Protein AF-A0A0M9EPE5-F1 (afdb_monomer)

Secondary structure (DSSP, 8-state):
-EEEEE--SHHHHHHHHHHHTGGGTSSSPPPEEEEE-SSSSSSTHHHHS--TT-B-SS-HHHHS-TTSPPPTTS-SS-BHHHHHHHHHHHHHHTT-GGGEESS--EEEEEE-TTSSEEEEEE-TTS-EEEEEESEEEE---SSSS------TTGGG-S----GGG---GGGS-TT-EEEEE--SHHHHHHHHHHHTTT-SEEEEE-SS------SEEPPP-S-GGGT----TT--PEEHHHHS--HHHHTSS-HHHHTSTHHHHHHHHHHHHHHHHHHS-SS-TT-SSSPPPGGG--TTGGGT---TT----S--S--S---HHHHHHHHHHHTT----HHHHHHHHHHHTTTSTTHHHHHHHHHHHS---GGGGGSSSTT--TTHHHHHHTHHHHHHHTS-HHHHHIIIIIHHHHHHHHHHHHHHHHHHHHHHHHHHHHHHTT-TTS--

Solvent-accessible surface area (backbone atoms only — not comparable to full-atom values): 26300 Å² total; per-residue (Å²): 99,33,36,38,31,37,23,41,17,72,67,20,49,52,51,51,50,52,48,67,47,37,56,83,54,40,102,57,78,73,46,53,57,43,34,33,17,55,47,88,60,68,34,43,53,60,67,72,43,48,38,75,88,38,57,48,82,56,35,48,81,75,66,38,54,62,92,54,74,74,64,87,86,52,60,61,48,38,38,40,69,56,46,44,48,52,53,48,52,51,35,59,74,71,61,45,60,90,36,50,40,52,37,16,37,73,78,49,76,43,75,41,93,91,58,44,31,40,38,30,29,30,40,74,87,68,47,80,46,76,47,78,24,63,44,76,48,86,28,68,74,80,84,76,74,84,88,78,80,90,56,92,70,54,88,78,48,94,79,84,79,59,71,60,74,46,46,55,76,82,75,60,55,78,62,33,75,46,75,36,87,40,69,50,73,68,36,48,52,53,48,53,52,44,64,77,39,68,43,69,45,70,45,82,41,59,93,64,46,48,89,73,78,69,62,47,43,78,73,81,60,70,61,50,90,78,69,50,68,75,63,91,82,63,68,59,46,45,41,93,68,57,78,56,58,56,51,62,54,65,71,45,58,65,86,53,60,81,38,70,60,50,56,52,52,50,52,52,50,52,29,49,50,25,28,75,75,60,75,31,59,81,36,92,74,63,84,74,52,59,58,52,77,94,65,74,52,98,75,51,68,72,72,66,88,59,86,86,72,72,78,85,73,97,68,94,71,73,61,87,70,56,68,58,51,48,53,47,51,53,24,52,79,54,57,11,66,64,51,75,66,51,38,36,54,50,14,45,63,44,27,78,82,39,86,60,27,38,58,47,35,44,47,44,66,75,60,35,54,86,46,73,30,60,39,17,70,32,44,60,67,47,42,84,65,24,57,54,45,51,55,42,68,53,41,47,68,56,65,57,36,65,57,78,58,42,38,37,55,66,36,48,49,52,44,48,62,42,37,52,51,36,50,52,53,48,52,54,46,54,50,50,50,50,52,51,50,52,51,34,54,75,65,69,56,68,85,77,75,131

InterPro domains:
  IPR000960 Flavin monooxygenase FMO [PIRSF000332] (2-388)
  IPR000960 Flavin monooxygenase FMO [PR00370] (1-17)
  IPR000960 Flavin monooxygenase FMO [PR00370] (51-69)
  IPR000960 Flavin monooxygenase FMO [PR00370] (75-90)
  IPR000960 Flavin monooxygenase FMO [PR00370] (100-112)
  IPR000960 Flavin monooxygenase FMO [PR00370] (133-149)
  IPR020946 Flavin monooxygenase-like [PF00743] (2-209)
  IPR036188 FAD/NAD(P)-binding domain superfamily [G3DSA:3.50.50.60] (1-240)
  IPR036188 FAD/NAD(P)-binding domain superfamily [SSF51905] (1-415)
  IPR050346 Flavin-containing monooxygenases-like [PTHR23023] (2-213)

Foldseek 3Di:
DEEEEEAQAPVSLVVLLCLQCVVVLDVDDRYNYAYEHQAQAHHACLVQQDAQAAKDLQFQLAPPDLPQGDDLPADRIHHSVVVSVSSVVSCVVSVSVVRYQHNKHFPDKDADPVAFIKTWIQHNVRDIDIDTGRYYHYPNDDPPDDDDDDDPPCVVPPDDDDSSPHYYLPVADAQAEEEQEDDDPSSVVVQVSNVPDNYNYYHYDDDFFDADDDQFDQQDFPPVVVVTDGDPPQDTAGPQWQQDQCLLAQPFDPVVNPDCPSVVVVLVVQLVVQCVVCVGSRHNPPPPGGGDPVPPCPKVLPDPPPVPPPPDDDDPDSTDDDPLNVLSVVLVVQVLDDDLVLQQVLQVVCCVVPPPSNPQSSVCVQFTHSRSLSSLSDGSNHDNCSSVCSNPSRSVSQPSQPDPVSNCVSGVVCCVVSVVVSVVSRVVVVVVVVVVVVVCVVVVNVPPDD

Structure (mmCIF, N/CA/C/O backbone):
data_AF-A0A0M9EPE5-F1
#
_entry.id   AF-A0A0M9EPE5-F1
#
loop_
_atom_site.group_PDB
_atom_site.id
_atom_site.type_symbol
_atom_site.label_atom_id
_atom_site.label_alt_id
_atom_site.label_comp_id
_atom_site.label_asym_id
_atom_site.label_entity_id
_atom_site.label_seq_id
_atom_site.pdbx_PDB_ins_code
_atom_site.Cartn_x
_atom_site.Cartn_y
_atom_site.Cartn_z
_atom_site.occupancy
_atom_site.B_iso_or_equiv
_atom_site.auth_seq_id
_atom_site.auth_comp_id
_atom_site.auth_asym_id
_atom_site.auth_atom_id
_atom_site.pdbx_PDB_model_num
ATOM 1 N N . MET A 1 1 ? 7.762 -9.820 -25.421 1.00 93.81 1 MET A N 1
ATOM 2 C CA . MET A 1 1 ? 7.535 -10.638 -24.205 1.00 93.81 1 MET A CA 1
ATOM 3 C C . MET A 1 1 ? 6.080 -10.502 -23.786 1.00 93.81 1 MET A C 1
ATOM 5 O O . MET A 1 1 ? 5.555 -9.398 -23.887 1.00 93.81 1 MET A O 1
ATOM 9 N N . ARG A 1 2 ? 5.442 -11.581 -23.324 1.00 97.38 2 ARG A N 1
ATOM 10 C CA . ARG A 1 2 ? 4.062 -11.606 -22.819 1.00 97.38 2 ARG A CA 1
ATOM 11 C C . ARG A 1 2 ? 4.032 -11.855 -21.314 1.00 97.38 2 ARG A C 1
ATOM 13 O O . ARG A 1 2 ? 4.690 -12.787 -20.846 1.00 97.38 2 ARG A O 1
ATOM 20 N N . VAL A 1 3 ? 3.260 -11.076 -20.557 1.00 98.44 3 VAL A N 1
ATOM 21 C CA . VAL A 1 3 ? 3.236 -11.166 -19.086 1.00 98.44 3 VAL A CA 1
ATOM 22 C C . VAL A 1 3 ? 1.817 -11.185 -18.527 1.00 98.44 3 VAL A C 1
ATOM 24 O O . VAL A 1 3 ? 1.023 -10.287 -18.795 1.00 98.44 3 VAL A O 1
ATOM 27 N N . ALA A 1 4 ? 1.513 -12.186 -17.695 1.00 98.56 4 ALA A N 1
ATOM 28 C CA . ALA A 1 4 ? 0.236 -12.263 -16.980 1.00 98.56 4 ALA A CA 1
ATOM 29 C C . ALA A 1 4 ? 0.357 -11.588 -15.624 1.00 98.56 4 ALA A C 1
ATOM 31 O O . ALA A 1 4 ? 1.232 -11.952 -14.843 1.00 98.56 4 ALA A O 1
ATOM 32 N N . VAL A 1 5 ? -0.552 -10.678 -15.298 1.00 98.69 5 VAL A N 1
ATOM 33 C CA . VAL A 1 5 ? -0.679 -10.112 -13.951 1.00 98.69 5 VAL A CA 1
ATOM 34 C C . VAL A 1 5 ? -1.948 -10.664 -13.309 1.00 98.69 5 VAL A C 1
ATOM 36 O O . VAL A 1 5 ? -3.024 -10.596 -13.895 1.00 98.69 5 VAL A O 1
ATOM 39 N N . VAL A 1 6 ? -1.844 -11.241 -12.112 1.00 98.50 6 VAL A N 1
ATOM 40 C CA . VAL A 1 6 ? -2.986 -11.876 -11.430 1.00 98.50 6 VAL A CA 1
ATOM 41 C C . VAL A 1 6 ? -3.412 -11.046 -10.224 1.00 98.50 6 VAL A C 1
ATOM 43 O O . VAL A 1 6 ? -2.758 -11.102 -9.185 1.00 98.50 6 VAL A O 1
ATOM 46 N N . GLY A 1 7 ? -4.528 -10.327 -10.352 1.00 98.12 7 GLY A N 1
ATOM 47 C CA . GLY A 1 7 ? -5.120 -9.451 -9.335 1.00 98.12 7 GLY A CA 1
ATOM 48 C C . GLY A 1 7 ? -4.903 -7.960 -9.617 1.00 98.12 7 GLY A C 1
ATOM 49 O O . GLY A 1 7 ? -3.786 -7.533 -9.881 1.00 98.12 7 GLY A O 1
ATOM 50 N N . ALA A 1 8 ? -5.965 -7.162 -9.505 1.00 97.62 8 ALA A N 1
ATOM 51 C CA . ALA A 1 8 ? -6.021 -5.704 -9.665 1.00 97.62 8 ALA A CA 1
ATOM 52 C C . ALA A 1 8 ? -6.072 -4.958 -8.316 1.00 97.62 8 ALA A C 1
ATOM 54 O O . ALA A 1 8 ? -6.710 -3.910 -8.180 1.00 97.62 8 ALA A O 1
ATOM 55 N N . GLY A 1 9 ? -5.420 -5.500 -7.284 1.00 97.12 9 GLY A N 1
ATOM 56 C CA . GLY A 1 9 ? -5.093 -4.733 -6.078 1.00 97.12 9 GLY A CA 1
ATOM 57 C C . GLY A 1 9 ? -3.973 -3.710 -6.340 1.00 97.12 9 GLY A C 1
ATOM 58 O O . GLY A 1 9 ? -3.411 -3.694 -7.437 1.00 97.12 9 GLY A O 1
ATOM 59 N N . PRO A 1 10 ? -3.572 -2.906 -5.334 1.00 96.19 10 PRO A N 1
ATOM 60 C CA . PRO A 1 10 ? -2.524 -1.889 -5.488 1.00 96.19 10 PRO A CA 1
ATOM 61 C C . PRO A 1 10 ? -1.240 -2.414 -6.149 1.00 96.19 10 PRO A C 1
ATOM 63 O O . PRO A 1 10 ? -0.741 -1.810 -7.094 1.00 96.19 10 PRO A O 1
ATOM 66 N N . GLY A 1 11 ? -0.750 -3.581 -5.712 1.00 96.00 11 GLY A N 1
ATOM 67 C CA . GLY A 1 11 ? 0.446 -4.202 -6.288 1.00 96.00 11 GLY A CA 1
ATOM 68 C C . GLY A 1 11 ? 0.286 -4.571 -7.764 1.00 96.00 11 GLY A C 1
ATOM 69 O O . GLY A 1 11 ? 1.181 -4.304 -8.554 1.00 96.00 11 GLY A O 1
ATOM 70 N N . GLY A 1 12 ? -0.868 -5.117 -8.156 1.00 98.12 12 GLY A N 1
ATOM 71 C CA . GLY A 1 12 ? -1.126 -5.502 -9.545 1.00 98.12 12 GLY A CA 1
ATOM 72 C C . GLY A 1 12 ? -1.290 -4.313 -10.483 1.00 98.12 12 GLY A C 1
ATOM 73 O O . GLY A 1 12 ? -0.773 -4.350 -11.596 1.00 98.12 12 GLY A O 1
ATOM 74 N N . LEU A 1 13 ? -1.929 -3.233 -10.021 1.00 98.50 13 LEU A N 1
ATOM 75 C CA . LEU A 1 13 ? -2.049 -1.989 -10.790 1.00 98.50 13 LEU A CA 1
ATOM 76 C C . LEU A 1 13 ? -0.676 -1.360 -11.056 1.00 98.50 13 LEU A C 1
ATOM 78 O O . LEU A 1 13 ? -0.383 -0.984 -12.190 1.00 98.50 13 LEU A O 1
ATOM 82 N N . VAL A 1 14 ? 0.192 -1.309 -10.041 1.00 97.38 14 VAL A N 1
ATOM 83 C CA . VAL A 1 14 ? 1.571 -0.819 -10.193 1.00 97.38 14 VAL A CA 1
ATOM 84 C C . VAL A 1 14 ? 2.375 -1.728 -11.122 1.00 97.38 14 VAL A C 1
ATOM 86 O O . VAL A 1 14 ? 3.035 -1.234 -12.035 1.00 97.38 14 VAL A O 1
ATOM 89 N N . THR A 1 15 ? 2.299 -3.051 -10.949 1.00 98.25 15 THR A N 1
ATOM 90 C CA . THR A 1 15 ? 2.978 -4.005 -11.839 1.00 98.25 15 THR A CA 1
ATOM 91 C C . THR A 1 15 ? 2.531 -3.838 -13.289 1.00 98.25 15 THR A C 1
ATOM 93 O O . THR A 1 15 ? 3.379 -3.734 -14.173 1.00 98.25 15 THR A O 1
ATOM 96 N N . LEU A 1 16 ? 1.222 -3.756 -13.538 1.00 98.62 16 LEU A N 1
ATOM 97 C CA . LEU A 1 16 ? 0.674 -3.534 -14.873 1.00 98.62 16 LEU A CA 1
ATOM 98 C C . LEU A 1 16 ? 1.195 -2.229 -15.478 1.00 98.62 16 LEU A C 1
ATOM 100 O O . LEU A 1 16 ? 1.674 -2.230 -16.610 1.00 98.62 16 LEU A O 1
ATOM 104 N N . LYS A 1 17 ? 1.154 -1.132 -14.714 1.00 98.06 17 LYS A N 1
ATOM 105 C CA . LYS A 1 17 ? 1.644 0.175 -15.155 1.00 98.06 17 LYS A CA 1
ATOM 106 C C . LYS A 1 17 ? 3.107 0.113 -15.584 1.00 98.06 17 LYS A C 1
ATOM 108 O O . LYS A 1 17 ? 3.432 0.553 -16.682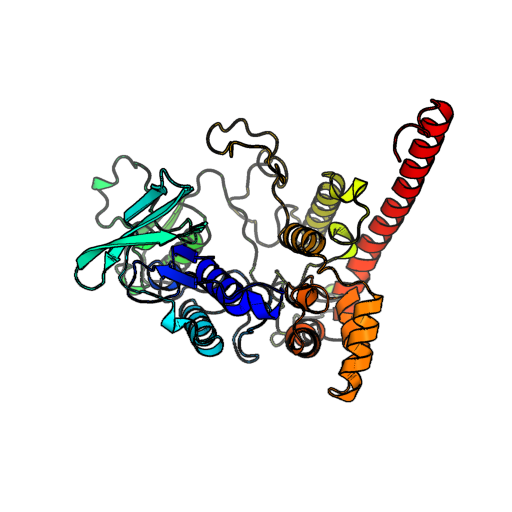 1.00 98.06 17 LYS A O 1
ATOM 113 N N . TYR A 1 18 ? 3.989 -0.442 -14.754 1.00 96.38 18 TYR A N 1
ATOM 114 C CA . TYR A 1 18 ? 5.419 -0.488 -15.074 1.00 96.38 18 TYR A CA 1
ATOM 115 C C . TYR A 1 18 ? 5.757 -1.450 -16.215 1.00 96.38 18 TYR A C 1
ATOM 117 O O . TYR A 1 18 ? 6.663 -1.150 -16.983 1.00 96.38 18 TYR A O 1
ATOM 125 N N . LEU A 1 19 ? 5.024 -2.557 -16.377 1.00 97.81 19 LEU A N 1
ATOM 126 C CA . LEU A 1 19 ? 5.182 -3.434 -17.543 1.00 97.81 19 LEU A CA 1
ATOM 127 C C . LEU A 1 19 ? 4.727 -2.738 -18.830 1.00 97.81 19 LEU A C 1
ATOM 129 O O . LEU A 1 19 ? 5.439 -2.769 -19.830 1.00 97.81 19 LEU A O 1
ATOM 133 N N . LYS A 1 20 ? 3.574 -2.061 -18.790 1.00 97.50 20 LYS A N 1
ATOM 134 C CA . LYS A 1 20 ? 3.023 -1.316 -19.927 1.00 97.50 20 LYS A CA 1
ATOM 135 C C . LYS A 1 20 ? 3.929 -0.158 -20.354 1.00 97.50 20 LYS A C 1
ATOM 137 O O . LYS A 1 20 ? 4.076 0.118 -21.539 1.00 97.50 20 LYS A O 1
ATOM 142 N N . GLU A 1 21 ? 4.532 0.531 -19.392 1.00 95.81 21 GLU A N 1
ATOM 143 C CA . GLU A 1 21 ? 5.413 1.675 -19.634 1.00 95.81 21 GLU A CA 1
ATOM 144 C C . GLU A 1 21 ? 6.900 1.308 -19.714 1.00 95.81 21 GLU A C 1
ATOM 146 O O . GLU A 1 21 ? 7.735 2.209 -19.745 1.00 95.81 21 GLU A O 1
ATOM 151 N N . ALA A 1 22 ? 7.259 0.022 -19.745 1.00 95.50 22 ALA A N 1
ATOM 152 C CA . ALA A 1 22 ? 8.654 -0.408 -19.639 1.00 95.50 22 ALA A CA 1
ATOM 153 C C . ALA A 1 22 ? 9.563 0.217 -20.714 1.00 95.50 22 ALA A C 1
ATOM 155 O O . ALA A 1 22 ? 10.697 0.585 -20.416 1.00 95.50 22 ALA A O 1
ATOM 156 N N . THR A 1 23 ? 9.042 0.438 -21.924 1.00 95.56 23 THR A N 1
ATOM 157 C CA . THR A 1 23 ? 9.771 1.075 -23.037 1.00 95.56 23 THR A CA 1
ATOM 158 C C . THR A 1 23 ? 10.101 2.553 -22.803 1.00 95.56 23 THR A C 1
ATOM 160 O O . THR A 1 23 ? 10.931 3.118 -23.506 1.00 95.56 23 THR A O 1
ATOM 163 N N . LYS A 1 24 ? 9.471 3.208 -21.814 1.00 93.94 24 LYS A N 1
ATOM 164 C CA . LYS A 1 24 ? 9.842 4.570 -21.391 1.00 93.94 24 LYS A CA 1
ATOM 165 C C . LYS A 1 24 ? 11.151 4.591 -20.599 1.00 93.94 24 LYS A C 1
ATOM 167 O O . LYS A 1 24 ? 11.779 5.640 -20.510 1.00 93.94 24 LYS A O 1
ATOM 172 N N . PHE A 1 25 ? 11.518 3.463 -19.996 1.00 91.62 25 PHE A N 1
ATOM 173 C CA . PHE A 1 25 ? 12.646 3.344 -19.070 1.00 91.62 25 PHE A CA 1
ATOM 174 C C . PHE A 1 25 ? 13.778 2.478 -19.631 1.00 91.62 25 PHE A C 1
ATOM 176 O O . PHE A 1 25 ? 14.935 2.659 -19.262 1.00 91.62 25 PHE A O 1
ATOM 183 N N . PHE A 1 26 ? 13.456 1.549 -20.532 1.00 92.12 26 PHE A N 1
ATOM 184 C CA . PHE A 1 26 ? 14.401 0.596 -21.102 1.00 92.12 26 PHE A CA 1
ATOM 185 C C . PHE A 1 26 ? 14.274 0.530 -22.622 1.00 92.12 26 PHE A C 1
ATOM 187 O O . PHE A 1 26 ? 13.172 0.608 -23.163 1.00 92.12 26 PHE A O 1
ATOM 194 N N . ASP A 1 27 ? 15.404 0.321 -23.295 1.00 94.75 27 ASP A N 1
ATOM 195 C CA . ASP A 1 27 ? 15.471 0.080 -24.739 1.00 94.75 27 ASP A CA 1
ATOM 196 C C . ASP A 1 27 ? 15.089 -1.378 -25.048 1.00 94.75 27 ASP A C 1
ATOM 198 O O . ASP A 1 27 ? 15.940 -2.255 -25.202 1.00 94.75 27 ASP A O 1
ATOM 202 N N . ILE A 1 28 ? 13.784 -1.657 -25.007 1.00 95.75 28 ILE A N 1
ATOM 203 C CA . ILE A 1 28 ? 13.192 -2.980 -25.231 1.00 95.75 28 ILE A CA 1
ATOM 204 C C . ILE A 1 28 ? 11.934 -2.875 -26.096 1.00 95.75 28 ILE A C 1
ATOM 206 O O . ILE A 1 28 ? 11.292 -1.824 -26.163 1.00 95.75 28 ILE A O 1
ATOM 210 N N . ASP A 1 29 ? 11.527 -3.995 -26.691 1.00 96.50 29 ASP A N 1
ATOM 211 C CA . ASP A 1 29 ? 10.225 -4.097 -27.348 1.00 96.50 29 ASP A CA 1
ATOM 212 C C . ASP A 1 29 ? 9.066 -3.977 -26.336 1.00 96.50 29 ASP A C 1
ATOM 214 O O . ASP A 1 29 ? 9.198 -4.422 -25.186 1.00 96.50 29 ASP A O 1
ATOM 218 N N . PRO A 1 30 ? 7.897 -3.446 -26.751 1.00 97.12 30 PRO A N 1
ATOM 219 C CA . PRO A 1 30 ? 6.703 -3.407 -25.914 1.00 97.12 30 PRO A CA 1
ATOM 220 C C . PRO A 1 30 ? 6.336 -4.774 -25.323 1.00 97.12 30 PRO A C 1
ATOM 222 O O . PRO A 1 30 ? 6.390 -5.814 -25.989 1.00 97.12 30 PRO A O 1
ATOM 225 N N . ILE A 1 31 ? 5.929 -4.764 -24.054 1.00 97.94 31 ILE A N 1
ATOM 226 C CA . ILE A 1 31 ? 5.472 -5.959 -23.345 1.00 97.94 31 ILE A CA 1
ATOM 227 C C . ILE A 1 31 ? 3.963 -6.118 -23.570 1.00 97.94 31 ILE A C 1
ATOM 229 O O . ILE A 1 31 ? 3.192 -5.223 -23.231 1.00 97.94 31 ILE A O 1
ATOM 233 N N . ASP A 1 32 ? 3.544 -7.271 -24.097 1.00 97.88 32 ASP A N 1
ATOM 234 C CA . ASP A 1 32 ? 2.133 -7.683 -24.169 1.00 97.88 32 ASP A CA 1
ATOM 235 C C . ASP A 1 32 ? 1.691 -8.129 -22.769 1.00 97.88 32 ASP A C 1
ATOM 237 O O . ASP A 1 32 ? 1.950 -9.257 -22.337 1.00 97.88 32 ASP A O 1
ATOM 241 N N . VAL A 1 33 ? 1.120 -7.205 -22.002 1.00 98.38 33 VAL A N 1
ATOM 242 C CA . VAL A 1 33 ? 0.736 -7.435 -20.609 1.00 98.38 33 VAL A CA 1
ATOM 243 C C . VAL A 1 33 ? -0.774 -7.536 -20.489 1.00 98.38 33 VAL A C 1
ATOM 245 O O . VAL A 1 33 ? -1.496 -6.671 -20.962 1.00 98.38 33 VAL A O 1
ATOM 248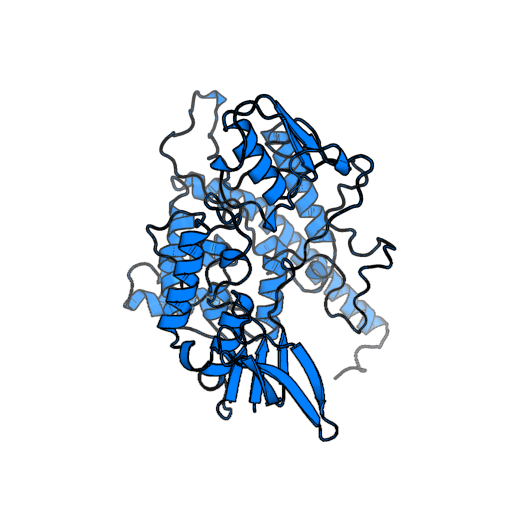 N N . ARG A 1 34 ? -1.256 -8.563 -19.785 1.00 98.44 34 ARG A N 1
ATOM 249 C CA . ARG A 1 34 ? -2.678 -8.712 -19.472 1.00 98.44 34 ARG A CA 1
ATOM 250 C C . ARG A 1 34 ? -2.881 -8.961 -17.991 1.00 98.44 34 ARG A C 1
ATOM 252 O O . ARG A 1 34 ? -2.263 -9.856 -17.412 1.00 98.44 34 ARG A O 1
ATOM 259 N N . LEU A 1 35 ? -3.777 -8.191 -17.389 1.00 98.81 35 LEU A N 1
ATOM 260 C CA . LEU A 1 35 ? -4.173 -8.340 -16.000 1.00 98.81 35 LEU A CA 1
ATOM 261 C C . LEU A 1 35 ? -5.513 -9.072 -15.898 1.00 98.81 35 LEU A C 1
ATOM 263 O O . LEU A 1 35 ? -6.487 -8.723 -16.563 1.00 98.81 35 LEU A O 1
ATOM 267 N N . PHE A 1 36 ? -5.573 -10.064 -15.015 1.00 98.62 36 PHE A N 1
ATOM 268 C CA . PHE A 1 36 ? -6.771 -10.838 -14.709 1.00 98.62 36 PHE A CA 1
ATOM 269 C C . PHE A 1 36 ? -7.217 -10.559 -13.271 1.00 98.62 36 PHE A C 1
ATOM 271 O O . PHE A 1 36 ? -6.477 -10.841 -12.326 1.00 98.62 36 PHE A O 1
ATOM 278 N N . GLU A 1 37 ? -8.422 -10.022 -13.094 1.00 97.94 37 GLU A N 1
ATOM 279 C CA . GLU A 1 37 ? -9.031 -9.758 -11.789 1.00 97.94 37 GLU A CA 1
ATOM 280 C C . GLU A 1 37 ? -10.303 -10.586 -11.633 1.00 97.94 37 GLU A C 1
ATOM 282 O O . GLU A 1 37 ? -11.156 -10.610 -12.514 1.00 97.94 37 GLU A O 1
ATOM 287 N N . ARG A 1 38 ? -10.433 -11.272 -10.495 1.00 96.38 38 ARG A N 1
ATOM 288 C CA . ARG A 1 38 ? -11.593 -12.112 -10.182 1.00 96.38 38 ARG A CA 1
ATOM 289 C C . ARG A 1 38 ? -12.849 -11.282 -9.946 1.00 96.38 38 ARG A C 1
ATOM 291 O O . ARG A 1 38 ? -13.935 -11.727 -10.302 1.00 96.38 38 ARG A O 1
ATOM 298 N N . GLU A 1 39 ? -12.714 -10.158 -9.262 1.00 95.44 39 GLU A N 1
ATOM 299 C CA . GLU A 1 39 ? -13.824 -9.294 -8.888 1.00 95.44 39 GLU A CA 1
ATOM 300 C C . GLU A 1 39 ? -14.256 -8.405 -10.073 1.00 95.44 39 GLU A C 1
ATOM 302 O O . GLU A 1 39 ? -13.572 -8.285 -11.087 1.00 95.44 39 GLU A O 1
ATOM 307 N N . ASP A 1 40 ? -15.420 -7.780 -9.958 1.00 95.44 40 ASP A N 1
ATOM 308 C CA . ASP A 1 40 ? -16.005 -6.848 -10.936 1.00 95.44 40 ASP A CA 1
ATOM 309 C C . ASP A 1 40 ? -15.422 -5.423 -10.867 1.00 95.44 40 ASP A C 1
ATOM 311 O O . ASP A 1 40 ? -15.902 -4.522 -11.550 1.00 95.44 40 ASP A O 1
ATOM 315 N N . GLU A 1 41 ? -14.398 -5.200 -10.041 1.00 95.56 41 GLU A N 1
ATOM 316 C CA . GLU A 1 41 ? -13.796 -3.891 -9.804 1.00 95.56 41 GLU A CA 1
ATOM 317 C C . GLU A 1 41 ? -12.342 -4.031 -9.325 1.00 95.56 41 GLU A C 1
ATOM 319 O O . GLU A 1 41 ? -11.969 -5.018 -8.685 1.00 95.56 41 GLU A O 1
ATOM 324 N N . VAL A 1 42 ? -11.522 -3.012 -9.593 1.00 96.81 42 VAL A N 1
ATOM 325 C CA . VAL A 1 42 ? -10.161 -2.887 -9.048 1.00 96.81 42 VAL A CA 1
ATOM 326 C C . VAL A 1 42 ? -10.170 -2.568 -7.543 1.00 96.81 42 VAL A C 1
ATOM 328 O O . VAL A 1 42 ? -11.189 -2.194 -6.961 1.00 96.81 42 VAL A O 1
ATOM 331 N N . GLY A 1 43 ? -9.012 -2.704 -6.891 1.00 93.44 43 GLY A N 1
ATOM 332 C CA . GLY A 1 43 ? -8.805 -2.351 -5.477 1.00 93.44 43 GLY A CA 1
ATOM 333 C C . GLY A 1 43 ? -8.729 -3.546 -4.522 1.00 93.44 43 GLY A C 1
ATOM 334 O O . GLY A 1 43 ? -8.210 -3.422 -3.411 1.00 93.44 43 GLY A O 1
ATOM 335 N N . GLY A 1 44 ? -9.150 -4.736 -4.960 1.00 92.06 44 GLY A N 1
ATOM 336 C CA . GLY A 1 44 ? -8.936 -5.995 -4.243 1.00 92.06 44 GLY A CA 1
ATOM 337 C C . GLY A 1 44 ? -9.579 -6.028 -2.849 1.00 92.06 44 GLY A C 1
ATOM 338 O O . GLY A 1 44 ? -10.791 -5.862 -2.695 1.00 92.06 44 GLY A O 1
ATOM 339 N N . THR A 1 45 ? -8.775 -6.287 -1.809 1.00 90.25 45 THR A N 1
ATOM 340 C CA . THR A 1 45 ? -9.247 -6.374 -0.412 1.00 90.25 45 THR A CA 1
ATOM 341 C C . THR A 1 45 ? -9.962 -5.101 0.035 1.00 90.25 45 THR A C 1
ATOM 343 O O . THR A 1 45 ? -10.997 -5.219 0.686 1.00 90.25 45 THR A O 1
ATOM 346 N N . PHE A 1 46 ? -9.482 -3.923 -0.374 1.00 91.56 46 PHE A N 1
ATOM 347 C CA . PHE A 1 46 ? -10.072 -2.640 0.018 1.00 91.56 46 PHE A CA 1
ATOM 348 C C . PHE A 1 46 ? -11.516 -2.489 -0.474 1.00 91.56 46 PHE A C 1
ATOM 350 O O . PHE A 1 46 ? -12.355 -1.952 0.240 1.00 91.56 46 PHE A O 1
ATOM 357 N N . THR A 1 47 ? -11.832 -3.036 -1.649 1.00 89.56 47 THR A N 1
ATOM 358 C CA . THR A 1 47 ? -13.180 -2.989 -2.232 1.00 89.56 47 THR A CA 1
ATOM 359 C C . THR A 1 47 ? -14.113 -4.037 -1.619 1.00 89.56 47 THR A C 1
ATOM 361 O O . THR A 1 47 ? -15.268 -3.750 -1.315 1.00 89.56 47 THR A O 1
ATOM 364 N N . LYS A 1 48 ? -13.642 -5.279 -1.428 1.00 87.62 48 LYS A N 1
ATOM 365 C CA . LYS A 1 48 ? -14.528 -6.413 -1.084 1.00 87.62 48 LYS A CA 1
ATOM 366 C C . LYS A 1 48 ? -14.517 -6.833 0.384 1.00 87.62 48 LYS A C 1
ATOM 368 O O . LYS A 1 48 ? -15.458 -7.483 0.840 1.00 87.62 48 LYS A O 1
ATOM 373 N N . ARG A 1 49 ? -13.467 -6.528 1.146 1.00 88.94 49 ARG A N 1
ATOM 374 C CA . ARG A 1 49 ? -13.191 -7.131 2.472 1.00 88.94 49 ARG A CA 1
ATOM 375 C C . ARG A 1 49 ? -13.030 -6.091 3.583 1.00 88.94 49 ARG A C 1
ATOM 377 O O . ARG A 1 49 ? -12.565 -6.427 4.664 1.00 88.94 49 ARG A O 1
ATOM 384 N N . THR A 1 50 ? -13.494 -4.877 3.322 1.00 90.31 50 THR A N 1
ATOM 385 C CA . THR A 1 50 ? -13.424 -3.732 4.230 1.00 90.31 50 THR A CA 1
ATOM 386 C C . THR A 1 50 ? -14.826 -3.320 4.708 1.00 90.31 50 THR A C 1
ATOM 388 O O . THR A 1 50 ? -15.824 -3.734 4.104 1.00 90.31 50 THR A O 1
ATOM 391 N N . TYR A 1 51 ? -14.892 -2.575 5.816 1.00 93.25 51 TYR A N 1
ATOM 392 C CA . TYR A 1 51 ? -16.097 -1.977 6.410 1.00 93.25 51 TYR A CA 1
ATOM 393 C C . TYR A 1 51 ? -16.160 -0.471 6.128 1.00 93.25 51 TYR A C 1
ATOM 395 O O . TYR A 1 51 ? -15.154 0.141 5.781 1.00 93.25 51 TYR A O 1
ATOM 403 N N . GLU A 1 52 ? -17.347 0.120 6.244 1.00 92.25 52 GLU A N 1
ATOM 404 C CA . GLU A 1 52 ? -17.630 1.501 5.826 1.00 92.25 52 GLU A CA 1
ATOM 405 C C . GLU A 1 52 ? -16.737 2.552 6.501 1.00 92.25 52 GLU A C 1
ATOM 407 O O . GLU A 1 52 ? -16.233 3.448 5.826 1.00 92.25 52 GLU A O 1
ATOM 412 N N . ASP A 1 53 ? -16.492 2.384 7.803 1.00 90.88 53 ASP A N 1
ATOM 413 C CA . ASP A 1 53 ? -15.718 3.302 8.643 1.00 90.88 53 ASP A CA 1
ATOM 414 C C . ASP A 1 53 ? -14.206 3.061 8.551 1.00 90.88 53 ASP A C 1
ATOM 416 O O . ASP A 1 53 ? -13.426 3.691 9.264 1.00 90.88 53 ASP A O 1
ATOM 420 N N . ALA A 1 54 ? -13.766 2.114 7.719 1.00 92.75 54 ALA A N 1
ATOM 421 C CA . ALA A 1 54 ? -12.359 1.777 7.640 1.00 92.75 54 ALA A CA 1
ATOM 422 C C . ALA A 1 54 ? -11.543 2.929 7.050 1.00 92.75 54 ALA A C 1
ATOM 424 O O . ALA A 1 54 ? -11.866 3.509 6.006 1.00 92.75 54 ALA A O 1
ATOM 425 N N . GLU A 1 55 ? -10.409 3.172 7.684 1.00 94.31 55 GLU A N 1
ATOM 426 C CA . GLU A 1 55 ? -9.421 4.159 7.292 1.00 94.31 55 GLU A CA 1
ATOM 427 C C . GLU A 1 55 ? -8.058 3.477 7.206 1.00 94.31 55 GLU A C 1
ATOM 429 O O . GLU A 1 55 ? -7.762 2.554 7.967 1.00 94.31 55 GLU A O 1
ATOM 434 N N . LEU A 1 56 ? -7.213 3.920 6.280 1.00 93.94 56 LEU A N 1
ATOM 435 C CA . LEU A 1 56 ? -5.845 3.431 6.203 1.00 93.94 56 LEU A CA 1
ATOM 436 C C . LEU A 1 56 ? -5.074 3.753 7.492 1.00 93.94 56 LEU A C 1
ATOM 438 O O . LEU A 1 56 ? -5.288 4.781 8.139 1.00 93.94 56 LEU A O 1
ATOM 442 N N . VAL A 1 57 ? -4.180 2.846 7.882 1.00 90.25 57 VAL A N 1
ATOM 443 C CA . VAL A 1 57 ? -3.319 3.020 9.063 1.00 90.25 57 VAL A CA 1
ATOM 444 C C . VAL A 1 57 ? -2.069 3.827 8.720 1.00 90.25 57 VAL A C 1
ATOM 446 O O . VAL A 1 57 ? -1.592 4.591 9.550 1.00 90.25 57 VAL A O 1
ATOM 449 N N . SER A 1 58 ? -1.576 3.704 7.488 1.00 90.12 58 SER A N 1
ATOM 450 C CA . SER A 1 58 ? -0.513 4.537 6.929 1.00 90.12 58 SER A CA 1
ATOM 451 C C . SER A 1 58 ? -1.077 5.814 6.310 1.00 90.12 58 SER A C 1
ATOM 453 O O . SER A 1 58 ? -2.168 5.821 5.731 1.00 90.12 58 SER A O 1
ATOM 455 N N . SER A 1 59 ? -0.317 6.899 6.402 1.00 91.25 59 SER A N 1
ATOM 456 C CA . SER A 1 59 ? -0.695 8.186 5.835 1.00 91.25 59 SER A CA 1
ATOM 457 C C . SER A 1 59 ? -0.618 8.185 4.306 1.00 91.25 59 SER A C 1
ATOM 459 O O . SER A 1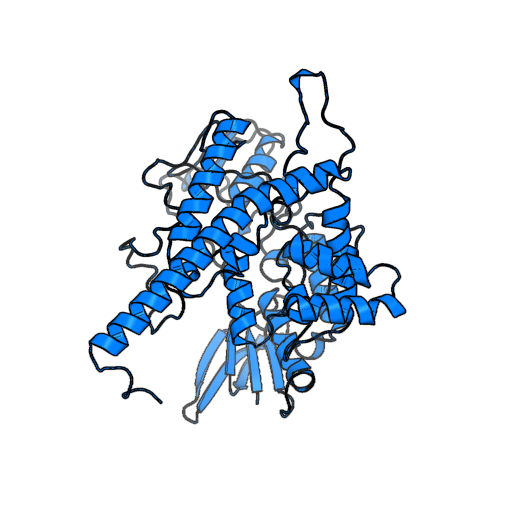 59 ? -0.010 7.305 3.682 1.00 91.25 59 SER A O 1
ATOM 461 N N . LYS A 1 60 ? -1.211 9.200 3.669 1.00 91.19 60 LYS A N 1
ATOM 462 C CA . LYS A 1 60 ? -1.147 9.425 2.221 1.00 91.19 60 LYS A CA 1
ATOM 463 C C . LYS A 1 60 ? 0.293 9.590 1.736 1.00 91.19 60 LYS A C 1
ATOM 465 O O . LYS A 1 60 ? 0.607 9.151 0.631 1.00 91.19 60 LYS A O 1
ATOM 470 N N . TYR A 1 61 ? 1.174 10.114 2.588 1.00 86.75 61 TYR A N 1
ATOM 471 C CA . TYR A 1 61 ? 2.583 10.311 2.274 1.00 86.75 61 TYR A CA 1
ATOM 472 C C . TYR A 1 61 ? 3.310 8.982 2.019 1.00 86.75 61 TYR A C 1
ATOM 474 O O . TYR A 1 61 ? 4.092 8.894 1.071 1.00 86.75 61 TYR A O 1
ATOM 482 N N . LEU A 1 62 ? 2.996 7.947 2.809 1.00 85.88 62 LEU A N 1
ATOM 483 C CA . LEU A 1 62 ? 3.553 6.599 2.670 1.00 85.88 62 LEU A CA 1
ATOM 484 C C . LEU A 1 62 ? 2.767 5.724 1.677 1.00 85.88 62 LEU A C 1
ATOM 486 O O . LEU A 1 62 ? 3.363 4.953 0.929 1.00 85.88 62 LEU A O 1
ATOM 490 N N . THR A 1 63 ? 1.437 5.836 1.667 1.00 90.19 63 THR A N 1
ATOM 491 C CA . THR A 1 63 ? 0.551 4.915 0.930 1.00 90.19 63 THR A CA 1
ATOM 492 C C . THR A 1 63 ? 0.457 5.237 -0.561 1.00 90.19 63 THR A C 1
ATOM 494 O O . THR A 1 63 ? 0.348 4.325 -1.382 1.00 90.19 63 THR A O 1
ATOM 497 N N . CYS A 1 64 ? 0.464 6.520 -0.939 1.00 93.38 64 CYS A N 1
ATOM 498 C CA . CYS A 1 64 ? 0.306 6.891 -2.343 1.00 93.38 64 CYS A CA 1
ATOM 499 C C . CYS A 1 64 ? 1.524 6.457 -3.166 1.00 93.38 64 CYS A C 1
ATOM 501 O O . CYS A 1 64 ? 2.668 6.498 -2.703 1.00 93.38 64 CYS A O 1
ATOM 503 N N . PHE A 1 65 ? 1.281 6.086 -4.420 1.00 94.38 65 PHE A N 1
ATOM 504 C CA . PHE A 1 65 ? 2.324 5.753 -5.378 1.00 94.38 65 PHE A CA 1
ATOM 505 C C . PHE A 1 65 ? 3.239 6.950 -5.651 1.00 94.38 65 PHE A C 1
ATOM 507 O O . PHE A 1 65 ? 2.886 8.113 -5.445 1.00 94.38 65 PHE A O 1
ATOM 514 N N . SER A 1 66 ? 4.470 6.661 -6.062 1.00 91.62 66 SER A N 1
ATOM 515 C CA . SER A 1 66 ? 5.521 7.675 -6.163 1.00 91.62 66 SER A CA 1
ATOM 516 C C . SER A 1 66 ? 5.265 8.708 -7.262 1.00 91.62 66 SER A C 1
ATOM 518 O O . SER A 1 66 ? 5.710 9.844 -7.117 1.00 91.62 66 SER A O 1
ATOM 520 N N . ASP A 1 67 ? 4.546 8.321 -8.320 1.00 92.69 67 ASP A N 1
ATOM 521 C CA . ASP A 1 67 ? 4.236 9.123 -9.509 1.00 92.69 67 ASP A CA 1
ATOM 522 C C . ASP A 1 67 ? 2.749 9.474 -9.675 1.00 92.69 67 ASP A C 1
ATOM 524 O O . ASP A 1 67 ? 2.340 9.981 -10.716 1.00 92.69 67 ASP A O 1
ATOM 528 N N . TRP A 1 68 ? 1.946 9.242 -8.635 1.00 94.44 68 TRP A N 1
ATOM 529 C CA . TRP A 1 68 ? 0.554 9.680 -8.564 1.00 94.44 68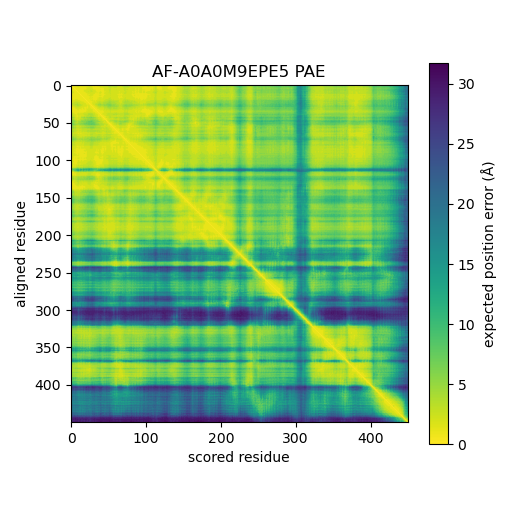 TRP A CA 1
ATOM 530 C C . TRP A 1 68 ? 0.163 9.885 -7.106 1.00 94.44 68 TRP A C 1
ATOM 532 O O . TRP A 1 68 ? 0.102 8.929 -6.333 1.00 94.44 68 TRP A O 1
ATOM 542 N N . ARG A 1 69 ? -0.054 11.133 -6.700 1.00 93.12 69 ARG A N 1
ATOM 543 C CA . ARG A 1 69 ? -0.295 11.501 -5.298 1.00 93.12 69 ARG A CA 1
ATOM 544 C C . ARG A 1 69 ? -1.783 11.735 -5.050 1.00 93.12 69 ARG A C 1
ATOM 546 O O . ARG A 1 69 ? -2.526 11.989 -5.992 1.00 93.12 69 ARG A O 1
ATOM 553 N N . ALA A 1 70 ? -2.212 11.594 -3.799 1.00 92.31 70 ALA A N 1
ATOM 554 C CA . ALA A 1 70 ? -3.538 12.047 -3.380 1.00 92.31 70 ALA A CA 1
ATOM 555 C C . ALA A 1 70 ? -3.595 13.582 -3.357 1.00 92.31 70 ALA A C 1
ATOM 557 O O . ALA A 1 70 ? -2.553 14.244 -3.378 1.00 92.31 70 ALA A O 1
ATOM 558 N N . ASP A 1 71 ? -4.802 14.138 -3.280 1.00 90.06 71 ASP A N 1
ATOM 559 C CA . ASP A 1 71 ? -4.982 15.588 -3.270 1.00 90.06 71 ASP A CA 1
ATOM 560 C C . ASP A 1 71 ? -4.393 16.188 -1.981 1.00 90.06 71 ASP A C 1
ATOM 562 O O . ASP A 1 71 ? -4.326 15.537 -0.926 1.00 90.06 71 ASP A O 1
ATOM 566 N N . LEU A 1 72 ? -3.947 17.445 -2.031 1.00 84.94 72 LEU A N 1
ATOM 567 C CA . LEU A 1 72 ? -3.383 18.104 -0.847 1.00 84.94 72 LEU A CA 1
ATOM 568 C C . LEU A 1 72 ? -4.448 18.274 0.244 1.00 84.94 72 LEU A C 1
ATOM 570 O O . LEU A 1 72 ? -4.146 18.113 1.424 1.00 84.94 72 LEU A O 1
ATOM 574 N N . GLU A 1 73 ? -5.698 18.482 -0.161 1.00 88.12 73 GLU A N 1
ATOM 575 C CA . GLU A 1 73 ? -6.872 18.641 0.695 1.00 88.12 73 GLU A CA 1
ATOM 576 C C . GLU A 1 73 ? -7.382 17.317 1.283 1.00 88.12 73 GLU A C 1
ATOM 578 O O . GLU A 1 73 ? -8.171 17.336 2.231 1.00 88.12 73 GLU A O 1
ATOM 583 N N . ASP A 1 74 ? -6.951 16.166 0.748 1.00 92.00 74 ASP A N 1
ATOM 584 C CA . ASP A 1 74 ? -7.291 14.872 1.338 1.00 92.00 74 ASP A CA 1
ATOM 585 C C . ASP A 1 74 ? -6.719 14.767 2.767 1.00 92.00 74 ASP A C 1
ATOM 587 O O . ASP A 1 74 ? -5.607 15.246 3.029 1.00 92.00 74 ASP A O 1
ATOM 591 N N . PRO A 1 75 ? -7.428 14.097 3.696 1.00 91.81 75 PRO A N 1
ATOM 592 C CA . PRO A 1 75 ? -6.918 13.873 5.043 1.00 91.81 75 PRO A CA 1
ATOM 593 C C . PRO A 1 75 ? -5.613 13.069 5.019 1.00 91.81 75 PRO A C 1
ATOM 595 O O . PRO A 1 75 ? -5.363 12.286 4.102 1.00 91.81 75 PRO A O 1
ATOM 598 N N . ASP A 1 76 ? -4.804 13.215 6.073 1.00 91.31 76 ASP A N 1
ATOM 599 C CA . ASP A 1 76 ? -3.555 12.456 6.226 1.00 91.31 76 ASP A CA 1
ATOM 600 C C . ASP A 1 76 ? -3.772 10.949 6.065 1.00 91.31 76 ASP A C 1
ATOM 602 O O . ASP A 1 76 ? -2.943 10.281 5.461 1.00 91.31 76 ASP A O 1
ATOM 606 N N . PHE A 1 77 ? -4.882 10.421 6.582 1.00 94.12 77 PHE A N 1
ATOM 607 C CA . PHE A 1 77 ? -5.259 9.016 6.486 1.00 94.12 77 PHE A CA 1
ATOM 608 C C . PHE A 1 77 ? -6.511 8.909 5.626 1.00 94.12 77 PHE A C 1
ATOM 610 O O . PHE A 1 77 ? -7.550 9.491 5.932 1.00 94.12 77 PHE A O 1
ATOM 617 N N . LEU A 1 78 ? -6.404 8.199 4.507 1.00 95.69 78 LEU A N 1
ATOM 618 C CA . LEU A 1 78 ? -7.517 8.083 3.574 1.00 95.69 78 LEU A CA 1
ATOM 619 C C . LEU A 1 78 ? -8.535 7.079 4.112 1.00 95.69 78 LEU A C 1
ATOM 621 O O . LEU A 1 78 ? -8.172 5.984 4.545 1.00 95.69 78 LEU A O 1
ATOM 625 N N . SER A 1 79 ? -9.824 7.399 3.996 1.00 96.00 79 SER A N 1
ATOM 626 C CA . SER A 1 79 ? -10.860 6.372 4.122 1.00 96.00 79 SER A CA 1
ATOM 627 C C . SER A 1 79 ? -10.668 5.302 3.044 1.00 96.00 79 SER A C 1
ATOM 629 O O . SER A 1 79 ? -10.186 5.590 1.942 1.00 96.00 79 SER A O 1
ATOM 631 N N . ALA A 1 80 ? -11.111 4.074 3.312 1.00 94.19 80 ALA A N 1
ATOM 632 C CA . ALA A 1 80 ? -11.067 2.999 2.324 1.00 94.19 80 ALA A CA 1
ATOM 633 C C . ALA A 1 80 ? -11.773 3.404 1.018 1.00 94.19 80 ALA A C 1
ATOM 635 O O . ALA A 1 80 ? -11.255 3.174 -0.073 1.00 94.19 80 ALA A O 1
ATOM 636 N N . LYS A 1 81 ? -12.908 4.110 1.122 1.00 94.69 81 LYS A N 1
ATOM 637 C CA . LYS A 1 81 ? -13.648 4.642 -0.029 1.00 94.69 81 LYS A CA 1
ATOM 638 C C . LYS A 1 81 ? -12.819 5.632 -0.854 1.00 94.69 81 LYS A C 1
ATOM 640 O O . LYS A 1 81 ? -12.815 5.541 -2.083 1.00 94.69 81 LYS A O 1
ATOM 645 N N . ARG A 1 82 ? -12.115 6.569 -0.206 1.00 96.56 82 ARG A N 1
ATOM 646 C CA . ARG A 1 82 ? -11.236 7.524 -0.904 1.00 96.56 82 ARG A CA 1
ATOM 647 C C . ARG A 1 82 ? -10.057 6.814 -1.561 1.00 96.56 82 ARG A C 1
ATOM 649 O O . ARG A 1 82 ? -9.722 7.146 -2.696 1.00 96.56 82 ARG A O 1
ATOM 656 N N . PHE A 1 83 ? -9.472 5.826 -0.886 1.00 96.88 83 PHE A N 1
ATOM 657 C CA . PHE A 1 83 ? -8.357 5.057 -1.428 1.00 96.88 83 PHE A CA 1
ATOM 658 C C . PHE A 1 83 ? -8.758 4.227 -2.656 1.00 96.88 83 PHE A C 1
ATOM 660 O O . PHE A 1 83 ? -8.047 4.234 -3.655 1.00 96.88 83 PHE A O 1
ATOM 667 N N . ILE A 1 84 ? -9.934 3.591 -2.652 1.00 95.88 84 ILE A N 1
ATOM 668 C CA . ILE A 1 84 ? -10.466 2.907 -3.846 1.00 95.88 84 ILE A CA 1
ATOM 669 C C . ILE A 1 84 ? -10.630 3.898 -5.004 1.00 95.88 84 ILE A C 1
ATOM 671 O O . ILE A 1 84 ? -10.250 3.594 -6.134 1.00 95.88 84 ILE A O 1
ATOM 675 N N . ARG A 1 85 ? -11.153 5.103 -4.729 1.00 96.88 85 ARG A N 1
ATOM 676 C CA . ARG A 1 85 ? -11.260 6.161 -5.744 1.00 96.88 85 ARG A CA 1
ATOM 677 C C . ARG A 1 85 ? -9.885 6.552 -6.293 1.00 96.88 85 ARG A C 1
ATOM 679 O O . ARG A 1 85 ? -9.733 6.615 -7.504 1.00 96.88 85 ARG A O 1
ATOM 686 N N . TYR A 1 86 ? -8.890 6.710 -5.423 1.00 97.88 86 TYR A N 1
ATOM 687 C CA . TYR A 1 86 ? -7.503 6.980 -5.810 1.00 97.88 86 TYR A CA 1
ATOM 688 C C . TYR A 1 86 ? -6.931 5.894 -6.741 1.00 97.88 86 TYR A C 1
ATOM 690 O O . TYR A 1 86 ? -6.295 6.213 -7.743 1.00 97.88 86 TYR A O 1
ATOM 698 N N . LEU A 1 87 ? -7.205 4.610 -6.477 1.00 98.06 87 LEU A N 1
ATOM 699 C CA . LEU A 1 87 ? -6.763 3.513 -7.349 1.00 98.06 87 LEU A CA 1
ATOM 700 C C . LEU A 1 87 ? -7.452 3.537 -8.722 1.00 98.06 87 LEU A C 1
ATOM 702 O O . LEU A 1 87 ? -6.819 3.213 -9.727 1.00 98.06 87 LEU A O 1
ATOM 706 N N . LYS A 1 88 ? -8.727 3.937 -8.790 1.00 98.00 88 LYS A N 1
ATOM 707 C CA . LYS A 1 88 ? -9.423 4.145 -10.071 1.00 98.00 88 LYS A CA 1
ATOM 708 C C . LYS A 1 88 ? -8.839 5.321 -10.839 1.00 98.00 88 LYS A C 1
ATOM 710 O O . LYS A 1 88 ? -8.485 5.144 -11.995 1.00 98.00 88 LYS A O 1
ATOM 715 N N . GLU A 1 89 ? -8.643 6.456 -10.169 1.00 98.12 89 GLU A N 1
ATOM 716 C CA . GLU A 1 89 ? -8.001 7.649 -10.735 1.00 98.12 89 GLU A CA 1
ATOM 717 C C . GLU A 1 89 ? -6.604 7.315 -11.288 1.00 98.12 89 GLU A C 1
ATOM 719 O O . GLU A 1 89 ? -6.269 7.727 -12.393 1.00 98.12 89 GLU A O 1
ATOM 724 N N . TYR A 1 90 ? -5.817 6.494 -10.581 1.00 98.31 90 TYR A N 1
ATOM 725 C CA . TYR A 1 90 ? -4.534 5.974 -11.073 1.00 98.31 90 TYR A CA 1
ATOM 726 C C . TYR A 1 90 ? -4.695 5.126 -12.343 1.00 98.31 90 TYR A C 1
ATOM 728 O O . TYR A 1 90 ? -3.952 5.280 -13.313 1.00 98.31 90 TYR A O 1
ATOM 736 N N . THR A 1 91 ? -5.682 4.228 -12.343 1.00 98.38 91 THR A N 1
ATOM 737 C CA . THR A 1 91 ? -5.982 3.337 -13.472 1.00 98.38 91 THR A CA 1
ATOM 738 C C . THR A 1 91 ? -6.411 4.137 -14.707 1.00 98.38 91 THR A C 1
ATOM 740 O O . THR A 1 91 ? -5.958 3.836 -15.812 1.00 98.38 91 THR A O 1
ATOM 743 N N . ASP A 1 92 ? -7.211 5.189 -14.515 1.00 98.31 92 ASP A N 1
ATOM 744 C CA . ASP A 1 92 ? -7.615 6.142 -15.552 1.00 98.31 92 ASP A CA 1
ATOM 745 C C . ASP A 1 92 ? -6.414 6.946 -16.069 1.00 98.31 92 ASP A C 1
ATOM 747 O O . ASP A 1 92 ? -6.168 6.985 -17.275 1.00 98.31 92 ASP A O 1
ATOM 751 N N . HIS A 1 93 ? -5.629 7.540 -15.162 1.00 97.88 93 HIS A N 1
ATOM 752 C CA . HIS A 1 93 ? -4.507 8.418 -15.496 1.00 97.88 93 HIS A CA 1
ATOM 753 C C . HIS A 1 93 ? -3.461 7.727 -16.381 1.00 97.88 93 HIS A C 1
ATOM 755 O O . HIS A 1 93 ? -3.019 8.291 -17.382 1.00 97.88 93 HIS A O 1
ATOM 761 N N . PHE A 1 94 ? -3.101 6.481 -16.058 1.00 97.69 94 PHE A N 1
ATOM 762 C CA . PHE A 1 94 ? -2.143 5.689 -16.842 1.00 97.69 94 PHE A CA 1
ATOM 763 C C . PHE A 1 94 ? -2.807 4.838 -17.946 1.00 97.69 94 PHE A C 1
ATOM 765 O O . PHE A 1 94 ? -2.141 4.040 -18.622 1.00 97.69 94 PHE A O 1
ATOM 772 N N . ASN A 1 95 ? -4.116 5.021 -18.167 1.00 98.12 95 ASN A N 1
ATOM 773 C CA . ASN A 1 95 ? -4.924 4.317 -19.163 1.00 98.12 95 ASN A CA 1
ATOM 774 C C . ASN A 1 95 ? -4.770 2.785 -19.073 1.00 98.12 95 ASN A C 1
ATOM 776 O O . ASN A 1 95 ? -4.472 2.117 -20.061 1.00 98.12 95 ASN A O 1
ATOM 780 N N . LEU A 1 96 ? -4.860 2.211 -17.875 1.00 98.62 96 LEU A N 1
ATOM 781 C CA . LEU A 1 96 ? -4.578 0.788 -17.642 1.00 98.62 96 LEU A CA 1
ATOM 782 C C . LEU A 1 96 ? -5.760 -0.129 -17.987 1.00 98.62 96 LEU A C 1
ATOM 784 O O . LEU A 1 96 ? -5.553 -1.314 -18.228 1.00 98.62 96 LEU A O 1
ATOM 788 N N . TRP A 1 97 ? -6.981 0.409 -18.048 1.00 98.38 97 TRP A N 1
ATOM 789 C CA . TRP A 1 97 ? -8.209 -0.352 -18.307 1.00 98.38 97 TRP A CA 1
ATOM 790 C C . TRP A 1 97 ? -8.183 -1.291 -19.518 1.00 98.38 97 TRP A C 1
ATOM 792 O O . TRP A 1 97 ? -8.702 -2.396 -19.371 1.00 98.38 97 TRP A O 1
ATOM 802 N N . PRO A 1 98 ? -7.587 -0.933 -20.675 1.00 98.06 98 PRO A N 1
ATOM 803 C CA . PRO A 1 98 ? -7.543 -1.827 -21.833 1.00 98.06 98 PRO A CA 1
ATOM 804 C C . PRO A 1 98 ? -6.882 -3.182 -21.546 1.00 98.06 98 PRO A C 1
ATOM 806 O O . PRO A 1 98 ? -7.263 -4.182 -22.147 1.00 98.06 98 PRO A O 1
ATOM 809 N N . GLU A 1 99 ? -5.951 -3.226 -20.591 1.00 98.38 99 GLU A N 1
ATOM 810 C CA . GLU A 1 99 ? -5.211 -4.440 -20.239 1.00 98.38 99 GLU A CA 1
ATOM 811 C C . GLU A 1 99 ? -5.845 -5.218 -19.075 1.00 98.38 99 GLU A C 1
ATOM 813 O O . GLU A 1 99 ? -5.366 -6.292 -18.707 1.00 98.38 99 GLU A O 1
ATOM 818 N N . ILE A 1 100 ? -6.917 -4.695 -18.468 1.00 98.56 100 ILE A N 1
ATOM 819 C CA . ILE A 1 100 ? -7.562 -5.277 -17.286 1.00 98.56 100 ILE A CA 1
ATOM 820 C C . ILE A 1 100 ? -8.810 -6.058 -17.702 1.00 98.56 100 ILE A C 1
ATOM 822 O O . ILE A 1 100 ? -9.805 -5.506 -18.161 1.00 98.56 100 ILE A O 1
ATOM 826 N N . SER A 1 101 ? -8.790 -7.367 -17.463 1.00 98.00 101 SER A N 1
ATOM 827 C CA . SER A 1 101 ? -9.964 -8.237 -17.547 1.00 98.00 101 SER A CA 1
ATOM 828 C C . SER A 1 101 ? -10.568 -8.431 -16.151 1.00 98.00 101 SER A C 1
ATOM 830 O O . SER A 1 101 ? -10.056 -9.223 -15.359 1.00 98.00 101 SER A O 1
ATOM 832 N N . LEU A 1 102 ? -11.648 -7.704 -15.851 1.00 98.00 102 LEU A N 1
ATOM 833 C CA . LEU A 1 102 ? -12.453 -7.872 -14.628 1.00 98.00 102 LEU A CA 1
ATOM 834 C C . LEU A 1 102 ? -13.336 -9.124 -14.712 1.00 98.00 102 LEU A C 1
ATOM 836 O O . LEU A 1 102 ? -13.532 -9.672 -15.796 1.00 98.00 102 LEU A O 1
ATOM 840 N N . SER A 1 103 ? -13.875 -9.584 -13.581 1.00 97.44 103 SER A N 1
ATOM 841 C CA . SER A 1 103 ? -14.727 -10.785 -13.486 1.00 97.44 103 SER A CA 1
ATOM 842 C C . SER A 1 103 ? -14.116 -12.022 -14.158 1.00 97.44 103 SER A C 1
ATOM 844 O O . SER A 1 103 ? -14.818 -12.867 -14.710 1.00 97.44 103 SER A O 1
ATOM 846 N N . THR A 1 104 ? -12.788 -12.106 -14.132 1.00 98.31 104 THR A N 1
ATOM 847 C CA . THR A 1 104 ? -11.982 -13.071 -14.869 1.00 98.31 104 THR A CA 1
ATOM 848 C C . THR A 1 104 ? -11.050 -13.824 -13.911 1.00 98.31 104 THR A C 1
ATOM 850 O O . THR A 1 104 ? -9.845 -13.559 -13.864 1.00 98.31 104 THR A O 1
ATOM 853 N N . PRO A 1 105 ? -11.572 -14.748 -13.079 1.00 97.69 105 PRO A N 1
ATOM 854 C CA . PRO A 1 105 ? -10.742 -15.480 -12.133 1.00 97.69 105 PRO A CA 1
ATOM 855 C C . PRO A 1 105 ? -9.755 -16.404 -12.849 1.00 97.69 105 PRO A C 1
ATOM 857 O O . PRO A 1 105 ? -10.147 -17.259 -13.645 1.00 97.69 105 PRO A O 1
ATOM 860 N N . VAL A 1 106 ? -8.479 -16.290 -12.483 1.00 98.31 106 VAL A N 1
ATOM 861 C CA . VAL A 1 106 ? -7.453 -17.290 -12.803 1.00 98.31 106 VAL A CA 1
ATOM 862 C C . VAL A 1 106 ? -7.668 -18.512 -11.911 1.00 98.31 106 VAL A C 1
ATOM 864 O O . VAL A 1 106 ? -7.692 -18.399 -10.686 1.00 98.31 106 VAL A O 1
ATOM 867 N N . THR A 1 107 ? -7.837 -19.683 -12.522 1.00 97.44 107 THR A N 1
ATOM 868 C CA . THR A 1 107 ? -8.147 -20.944 -11.830 1.00 97.44 107 THR A CA 1
ATOM 869 C C . THR A 1 107 ? -6.919 -21.826 -11.653 1.00 97.44 107 THR A C 1
ATOM 871 O O . THR A 1 107 ? -6.810 -22.535 -10.654 1.00 97.44 107 THR A O 1
ATOM 874 N N . SER A 1 108 ? -5.975 -21.788 -12.597 1.00 97.69 108 SER A N 1
ATOM 875 C CA . SER A 1 108 ? -4.686 -22.465 -12.461 1.00 97.69 108 SER A CA 1
ATOM 876 C C . SER A 1 108 ? -3.630 -21.867 -13.384 1.00 97.69 108 SER A C 1
ATOM 878 O O . SER A 1 108 ? -3.945 -21.298 -14.426 1.00 97.69 108 SER A O 1
ATOM 880 N N . ILE A 1 109 ? -2.365 -22.021 -13.003 1.00 97.88 109 ILE A N 1
ATOM 881 C CA . ILE A 1 109 ? -1.210 -21.667 -13.827 1.00 97.88 109 ILE A CA 1
ATOM 882 C C . ILE A 1 109 ? -0.318 -22.895 -13.896 1.00 97.88 109 ILE A C 1
ATOM 884 O O . ILE A 1 109 ? -0.030 -23.516 -12.869 1.00 97.88 109 ILE A O 1
ATOM 888 N N . ARG A 1 110 ? 0.117 -23.254 -15.100 1.00 96.44 110 ARG A N 1
ATOM 889 C CA . ARG A 1 110 ? 1.017 -24.388 -15.332 1.00 96.44 110 ARG A CA 1
ATOM 890 C C . ARG A 1 110 ? 2.211 -23.926 -16.151 1.00 96.44 110 ARG A C 1
ATOM 892 O O . ARG A 1 110 ? 2.098 -22.982 -16.925 1.00 96.44 110 ARG A O 1
ATOM 899 N N . ARG A 1 111 ? 3.365 -24.563 -15.961 1.00 94.62 111 ARG A N 1
ATOM 900 C CA . ARG A 1 111 ? 4.482 -24.404 -16.900 1.00 94.62 111 ARG A CA 1
ATOM 901 C C . ARG A 1 111 ? 4.143 -25.152 -18.178 1.00 94.62 111 ARG A C 1
ATOM 903 O O . ARG A 1 111 ? 3.635 -26.271 -18.092 1.00 94.62 111 ARG A O 1
ATOM 910 N N . ASP A 1 112 ? 4.427 -24.538 -19.315 1.00 90.62 112 ASP A N 1
ATOM 911 C CA . ASP A 1 112 ? 4.331 -25.236 -20.590 1.00 90.62 112 ASP A CA 1
ATOM 912 C C . ASP A 1 112 ? 5.576 -26.105 -20.831 1.00 90.62 112 ASP A C 1
ATOM 914 O O . ASP A 1 112 ? 6.662 -25.822 -20.315 1.00 90.62 112 ASP A O 1
ATOM 918 N N . GLN A 1 113 ? 5.417 -27.180 -21.604 1.00 83.19 113 GLN A N 1
ATOM 919 C CA . GLN A 1 113 ? 6.503 -28.097 -21.951 1.00 83.19 113 GLN A CA 1
ATOM 920 C C . GLN A 1 113 ? 7.553 -27.438 -22.856 1.00 83.19 113 GLN A C 1
ATOM 922 O O . GLN A 1 113 ? 8.724 -27.805 -22.776 1.00 83.19 113 GLN A O 1
ATOM 927 N N . ALA A 1 114 ? 7.160 -26.456 -23.675 1.00 81.12 114 ALA A N 1
ATOM 928 C CA . ALA A 1 114 ? 8.063 -25.715 -24.556 1.00 81.12 114 ALA A CA 1
ATOM 929 C C . ALA A 1 114 ? 8.763 -24.521 -23.869 1.00 81.12 114 ALA A C 1
ATOM 931 O O . ALA A 1 114 ? 9.626 -23.886 -24.474 1.00 81.12 114 ALA A O 1
ATOM 932 N N . GLY A 1 115 ? 8.436 -24.236 -22.602 1.00 86.44 115 GLY A N 1
ATOM 933 C CA . GLY A 1 115 ? 8.885 -23.048 -21.868 1.00 86.44 115 GLY A CA 1
ATOM 934 C C . GLY A 1 115 ? 7.757 -22.032 -21.654 1.00 86.44 115 GLY A C 1
ATOM 935 O O . GLY A 1 115 ? 6.730 -22.079 -22.314 1.00 86.44 115 GLY A O 1
ATOM 936 N N . GLY A 1 116 ? 7.914 -21.122 -20.690 1.00 94.00 116 GLY A N 1
ATOM 937 C CA . GLY A 1 116 ? 6.852 -20.179 -20.317 1.00 94.00 116 GLY A CA 1
ATOM 938 C C . GLY A 1 116 ? 5.724 -20.812 -19.488 1.00 94.00 116 GLY A C 1
ATOM 939 O O . GLY A 1 116 ? 5.932 -21.770 -18.729 1.00 94.00 116 GLY A O 1
ATOM 940 N N . HIS A 1 117 ? 4.530 -20.224 -19.581 1.00 97.44 117 HIS A N 1
ATOM 941 C CA . HIS A 1 117 ? 3.387 -20.505 -18.716 1.00 97.44 117 HIS A CA 1
ATOM 942 C C . HIS A 1 117 ? 2.054 -20.504 -19.473 1.00 97.44 117 HIS A C 1
ATOM 944 O O . HIS A 1 117 ? 1.827 -19.683 -20.356 1.00 97.44 117 HIS A O 1
ATOM 950 N N . ILE A 1 118 ? 1.137 -21.372 -19.043 1.00 97.88 118 ILE A N 1
ATOM 951 C CA . ILE A 1 118 ? -0.264 -21.401 -19.474 1.00 97.88 118 ILE A CA 1
ATOM 952 C C . ILE A 1 118 ? -1.131 -20.963 -18.296 1.00 97.88 118 ILE A C 1
ATOM 954 O O . ILE A 1 118 ? -1.174 -21.628 -17.254 1.00 97.88 118 ILE A O 1
ATOM 958 N N . VAL A 1 119 ? -1.831 -19.845 -18.466 1.00 98.19 119 VAL A N 1
ATOM 959 C CA . VAL A 1 119 ? -2.796 -19.303 -17.506 1.00 98.19 119 VAL A CA 1
ATOM 960 C C . VAL A 1 119 ? -4.189 -19.781 -17.888 1.00 98.19 119 VAL A C 1
ATOM 962 O O . VAL A 1 119 ? -4.704 -19.417 -18.942 1.00 98.19 119 VAL A O 1
ATOM 965 N N . HIS A 1 120 ? -4.816 -20.577 -17.027 1.00 98.31 120 HIS A N 1
ATOM 966 C CA . HIS A 1 120 ? -6.221 -20.952 -17.148 1.00 98.31 120 HIS A CA 1
ATOM 967 C C . HIS A 1 120 ? -7.077 -19.956 -16.373 1.00 98.31 120 HIS A C 1
ATOM 969 O O . HIS A 1 120 ? -6.842 -19.717 -15.185 1.00 98.31 120 HIS A O 1
ATOM 975 N N . TYR A 1 121 ? -8.087 -19.401 -17.027 1.00 98.38 121 TYR A N 1
ATOM 976 C CA . TYR A 1 121 ? -8.999 -18.440 -16.424 1.00 98.38 121 TYR A CA 1
ATOM 977 C C . TYR A 1 121 ? -10.418 -18.651 -16.935 1.00 98.38 121 TYR A C 1
ATOM 979 O O . TYR A 1 121 ? -10.626 -19.199 -18.015 1.00 98.38 121 TYR A O 1
ATOM 987 N N . ARG A 1 122 ? -11.402 -18.196 -16.167 1.00 98.12 122 ARG A N 1
ATOM 988 C CA . ARG A 1 122 ? -12.797 -18.154 -16.610 1.00 98.12 122 ARG A CA 1
ATOM 989 C C . ARG A 1 122 ? -13.117 -16.752 -17.090 1.00 98.12 122 ARG A C 1
ATOM 991 O O . ARG A 1 122 ? -12.903 -15.814 -16.335 1.00 98.12 122 ARG A O 1
ATOM 998 N N . GLY A 1 123 ? -13.574 -16.599 -18.328 1.00 94.75 123 GLY A N 1
ATOM 999 C CA . GLY A 1 123 ? -13.978 -15.298 -18.857 1.00 94.75 123 GLY A CA 1
ATOM 1000 C C . GLY A 1 123 ? -15.245 -14.756 -18.180 1.00 94.75 123 GLY A C 1
ATOM 1001 O O . GLY A 1 123 ? -15.963 -15.518 -17.526 1.00 94.75 123 GLY A O 1
ATOM 1002 N N . PRO A 1 124 ? -15.575 -13.466 -18.382 1.00 92.31 124 PRO A N 1
ATOM 1003 C CA . PRO A 1 124 ? -16.830 -12.881 -17.892 1.00 92.31 124 PRO A CA 1
ATOM 1004 C C . PRO A 1 124 ? -18.083 -13.562 -18.467 1.00 92.31 124 PRO A C 1
ATOM 1006 O O . PRO A 1 124 ? -19.154 -13.515 -17.872 1.00 92.31 124 PRO A O 1
ATOM 1009 N N . ASP A 1 125 ? -17.936 -14.224 -19.617 1.00 94.19 125 ASP A N 1
ATOM 1010 C CA . ASP A 1 125 ? -18.932 -15.082 -20.268 1.00 94.19 125 ASP A CA 1
ATOM 1011 C C . ASP A 1 125 ? -19.114 -16.449 -19.578 1.00 94.19 125 ASP A C 1
ATOM 1013 O O . ASP A 1 125 ? -19.949 -17.248 -19.994 1.00 94.19 125 ASP A O 1
ATOM 1017 N N . GLY A 1 126 ? -18.334 -16.741 -18.533 1.00 93.94 126 GLY A N 1
ATOM 1018 C CA . GLY A 1 126 ? -18.335 -18.020 -17.828 1.00 93.94 126 GLY A CA 1
ATOM 1019 C C . GLY A 1 126 ? -17.559 -19.128 -18.544 1.00 93.94 126 GLY A C 1
ATOM 1020 O O . GLY A 1 126 ? -17.519 -20.250 -18.039 1.00 93.94 126 GLY A O 1
ATOM 1021 N N . ILE A 1 127 ? -16.927 -18.835 -19.685 1.00 96.50 127 ILE A N 1
ATOM 1022 C CA . ILE A 1 127 ? -16.213 -19.822 -20.499 1.00 96.50 127 ILE A CA 1
ATOM 1023 C C . ILE A 1 127 ? -14.767 -19.938 -20.016 1.00 96.50 127 ILE A C 1
ATOM 1025 O O . ILE A 1 127 ? -14.059 -18.937 -19.885 1.00 96.50 127 ILE A O 1
ATOM 1029 N N . ASP A 1 128 ? -14.312 -21.168 -19.783 1.00 97.62 128 ASP A N 1
ATOM 1030 C CA . ASP A 1 128 ? -12.918 -21.440 -19.440 1.00 97.62 128 ASP A CA 1
ATOM 1031 C C . ASP A 1 128 ? -12.021 -21.244 -20.674 1.00 97.62 128 ASP A C 1
ATOM 1033 O O . ASP A 1 128 ? -12.266 -21.794 -21.749 1.00 97.62 128 ASP A O 1
ATOM 1037 N N . LYS A 1 129 ? -10.982 -20.424 -20.517 1.00 97.75 129 LYS A N 1
ATOM 1038 C CA . LYS A 1 129 ? -10.035 -20.023 -21.560 1.00 97.75 129 LYS A CA 1
ATOM 1039 C C . LYS A 1 129 ? -8.605 -20.179 -21.056 1.00 97.75 129 LYS A C 1
ATOM 1041 O O . LYS A 1 129 ? -8.345 -20.276 -19.853 1.00 97.75 129 LYS A O 1
ATOM 1046 N N . THR A 1 130 ? -7.669 -20.190 -21.994 1.00 97.06 130 THR A N 1
ATOM 1047 C CA . THR A 1 130 ? -6.234 -20.209 -21.714 1.00 97.06 130 THR A CA 1
ATOM 1048 C C . THR A 1 130 ? -5.550 -18.982 -22.294 1.00 97.06 130 THR A C 1
ATOM 1050 O O . THR A 1 130 ? -6.038 -18.351 -23.236 1.00 97.06 130 THR A O 1
ATOM 1053 N N . TRP A 1 131 ? -4.423 -18.612 -21.696 1.00 97.19 131 TRP A N 1
ATOM 1054 C CA . TRP A 1 131 ? -3.525 -17.597 -22.222 1.00 97.19 131 TRP A CA 1
ATOM 1055 C C . TRP A 1 131 ? -2.080 -18.016 -21.974 1.00 97.19 131 TRP A C 1
ATOM 1057 O O . TRP A 1 131 ? -1.703 -18.314 -20.842 1.00 97.19 131 TRP A O 1
ATOM 1067 N N . GLU A 1 132 ? -1.298 -18.079 -23.044 1.00 97.38 132 GLU A N 1
ATOM 1068 C CA . GLU A 1 132 ? 0.118 -18.441 -23.004 1.00 97.38 132 GLU A CA 1
ATOM 1069 C C . GLU A 1 132 ? 0.974 -17.191 -22.822 1.00 97.38 132 GLU A C 1
ATOM 1071 O O . GLU A 1 132 ? 0.798 -16.203 -23.542 1.00 97.38 132 GLU A O 1
ATOM 1076 N N . CYS A 1 133 ? 1.907 -17.228 -21.878 1.00 97.38 133 CYS A N 1
ATOM 1077 C CA . CYS A 1 133 ? 2.775 -16.100 -21.571 1.00 97.38 133 CYS A CA 1
ATOM 1078 C C . CYS A 1 133 ? 4.180 -16.537 -21.153 1.00 97.38 133 CYS A C 1
ATOM 1080 O O . CYS A 1 133 ? 4.380 -17.632 -20.627 1.00 97.38 133 CYS A O 1
ATOM 1082 N N . ASP A 1 134 ? 5.149 -15.640 -21.318 1.00 97.31 134 ASP A N 1
ATOM 1083 C CA . ASP A 1 134 ? 6.549 -15.895 -20.968 1.00 97.31 134 ASP A CA 1
ATOM 1084 C C . ASP A 1 134 ? 6.773 -15.816 -19.452 1.00 97.31 134 ASP A C 1
ATOM 1086 O O . ASP A 1 134 ? 7.582 -16.558 -18.894 1.00 97.31 134 ASP A O 1
ATOM 1090 N N . ALA A 1 135 ? 6.034 -14.934 -18.770 1.00 96.88 135 ALA A N 1
ATOM 1091 C CA . ALA A 1 135 ? 6.155 -14.699 -17.334 1.00 96.88 135 ALA A CA 1
ATOM 1092 C C . ALA A 1 135 ? 4.801 -14.422 -16.665 1.00 96.88 135 ALA A C 1
ATOM 1094 O O . ALA A 1 135 ? 3.836 -13.996 -17.302 1.00 96.88 135 ALA A O 1
ATOM 1095 N N . VAL A 1 136 ? 4.750 -14.631 -15.347 1.00 97.88 136 VAL A N 1
ATOM 1096 C CA . VAL A 1 136 ? 3.567 -14.369 -14.519 1.00 97.88 136 VAL A CA 1
ATOM 1097 C C . VAL A 1 136 ? 3.957 -13.568 -13.279 1.00 97.88 136 VAL A C 1
ATOM 1099 O O . VAL A 1 136 ? 4.849 -13.966 -12.532 1.00 97.88 136 VAL A O 1
ATOM 1102 N N . ALA A 1 137 ? 3.243 -12.475 -13.028 1.00 97.94 137 ALA A N 1
ATOM 1103 C CA . ALA A 1 137 ? 3.287 -11.704 -11.796 1.00 97.94 137 ALA A CA 1
ATOM 1104 C C . ALA A 1 137 ? 2.058 -12.025 -10.928 1.00 97.94 137 ALA A C 1
ATOM 1106 O O . ALA A 1 137 ? 0.913 -11.768 -11.308 1.00 97.94 137 ALA A O 1
ATOM 1107 N N . ILE A 1 138 ? 2.295 -12.602 -9.746 1.00 97.44 138 ILE A N 1
ATOM 1108 C CA . ILE A 1 138 ? 1.234 -12.953 -8.795 1.00 97.44 138 ILE A CA 1
ATOM 1109 C C . ILE A 1 138 ? 0.993 -11.781 -7.845 1.00 97.44 138 ILE A C 1
ATOM 1111 O O . ILE A 1 138 ? 1.813 -11.492 -6.976 1.00 97.44 138 ILE A O 1
ATOM 1115 N N . CYS A 1 139 ? -0.165 -11.141 -7.986 1.00 97.00 139 CYS A N 1
ATOM 1116 C CA . CYS A 1 139 ? -0.576 -9.959 -7.228 1.00 97.00 139 CYS A CA 1
ATOM 1117 C C . CYS A 1 139 ? -1.897 -10.199 -6.467 1.00 97.00 139 CYS A C 1
ATOM 1119 O O . CYS A 1 139 ? -2.648 -9.265 -6.190 1.00 97.00 139 CYS A O 1
ATOM 1121 N N . SER A 1 140 ? -2.185 -11.456 -6.104 1.00 93.31 140 SER A N 1
ATOM 1122 C CA . SER A 1 140 ? -3.462 -11.886 -5.509 1.00 93.31 140 SER A CA 1
ATOM 1123 C C . SER A 1 140 ? -3.676 -11.452 -4.051 1.00 93.31 140 SER A C 1
ATOM 1125 O O . SER A 1 140 ? -4.773 -11.614 -3.515 1.00 93.31 140 SER A O 1
ATOM 1127 N N . GLY A 1 141 ? -2.637 -10.923 -3.400 1.00 89.50 141 GLY A N 1
ATOM 1128 C CA . GLY A 1 141 ? -2.657 -10.527 -1.991 1.00 89.50 141 GLY A CA 1
ATOM 1129 C C . GLY A 1 141 ? -2.751 -11.706 -1.011 1.00 89.50 141 GLY A C 1
ATOM 1130 O O . GLY A 1 141 ? -2.887 -12.863 -1.403 1.00 89.50 141 GLY A O 1
ATOM 1131 N N . LEU A 1 142 ? -2.662 -11.395 0.287 1.00 87.19 142 LEU A N 1
ATOM 1132 C CA . LEU A 1 142 ? -2.664 -12.382 1.382 1.00 87.19 142 LEU A CA 1
ATOM 1133 C C . LEU A 1 142 ? -3.960 -12.369 2.212 1.00 87.19 142 LEU A C 1
ATOM 1135 O O . LEU A 1 142 ? -4.305 -13.358 2.849 1.00 87.19 142 LEU A O 1
ATOM 1139 N N . HIS A 1 143 ? -4.718 -11.272 2.181 1.00 87.12 143 HIS A N 1
ATOM 1140 C CA . HIS A 1 143 ? -5.882 -11.047 3.052 1.00 87.12 143 HIS A CA 1
ATOM 1141 C C . HIS A 1 143 ? -7.213 -11.472 2.412 1.00 87.12 143 HIS A C 1
ATOM 1143 O O . HIS A 1 143 ? -8.228 -10.791 2.550 1.00 87.12 143 HIS A O 1
ATOM 1149 N N . VAL A 1 144 ? -7.205 -12.579 1.664 1.00 86.81 144 VAL A N 1
ATOM 1150 C CA . VAL A 1 144 ? -8.384 -13.072 0.931 1.00 86.81 144 VAL A CA 1
ATOM 1151 C C . VAL A 1 144 ? -9.100 -14.183 1.689 1.00 86.81 144 VAL A C 1
ATOM 1153 O O . VAL A 1 144 ? -10.318 -14.104 1.861 1.00 86.81 144 VAL A O 1
ATOM 1156 N N . THR A 1 145 ? -8.357 -15.201 2.123 1.00 90.44 145 THR A N 1
ATOM 1157 C CA . THR A 1 145 ? -8.892 -16.390 2.796 1.00 90.44 145 THR A CA 1
ATOM 1158 C C . THR A 1 145 ? -8.909 -16.164 4.310 1.00 90.44 145 THR A C 1
ATOM 1160 O O . THR A 1 145 ? -7.846 -15.941 4.890 1.00 90.44 145 THR A O 1
ATOM 1163 N N . PRO A 1 146 ? -10.082 -16.208 4.969 1.00 91.88 146 PRO A N 1
ATOM 1164 C CA . PRO A 1 146 ? -10.183 -16.092 6.422 1.00 91.88 146 PRO A CA 1
ATOM 1165 C C . PRO A 1 146 ? -9.416 -17.193 7.161 1.00 91.88 146 PRO A C 1
ATOM 1167 O O . PRO A 1 146 ? -9.500 -18.360 6.784 1.00 91.88 146 PRO A O 1
ATOM 1170 N N . ASN A 1 147 ? -8.740 -16.833 8.254 1.00 91.44 147 ASN A N 1
ATOM 1171 C CA . ASN A 1 147 ? -8.201 -17.797 9.211 1.00 91.44 147 ASN A CA 1
ATOM 1172 C C . ASN A 1 147 ? -9.167 -17.900 10.397 1.00 91.44 147 ASN A C 1
ATOM 1174 O O . ASN A 1 147 ? -9.199 -17.014 11.251 1.00 91.44 147 ASN A O 1
ATOM 1178 N N . ILE A 1 148 ? -9.987 -18.949 10.413 1.00 92.00 148 ILE A N 1
ATOM 1179 C CA . ILE A 1 148 ? -11.032 -19.144 11.422 1.00 92.00 148 ILE A CA 1
ATOM 1180 C C . ILE A 1 148 ? -10.585 -20.270 12.363 1.00 92.00 148 ILE A C 1
ATOM 1182 O O . ILE A 1 148 ? -10.521 -21.418 11.923 1.00 92.00 148 ILE A O 1
ATOM 1186 N N . PRO A 1 149 ? -10.256 -19.972 13.634 1.00 90.38 149 PRO A N 1
ATOM 1187 C CA . PRO A 1 149 ? -9.908 -21.005 14.600 1.00 90.38 149 PRO A CA 1
ATOM 1188 C C . PRO A 1 149 ? -11.145 -21.807 15.017 1.00 90.38 149 PRO A C 1
ATOM 1190 O O . PRO A 1 149 ? -12.254 -21.271 15.061 1.00 90.38 149 PRO A O 1
ATOM 1193 N N . ASP A 1 150 ? -10.939 -23.069 15.391 1.00 91.88 150 ASP A N 1
ATOM 1194 C CA . ASP A 1 150 ? -11.965 -23.844 16.086 1.00 91.88 150 ASP A CA 1
ATOM 1195 C C . ASP A 1 150 ? -12.107 -23.339 17.529 1.00 91.88 150 ASP A C 1
ATOM 1197 O O . ASP A 1 150 ? -11.120 -23.199 18.258 1.00 91.88 150 ASP A O 1
ATOM 1201 N N . VAL A 1 151 ? -13.337 -23.018 17.928 1.00 92.25 151 VAL A N 1
ATOM 1202 C CA . VAL A 1 151 ? -13.655 -22.452 19.241 1.00 92.25 151 VAL A CA 1
ATOM 1203 C C . VAL A 1 151 ? -14.745 -23.315 19.881 1.00 92.25 151 VAL A C 1
ATOM 1205 O O . VAL A 1 151 ? -15.909 -23.231 19.482 1.00 92.25 151 VAL A O 1
ATOM 1208 N N . PRO A 1 152 ? -14.412 -24.132 20.896 1.00 94.19 152 PRO A N 1
ATOM 1209 C CA . PRO A 1 152 ? -15.394 -24.975 21.566 1.00 94.19 152 PRO A CA 1
ATOM 1210 C C . PRO A 1 152 ? -16.573 -24.167 22.126 1.00 94.19 152 PRO A C 1
ATOM 1212 O O . PRO A 1 152 ? -16.386 -23.212 22.882 1.00 94.19 152 PRO A O 1
ATOM 1215 N N . GLY A 1 153 ? -17.799 -24.565 21.777 1.00 93.94 153 GLY A N 1
ATOM 1216 C CA . GLY A 1 153 ? -19.026 -23.897 22.219 1.00 93.94 153 GLY A CA 1
ATOM 1217 C C . GLY A 1 153 ? -19.442 -22.680 21.386 1.00 93.94 153 GLY A C 1
ATOM 1218 O O . GLY A 1 153 ? -20.417 -22.020 21.752 1.00 93.94 153 GLY A O 1
ATOM 1219 N N . ILE A 1 154 ? -18.741 -22.370 20.286 1.00 93.69 154 ILE A N 1
ATOM 1220 C CA . ILE A 1 154 ? -19.098 -21.273 19.370 1.00 93.69 154 ILE A CA 1
ATOM 1221 C C . ILE A 1 154 ? -20.486 -21.469 18.737 1.00 93.69 154 ILE A C 1
ATOM 1223 O O . ILE A 1 154 ? -21.168 -20.494 18.440 1.00 93.69 154 ILE A O 1
ATOM 1227 N N . ASP A 1 155 ? -20.947 -22.716 18.616 1.00 93.31 155 ASP A N 1
ATOM 1228 C CA . ASP A 1 155 ? -22.284 -23.111 18.151 1.00 93.31 155 ASP A CA 1
ATOM 1229 C C . ASP A 1 155 ? -23.420 -22.549 19.023 1.00 93.31 155 ASP A C 1
ATOM 1231 O O . ASP A 1 155 ? -24.543 -22.363 18.555 1.00 93.31 155 ASP A O 1
ATOM 1235 N N . LYS A 1 156 ? -23.124 -22.215 20.284 1.00 94.50 156 LYS A N 1
ATOM 1236 C CA . LYS A 1 156 ? -24.075 -21.598 21.221 1.00 94.50 156 LYS A CA 1
ATOM 1237 C C . LYS A 1 156 ? -24.198 -20.085 21.022 1.00 94.50 156 LYS A C 1
ATOM 1239 O O . LYS A 1 156 ? -25.068 -19.452 21.626 1.00 94.50 156 LYS A O 1
ATOM 1244 N N . VAL A 1 157 ? -23.326 -19.483 20.211 1.00 93.94 157 VAL A N 1
ATOM 1245 C CA . VAL A 1 157 ? -23.318 -18.048 19.918 1.00 93.94 157 VAL A CA 1
ATOM 1246 C C . VAL A 1 157 ? -24.210 -17.777 18.710 1.00 93.94 157 VAL A C 1
ATOM 1248 O O . VAL A 1 157 ? -24.008 -18.314 17.628 1.00 93.94 157 VAL A O 1
ATOM 1251 N N . LYS A 1 158 ? -25.204 -16.897 18.881 1.00 92.25 158 LYS A N 1
ATOM 1252 C CA . LYS A 1 158 ? -26.225 -16.628 17.852 1.00 92.25 158 LYS A CA 1
ATOM 1253 C C . LYS A 1 158 ? -25.666 -16.050 16.550 1.00 92.25 158 LYS A C 1
ATOM 1255 O O . LYS A 1 158 ? -26.212 -16.316 15.486 1.00 92.25 158 LYS A O 1
ATOM 1260 N N . ILE A 1 159 ? -24.650 -15.194 16.643 1.00 94.69 159 ILE A N 1
ATOM 1261 C CA . ILE A 1 159 ? -24.052 -14.502 15.499 1.00 94.69 159 ILE A CA 1
ATOM 1262 C C . ILE A 1 159 ? -22.543 -14.657 15.607 1.00 94.69 159 ILE A C 1
ATOM 1264 O O . ILE A 1 159 ? -21.933 -14.167 16.554 1.00 94.69 159 ILE A O 1
ATOM 1268 N N . VAL A 1 160 ? -21.955 -15.321 14.618 1.00 95.00 160 VAL A N 1
ATOM 1269 C CA . VAL A 1 160 ? -20.513 -15.534 14.502 1.00 95.00 160 VAL A CA 1
ATOM 1270 C C . VAL A 1 160 ? -20.098 -15.042 13.125 1.00 95.00 160 VAL A C 1
ATOM 1272 O O . VAL A 1 160 ? -20.658 -15.474 12.119 1.00 95.00 160 VAL A O 1
ATOM 1275 N N . LYS A 1 161 ? -19.152 -14.104 13.080 1.00 94.44 161 LYS A N 1
ATOM 1276 C CA . LYS A 1 161 ? -18.641 -13.519 11.838 1.00 94.44 161 LYS A CA 1
ATOM 1277 C C . LYS A 1 161 ? -17.130 -13.399 11.910 1.00 94.44 161 LYS A C 1
ATOM 1279 O O . LYS A 1 161 ? -16.590 -12.957 12.922 1.00 94.44 161 LYS A O 1
ATOM 1284 N N . HIS A 1 162 ? -16.460 -13.745 10.818 1.00 95.06 162 HIS A N 1
ATOM 1285 C CA . HIS A 1 162 ? -15.080 -13.319 10.616 1.00 95.06 162 HIS A CA 1
ATOM 1286 C C . HIS A 1 162 ? -15.067 -11.834 10.216 1.00 95.06 162 HIS A C 1
ATOM 1288 O O . HIS A 1 162 ? -16.007 -11.355 9.580 1.00 95.06 162 HIS A O 1
ATOM 1294 N N . SER A 1 163 ? -13.999 -11.103 10.541 1.00 93.75 163 SER A N 1
ATOM 1295 C CA . SER A 1 163 ? -13.902 -9.659 10.274 1.00 93.75 163 SER A CA 1
ATOM 1296 C C . SER A 1 163 ? -14.128 -9.285 8.805 1.00 93.75 163 SER A C 1
ATOM 1298 O O . SER A 1 163 ? -14.758 -8.277 8.516 1.00 93.75 163 SER A O 1
ATOM 1300 N N . SER A 1 164 ? -13.711 -10.138 7.866 1.00 92.38 164 SER A N 1
ATOM 1301 C CA . SER A 1 164 ? -13.939 -9.943 6.422 1.00 92.38 164 SER A CA 1
ATOM 1302 C C . SER A 1 164 ? -15.419 -9.863 6.012 1.00 92.38 164 SER A C 1
ATOM 1304 O O . SER A 1 164 ? -15.730 -9.329 4.941 1.00 92.38 164 SER A O 1
ATOM 1306 N N . GLN A 1 165 ? -16.326 -10.398 6.838 1.00 93.75 165 GLN A N 1
ATOM 1307 C CA . GLN A 1 165 ? -17.774 -10.386 6.622 1.00 93.75 165 GLN A CA 1
ATOM 1308 C C . GLN A 1 165 ? -18.463 -9.174 7.262 1.00 93.75 165 GLN A C 1
ATOM 1310 O O . GLN A 1 165 ? -19.600 -8.889 6.901 1.00 93.75 165 GLN A O 1
ATOM 1315 N N . PHE A 1 166 ? -17.805 -8.483 8.195 1.00 94.50 166 PHE A N 1
ATOM 1316 C CA . PHE A 1 166 ? -18.332 -7.274 8.824 1.00 94.50 166 PHE A CA 1
ATOM 1317 C C . PHE A 1 166 ? -18.221 -6.095 7.854 1.00 94.50 166 PHE A C 1
ATOM 1319 O O . PHE A 1 166 ? -17.157 -5.880 7.267 1.00 94.50 166 PHE A O 1
ATOM 1326 N N . LYS A 1 167 ? -19.314 -5.353 7.653 1.00 94.19 167 LYS A N 1
ATOM 1327 C CA . LYS A 1 167 ? -19.386 -4.250 6.685 1.00 94.19 167 LYS A CA 1
ATOM 1328 C C . LYS A 1 167 ? -19.761 -2.918 7.297 1.00 94.19 167 LYS A C 1
ATOM 1330 O O . LYS A 1 167 ? -19.275 -1.906 6.803 1.00 94.19 167 LYS A O 1
ATOM 1335 N N . LYS A 1 168 ? -20.601 -2.904 8.325 1.00 94.62 168 LYS A N 1
ATOM 1336 C CA . LYS A 1 168 ? -21.138 -1.653 8.858 1.00 94.62 168 LYS A CA 1
ATOM 1337 C C . LYS A 1 168 ? -21.520 -1.734 10.320 1.00 94.62 168 LYS A C 1
ATOM 1339 O O . LYS A 1 168 ? -21.819 -2.814 10.842 1.00 94.62 168 LYS A O 1
ATOM 1344 N N . ARG A 1 169 ? -21.537 -0.577 10.974 1.00 93.81 169 ARG A N 1
ATOM 1345 C CA . ARG A 1 169 ? -21.781 -0.464 12.413 1.00 93.81 169 ARG A CA 1
ATOM 1346 C C . ARG A 1 169 ? -23.165 -0.981 12.818 1.00 93.81 169 ARG A C 1
ATOM 1348 O O . ARG A 1 169 ? -23.302 -1.588 13.880 1.00 93.81 169 ARG A O 1
ATOM 1355 N N . GLU A 1 170 ? -24.181 -0.827 11.971 1.00 93.81 170 GLU A N 1
ATOM 1356 C CA . GLU A 1 170 ? -25.559 -1.254 12.270 1.00 93.81 170 GLU A CA 1
ATOM 1357 C C . GLU A 1 170 ? -25.720 -2.776 12.371 1.00 93.81 170 GLU A C 1
ATOM 1359 O O . GLU A 1 170 ? -26.770 -3.265 12.786 1.00 93.81 170 GLU A O 1
ATOM 1364 N N . GLU A 1 171 ? -24.700 -3.555 12.001 1.00 94.38 171 GLU A N 1
ATOM 1365 C CA . GLU A 1 171 ? -24.714 -5.004 12.190 1.00 94.38 171 GLU A CA 1
ATOM 1366 C C . GLU A 1 171 ? -24.621 -5.422 13.663 1.00 94.38 171 GLU A C 1
ATOM 1368 O O . GLU A 1 171 ? -24.906 -6.584 13.966 1.00 94.38 171 GLU A O 1
ATOM 1373 N N . PHE A 1 172 ? -24.247 -4.515 14.575 1.00 95.38 172 PHE A N 1
ATOM 1374 C CA . PHE A 1 172 ? -24.292 -4.764 16.013 1.00 95.38 172 PHE A CA 1
ATOM 1375 C C . PHE A 1 172 ? -25.728 -4.641 16.539 1.00 95.38 172 PHE A C 1
ATOM 1377 O O . PHE A 1 172 ? -26.279 -3.538 16.567 1.00 95.38 172 PHE A O 1
ATOM 1384 N N . PRO A 1 173 ? -26.351 -5.730 17.033 1.00 94.56 173 PRO A N 1
ATOM 1385 C CA . PRO A 1 173 ? -27.691 -5.633 17.592 1.00 94.56 173 PRO A CA 1
ATOM 1386 C C . PRO A 1 173 ? -27.698 -4.749 18.843 1.00 94.56 173 PRO A C 1
ATOM 1388 O O . PRO A 1 173 ? -26.795 -4.834 19.684 1.00 94.56 173 PRO A O 1
ATOM 1391 N N . GLN A 1 174 ? -28.743 -3.942 19.007 1.00 95.50 174 GLN A N 1
ATOM 1392 C CA . GLN A 1 174 ? -28.911 -3.114 20.199 1.00 95.50 174 GLN A CA 1
ATOM 1393 C C . GLN A 1 174 ? -28.944 -3.979 21.470 1.00 95.50 174 GLN A C 1
ATOM 1395 O O . GLN A 1 174 ? -29.597 -5.021 21.526 1.00 95.50 174 GLN A O 1
ATOM 1400 N N . GLY A 1 175 ? -28.213 -3.552 22.500 1.00 95.69 175 GLY A N 1
ATOM 1401 C CA . GLY A 1 175 ? -28.081 -4.258 23.773 1.00 95.69 175 GLY A CA 1
ATOM 1402 C C . GLY A 1 175 ? -27.271 -5.558 23.701 1.00 95.69 175 GLY A C 1
ATOM 1403 O O . GLY A 1 175 ? -27.236 -6.298 24.687 1.00 95.69 175 GLY A O 1
ATOM 1404 N N . SER A 1 176 ? -26.619 -5.852 22.570 1.00 95.75 176 SER A N 1
ATOM 1405 C CA . SER A 1 176 ? -25.807 -7.062 22.409 1.00 95.75 176 SER A CA 1
ATOM 1406 C C . SER A 1 176 ? -24.559 -7.058 23.291 1.00 95.75 176 SER A C 1
ATOM 1408 O O . SER A 1 176 ? -24.057 -6.017 23.718 1.00 95.75 176 SER A O 1
ATOM 1410 N N . GLN A 1 177 ? -24.061 -8.257 23.581 1.00 96.81 177 GLN A N 1
ATOM 1411 C CA . GLN A 1 177 ? -22.739 -8.457 24.159 1.00 96.81 177 GLN A CA 1
ATOM 1412 C C . GLN A 1 177 ? -21.823 -8.953 23.047 1.00 96.81 177 GLN A C 1
ATOM 1414 O O . GLN A 1 177 ? -22.088 -9.998 22.454 1.00 96.81 177 GLN A O 1
ATOM 1419 N N . VAL A 1 178 ? -20.778 -8.189 22.752 1.00 97.25 178 VAL A N 1
ATOM 1420 C CA . VAL A 1 178 ? -19.862 -8.459 21.643 1.00 97.25 178 VAL A CA 1
ATOM 1421 C C . VAL A 1 178 ? -18.554 -8.998 22.201 1.00 97.25 178 VAL A C 1
ATOM 1423 O O . VAL A 1 178 ? -17.975 -8.419 23.119 1.00 97.25 178 VAL A O 1
ATOM 1426 N N . VAL A 1 179 ? -18.082 -10.107 21.638 1.00 96.31 179 VAL A N 1
ATOM 1427 C CA . VAL A 1 179 ? -16.752 -10.654 21.910 1.00 96.31 179 VAL A CA 1
ATOM 1428 C C . VAL A 1 179 ? -15.943 -10.562 20.625 1.00 96.31 179 VAL A C 1
ATOM 1430 O O . VAL A 1 179 ? -16.357 -11.096 19.599 1.00 96.31 179 VAL A O 1
ATOM 1433 N N . VAL A 1 180 ? -14.801 -9.882 20.680 1.00 96.19 180 VAL A N 1
ATOM 1434 C CA . VAL A 1 180 ? -13.868 -9.759 19.559 1.00 96.19 180 VAL A CA 1
ATOM 1435 C C . VAL A 1 180 ? -12.661 -10.644 19.836 1.00 96.19 180 VAL A C 1
ATOM 1437 O O . VAL A 1 180 ? -11.943 -10.441 20.815 1.00 96.19 180 VAL A O 1
ATOM 1440 N N . LEU A 1 181 ? -12.446 -11.643 18.982 1.00 94.50 181 LEU A N 1
ATOM 1441 C CA . LEU A 1 181 ? -11.317 -12.564 19.080 1.00 94.50 181 LEU A CA 1
ATOM 1442 C C . LEU A 1 181 ? -10.151 -12.050 18.227 1.00 94.50 181 LEU A C 1
ATOM 1444 O O . LEU A 1 181 ? -10.173 -12.177 17.006 1.00 94.50 181 LEU A O 1
ATOM 1448 N N . GLY A 1 182 ? -9.124 -11.506 18.880 1.00 91.12 182 GLY A N 1
ATOM 1449 C CA . GLY A 1 182 ? -7.909 -11.011 18.237 1.00 91.12 182 GLY A CA 1
ATOM 1450 C C . GLY A 1 182 ? -7.751 -9.494 18.322 1.00 91.12 182 GLY A C 1
ATOM 1451 O O . GLY A 1 182 ? -8.704 -8.732 18.198 1.00 91.12 182 GLY A O 1
ATOM 1452 N N . THR A 1 183 ? -6.503 -9.068 18.504 1.00 89.62 183 THR A N 1
ATOM 1453 C CA . THR A 1 183 ? -6.088 -7.670 18.699 1.00 89.62 183 THR A CA 1
ATOM 1454 C C . THR A 1 183 ? -5.177 -7.183 17.574 1.00 89.62 183 THR A C 1
ATOM 1456 O O . THR A 1 183 ? -4.224 -6.454 17.816 1.00 89.62 183 THR A O 1
ATOM 1459 N N . GLY A 1 184 ? -5.426 -7.635 16.342 1.00 88.31 184 GLY A N 1
ATOM 1460 C CA . GLY A 1 184 ? -4.880 -6.968 15.156 1.00 88.31 184 GLY A CA 1
ATOM 1461 C C . GLY A 1 184 ? -5.640 -5.671 14.872 1.00 88.31 184 GLY A C 1
ATOM 1462 O O . GLY A 1 184 ? -6.680 -5.429 15.484 1.00 88.31 184 GLY A O 1
ATOM 1463 N N . GLU A 1 185 ? -5.171 -4.884 13.906 1.00 89.31 185 GLU A N 1
ATOM 1464 C CA . GLU A 1 185 ? -5.751 -3.576 13.545 1.00 89.31 185 GLU A CA 1
ATOM 1465 C C . GLU A 1 185 ? -7.273 -3.654 13.344 1.00 89.31 185 GLU A C 1
ATOM 1467 O O . GLU A 1 185 ? -8.035 -2.983 14.032 1.00 89.31 185 GLU A O 1
ATOM 1472 N N . THR A 1 186 ? -7.743 -4.591 12.514 1.00 92.94 186 THR A N 1
ATOM 1473 C CA . THR A 1 186 ? -9.182 -4.802 12.287 1.00 92.94 186 THR A CA 1
ATOM 1474 C C . THR A 1 186 ? -9.949 -5.199 13.552 1.00 92.94 186 THR A C 1
ATOM 1476 O O . THR A 1 186 ? -11.103 -4.817 13.723 1.00 92.94 186 THR A O 1
ATOM 1479 N N . GLY A 1 187 ? -9.342 -5.992 14.440 1.00 94.00 187 GLY A N 1
ATOM 1480 C CA . GLY A 1 187 ? -9.975 -6.387 15.700 1.00 94.00 187 GLY A CA 1
ATOM 1481 C C . GLY A 1 187 ? -10.138 -5.197 16.645 1.00 94.00 187 GLY A C 1
ATOM 1482 O O . GLY A 1 187 ? -11.194 -5.042 17.258 1.00 94.00 187 GLY A O 1
ATOM 1483 N N . MET A 1 188 ? -9.126 -4.328 16.716 1.00 91.81 188 MET A N 1
ATOM 1484 C CA . MET A 1 188 ? -9.187 -3.093 17.499 1.00 91.81 188 MET A CA 1
ATOM 1485 C C . MET A 1 188 ? -10.252 -2.135 16.959 1.00 91.81 188 MET A C 1
ATOM 1487 O O . MET A 1 188 ? -11.075 -1.657 17.739 1.00 91.81 188 MET A O 1
ATOM 1491 N N . ASP A 1 189 ? -10.307 -1.935 15.641 1.00 93.94 189 ASP A N 1
ATOM 1492 C CA . ASP A 1 189 ? -11.322 -1.092 15.004 1.00 93.94 189 ASP A CA 1
ATOM 1493 C C . ASP A 1 189 ? -12.736 -1.624 15.257 1.00 93.94 189 ASP A C 1
ATOM 1495 O O . ASP A 1 189 ? -13.598 -0.892 15.734 1.00 93.94 189 ASP A O 1
ATOM 1499 N N . ILE A 1 190 ? -12.986 -2.918 15.028 1.00 96.00 190 ILE A N 1
ATOM 1500 C CA . ILE A 1 190 ? -14.304 -3.525 15.275 1.00 96.00 190 ILE A CA 1
ATOM 1501 C C . ILE A 1 190 ? -14.689 -3.425 16.758 1.00 96.00 190 ILE A C 1
ATOM 1503 O O . ILE A 1 190 ? -15.849 -3.149 17.068 1.00 96.00 190 ILE A O 1
ATOM 1507 N N . ALA A 1 191 ? -13.744 -3.610 17.685 1.00 95.06 191 ALA A N 1
ATOM 1508 C CA . ALA A 1 191 ? -14.000 -3.430 19.112 1.00 95.06 191 ALA A CA 1
ATOM 1509 C C . ALA A 1 191 ? -14.355 -1.973 19.450 1.00 95.06 191 ALA A C 1
ATOM 1511 O O . ALA A 1 191 ? -15.293 -1.736 20.217 1.00 95.06 191 ALA A O 1
ATOM 1512 N N . HIS A 1 192 ? -13.660 -1.008 18.842 1.00 94.25 192 HIS A N 1
ATOM 1513 C CA . HIS A 1 192 ? -13.969 0.413 18.968 1.00 94.25 192 HIS A CA 1
ATOM 1514 C C . HIS A 1 192 ? -15.362 0.743 18.407 1.00 94.25 192 HIS A C 1
ATOM 1516 O O . HIS A 1 192 ? -16.166 1.395 19.078 1.00 94.25 192 HIS A O 1
ATOM 1522 N N . LEU A 1 193 ? -15.699 0.243 17.215 1.00 96.19 193 LEU A N 1
ATOM 1523 C CA . LEU A 1 193 ? -17.025 0.412 16.619 1.00 96.19 193 LEU A CA 1
ATOM 1524 C C . LEU A 1 193 ? -18.116 -0.214 17.496 1.00 96.19 193 LEU A C 1
ATOM 1526 O O . LEU A 1 193 ? -19.168 0.392 17.680 1.00 96.19 193 LEU A O 1
ATOM 1530 N N . ALA A 1 194 ? -17.870 -1.388 18.081 1.00 96.75 194 ALA A N 1
ATOM 1531 C CA . ALA A 1 194 ? -18.823 -2.060 18.958 1.00 96.75 194 ALA A CA 1
ATOM 1532 C C . ALA A 1 194 ? -19.065 -1.287 20.265 1.00 96.75 194 ALA A C 1
ATOM 1534 O O . ALA A 1 194 ? -20.214 -1.158 20.692 1.00 96.75 194 ALA A O 1
ATOM 1535 N N . VAL A 1 195 ? -18.012 -0.765 20.909 1.00 96.19 195 VAL A N 1
ATOM 1536 C CA . VAL A 1 195 ? -18.135 -0.096 22.222 1.00 96.19 195 VAL A CA 1
ATOM 1537 C C . VAL A 1 195 ? -18.755 1.295 22.109 1.00 96.19 195 VAL A C 1
ATOM 1539 O O . VAL A 1 195 ? -19.392 1.768 23.043 1.00 96.19 195 VAL A O 1
ATOM 1542 N N . THR A 1 196 ? -18.603 1.931 20.948 1.00 95.94 196 THR A N 1
ATOM 1543 C CA . THR A 1 196 ? -19.244 3.212 20.615 1.00 95.94 196 THR A CA 1
ATOM 1544 C C . THR A 1 196 ? -20.631 3.043 19.984 1.00 95.94 196 THR A C 1
ATOM 1546 O O . THR A 1 196 ? -21.314 4.030 19.716 1.00 95.94 196 THR A O 1
ATOM 1549 N N . SER A 1 197 ? -21.075 1.800 19.776 1.00 96.25 197 SER A N 1
ATOM 1550 C CA . SER A 1 197 ? -22.438 1.461 19.357 1.00 96.25 197 SER A CA 1
ATOM 1551 C C . SER A 1 197 ? -23.350 1.204 20.565 1.00 96.25 197 SER A C 1
ATOM 1553 O O . SER A 1 197 ? -22.854 1.037 21.679 1.00 96.25 197 SER A O 1
ATOM 1555 N N . PRO A 1 198 ? -24.683 1.092 20.378 1.00 96.31 198 PRO A N 1
ATOM 1556 C CA . PRO A 1 198 ? -25.649 0.744 21.429 1.00 96.31 198 PRO A CA 1
ATOM 1557 C C . PRO A 1 198 ? -25.525 -0.693 21.984 1.00 96.31 198 PRO A C 1
ATOM 1559 O O . PRO A 1 198 ? -26.533 -1.381 22.155 1.00 96.31 198 PRO A O 1
ATOM 1562 N N . THR A 1 199 ? -24.314 -1.189 22.242 1.00 97.25 199 THR A N 1
ATOM 1563 C CA . THR A 1 199 ? -24.041 -2.512 22.818 1.00 97.25 199 THR A CA 1
ATOM 1564 C C . THR A 1 199 ? -24.031 -2.442 24.348 1.00 97.25 199 THR A C 1
ATOM 1566 O O . THR A 1 199 ? -23.815 -1.396 24.953 1.00 97.25 199 THR A O 1
ATOM 1569 N N . LYS A 1 200 ? -24.306 -3.568 25.013 1.00 97.44 200 LYS A N 1
ATOM 1570 C CA . LYS A 1 200 ? -24.309 -3.659 26.482 1.00 97.44 200 LYS A CA 1
ATOM 1571 C C . LYS A 1 200 ? -22.905 -3.864 27.049 1.00 97.44 200 LYS A C 1
ATOM 1573 O O . LYS A 1 200 ? -22.623 -3.443 28.168 1.00 97.44 200 LYS A O 1
ATOM 1578 N N . ARG A 1 201 ? -22.059 -4.607 26.332 1.00 97.12 201 ARG A N 1
ATOM 1579 C CA . ARG A 1 201 ? -20.696 -4.953 26.753 1.00 97.12 201 ARG A CA 1
ATOM 1580 C C . ARG A 1 201 ? -19.877 -5.374 25.543 1.00 97.12 201 ARG A C 1
ATOM 1582 O O . ARG A 1 201 ? -20.360 -6.160 24.732 1.00 97.12 201 ARG A O 1
ATOM 1589 N N . VAL A 1 202 ? -18.621 -4.946 25.508 1.00 97.19 202 VAL A N 1
ATOM 1590 C CA . VAL A 1 202 ? -17.619 -5.436 24.559 1.00 97.19 202 VAL A CA 1
ATOM 1591 C C . VAL A 1 202 ? -16.487 -6.101 25.332 1.00 97.19 202 VAL A C 1
ATOM 1593 O O . VAL A 1 202 ? -16.035 -5.582 26.352 1.00 97.19 202 VAL A O 1
ATOM 1596 N N . VAL A 1 203 ? -16.062 -7.275 24.877 1.00 95.75 203 VAL A N 1
ATOM 1597 C CA . VAL A 1 203 ? -14.904 -8.000 25.406 1.00 95.75 203 VAL A CA 1
ATOM 1598 C C . VAL A 1 203 ? -13.915 -8.195 24.268 1.00 95.75 203 VAL A C 1
ATOM 1600 O O . VAL A 1 203 ? -14.239 -8.839 23.273 1.00 95.75 203 VAL A O 1
ATOM 1603 N N . LEU A 1 204 ? -12.716 -7.642 24.420 1.00 93.19 204 LEU A N 1
ATOM 1604 C CA . LEU A 1 204 ? -11.614 -7.825 23.483 1.00 93.19 204 LEU A CA 1
ATOM 1605 C C . LEU A 1 204 ? -10.691 -8.925 24.011 1.00 93.19 204 LEU A C 1
ATOM 1607 O O . LEU A 1 204 ? -10.139 -8.810 25.104 1.00 93.19 204 LEU A O 1
ATOM 1611 N N . CYS A 1 205 ? -10.543 -10.001 23.247 1.00 91.88 205 CYS A N 1
ATOM 1612 C CA . CYS A 1 205 ? -9.718 -11.141 23.615 1.00 91.88 205 CYS A CA 1
ATOM 1613 C C . CYS A 1 205 ? -8.374 -11.077 22.889 1.00 91.88 205 CYS A C 1
ATOM 1615 O O . CYS A 1 205 ? -8.320 -11.027 21.660 1.00 91.88 205 CYS A O 1
ATOM 1617 N N . HIS A 1 206 ? -7.288 -11.172 23.649 1.00 88.19 206 HIS A N 1
ATOM 1618 C CA . HIS A 1 206 ? -5.938 -11.354 23.129 1.00 88.19 206 HIS A CA 1
ATOM 1619 C C . HIS A 1 206 ? -5.359 -12.671 23.637 1.00 88.19 206 HIS A C 1
ATOM 1621 O O . HIS A 1 206 ? -5.688 -13.125 24.731 1.00 88.19 206 HIS A O 1
ATOM 1627 N N . ARG A 1 207 ? -4.439 -13.267 22.874 1.00 83.69 207 ARG A N 1
ATOM 1628 C CA . ARG A 1 207 ? -3.692 -14.439 23.351 1.00 83.69 207 ARG A CA 1
ATOM 1629 C C . ARG A 1 207 ? -2.590 -14.036 24.326 1.00 83.69 207 ARG A C 1
ATOM 1631 O O . ARG A 1 207 ? -2.449 -14.659 25.366 1.00 83.69 207 ARG A O 1
ATOM 1638 N N . GLN A 1 208 ? -1.813 -13.011 23.978 1.00 74.00 208 GLN A N 1
ATOM 1639 C CA . GLN A 1 208 ? -0.505 -12.741 24.596 1.00 74.00 208 GLN A CA 1
ATOM 1640 C C . GLN A 1 208 ? -0.188 -11.223 24.661 1.00 74.00 208 GLN A C 1
ATOM 1642 O O . GLN A 1 208 ? 0.965 -10.808 24.547 1.00 74.00 208 GLN A O 1
ATOM 1647 N N . GLY A 1 209 ? -1.220 -10.380 24.756 1.00 76.19 209 GLY A N 1
ATOM 1648 C CA . GLY A 1 209 ? -1.089 -8.921 24.726 1.00 76.19 209 GLY A CA 1
ATOM 1649 C C . GLY A 1 209 ? -0.947 -8.333 23.317 1.00 76.19 209 GLY A C 1
ATOM 1650 O O . GLY A 1 209 ? -1.010 -9.054 22.317 1.00 76.19 209 GLY A O 1
ATOM 1651 N N . PHE A 1 210 ? -0.790 -7.013 23.243 1.00 76.69 210 PHE A N 1
ATOM 1652 C CA . PHE A 1 210 ? -0.656 -6.236 22.010 1.00 76.69 210 PHE A CA 1
ATOM 1653 C C . PHE A 1 210 ? 0.113 -4.931 22.252 1.00 76.69 210 PHE A C 1
ATOM 1655 O O . PHE A 1 210 ? 0.092 -4.386 23.353 1.00 76.69 210 PHE A O 1
ATOM 1662 N N . LEU A 1 211 ? 0.768 -4.415 21.208 1.00 72.00 211 LEU A N 1
ATOM 1663 C CA . LEU A 1 211 ? 1.292 -3.047 21.173 1.00 72.00 211 LEU A CA 1
ATOM 1664 C C . LEU A 1 211 ? 0.282 -2.152 20.455 1.00 72.00 211 LEU A C 1
ATOM 1666 O O . LEU A 1 211 ? -0.247 -2.538 19.415 1.00 72.00 211 LEU A O 1
ATOM 1670 N N . GLY A 1 212 ? 0.026 -0.975 21.016 1.00 72.00 212 GLY A N 1
ATOM 1671 C CA . GLY A 1 212 ? -0.716 0.095 20.358 1.00 72.00 212 GLY A CA 1
ATOM 1672 C C . GLY A 1 212 ? 0.234 1.238 20.029 1.00 72.00 212 GLY A C 1
ATOM 1673 O O . GLY A 1 212 ? 1.110 1.558 20.833 1.00 72.00 212 GLY A O 1
ATOM 1674 N N . ALA A 1 213 ? 0.065 1.838 18.855 1.00 73.81 213 ALA A N 1
ATOM 1675 C CA . ALA A 1 213 ? 0.751 3.061 18.471 1.00 73.81 213 ALA A CA 1
ATOM 1676 C C . ALA A 1 213 ? -0.281 4.049 17.916 1.00 73.81 213 ALA A C 1
ATOM 1678 O O . ALA A 1 213 ? -1.158 3.636 17.148 1.00 73.81 213 ALA A O 1
ATOM 1679 N N . PRO A 1 214 ? -0.206 5.337 18.282 1.00 77.00 214 PRO A N 1
ATOM 1680 C CA . PRO A 1 214 ? -1.096 6.332 17.716 1.00 77.00 214 PRO A CA 1
ATOM 1681 C C . PRO A 1 214 ? -0.735 6.576 16.247 1.00 77.00 214 PRO A C 1
ATOM 1683 O O . PRO A 1 214 ? 0.435 6.564 15.863 1.00 77.00 214 PRO A O 1
ATOM 1686 N N . LYS A 1 215 ? -1.746 6.851 15.415 1.00 83.12 215 LYS A N 1
ATOM 1687 C CA . LYS A 1 215 ? -1.532 7.228 14.007 1.00 83.12 215 LYS A CA 1
ATOM 1688 C C . LYS A 1 215 ? -0.764 8.548 13.875 1.00 83.12 215 LYS A C 1
ATOM 1690 O O . LYS A 1 215 ? -0.040 8.752 12.904 1.00 83.12 215 LYS A O 1
ATOM 1695 N N . LYS A 1 216 ? -0.921 9.452 14.844 1.00 82.62 216 LYS A N 1
ATOM 1696 C CA . LYS A 1 216 ? -0.295 10.777 14.865 1.00 82.62 216 LYS A CA 1
ATOM 1697 C C . LYS A 1 216 ? 0.537 10.961 16.124 1.00 82.62 216 LYS A C 1
ATOM 1699 O O . LYS A 1 216 ? 0.177 10.454 17.183 1.00 82.62 216 LYS A O 1
ATOM 1704 N N . ILE A 1 217 ? 1.643 11.689 16.005 1.00 72.38 217 ILE A N 1
ATOM 1705 C CA . ILE A 1 217 ? 2.436 12.091 17.165 1.00 72.38 217 ILE A CA 1
ATOM 1706 C C . ILE A 1 217 ? 1.791 13.337 17.781 1.00 72.38 217 ILE A C 1
ATOM 1708 O O . ILE A 1 217 ? 1.647 14.341 17.075 1.00 72.38 217 ILE A O 1
ATOM 1712 N N . PRO A 1 218 ? 1.453 13.309 19.083 1.00 69.38 218 PRO A N 1
ATOM 1713 C CA . PRO A 1 218 ? 0.996 14.496 19.788 1.00 69.38 218 PRO A CA 1
ATOM 1714 C C . PRO A 1 218 ? 2.044 15.605 19.709 1.00 69.38 218 PRO A C 1
ATOM 1716 O O . PRO A 1 218 ? 3.238 15.364 19.909 1.00 69.38 218 PRO A O 1
ATOM 1719 N N . ASN A 1 219 ? 1.609 16.835 19.445 1.00 68.88 219 ASN A N 1
ATOM 1720 C CA . ASN A 1 219 ? 2.536 17.960 19.364 1.00 68.88 219 ASN A CA 1
ATOM 1721 C C . ASN A 1 219 ? 3.258 18.163 20.711 1.00 68.88 219 ASN A C 1
ATOM 1723 O O . ASN A 1 219 ? 2.596 18.283 21.748 1.00 68.88 219 ASN A O 1
ATOM 1727 N N . PRO A 1 220 ? 4.605 18.215 20.728 1.00 62.06 220 PRO A N 1
ATOM 1728 C CA . PRO A 1 220 ? 5.345 18.356 21.972 1.00 62.06 220 PRO A CA 1
ATOM 1729 C C . PRO A 1 220 ? 5.061 19.720 22.611 1.00 62.06 220 PRO A C 1
ATOM 1731 O O . PRO A 1 220 ? 5.181 20.763 21.969 1.00 62.06 220 PRO A O 1
ATOM 1734 N N . ILE A 1 221 ? 4.725 19.721 23.902 1.00 64.19 221 ILE A N 1
ATOM 1735 C CA . ILE A 1 221 ? 4.577 20.953 24.684 1.00 64.19 221 ILE A CA 1
ATOM 1736 C C . ILE A 1 221 ? 5.953 21.330 25.225 1.00 64.19 221 ILE A C 1
ATOM 1738 O O . ILE A 1 221 ? 6.505 20.653 26.095 1.00 64.19 221 ILE A O 1
ATOM 1742 N N . LEU A 1 222 ? 6.514 22.425 24.720 1.00 59.31 222 LEU A N 1
ATOM 1743 C CA . LEU A 1 222 ? 7.797 22.924 25.199 1.00 59.31 222 LEU A CA 1
ATOM 1744 C C . LEU A 1 222 ? 7.646 23.502 26.611 1.00 59.31 222 LEU A C 1
ATOM 1746 O O . LEU A 1 222 ? 6.778 24.339 26.835 1.00 59.31 222 LEU A O 1
ATOM 1750 N N . PHE A 1 223 ? 8.506 23.101 27.549 1.00 63.19 223 PHE A N 1
ATOM 1751 C CA . PHE A 1 223 ? 8.512 23.585 28.939 1.00 63.19 223 PHE A CA 1
ATOM 1752 C C . PHE A 1 223 ? 7.111 23.663 29.588 1.00 63.19 223 PHE A C 1
ATOM 1754 O O . PHE A 1 223 ? 6.671 24.751 29.969 1.00 63.19 223 PHE A O 1
ATOM 1761 N N . PRO A 1 224 ? 6.410 22.528 29.781 1.00 61.59 224 PRO A N 1
ATOM 1762 C CA . PRO A 1 224 ? 5.073 22.514 30.391 1.00 61.59 224 PRO A CA 1
ATOM 1763 C C . PRO A 1 224 ? 5.048 23.168 31.782 1.00 61.59 224 PRO A C 1
ATOM 1765 O O . PRO A 1 224 ? 4.057 23.765 32.190 1.00 61.59 224 PRO A O 1
ATOM 1768 N N . ILE A 1 225 ? 6.184 23.109 32.485 1.00 68.31 225 ILE A N 1
ATOM 1769 C CA . ILE A 1 225 ? 6.417 23.696 33.813 1.00 68.31 225 ILE A CA 1
ATOM 1770 C C . ILE A 1 225 ? 6.265 25.230 33.802 1.00 68.31 225 ILE A C 1
ATOM 1772 O O . ILE A 1 225 ? 5.925 25.816 34.825 1.00 68.31 225 ILE A O 1
ATOM 1776 N N . LEU A 1 226 ? 6.453 25.888 32.651 1.00 73.19 226 LEU A N 1
ATOM 1777 C CA . LEU A 1 226 ? 6.236 27.331 32.481 1.00 73.19 226 LEU A CA 1
ATOM 1778 C C . LEU A 1 226 ? 4.766 27.694 32.194 1.00 73.19 226 LEU A C 1
ATOM 1780 O O . LEU A 1 226 ? 4.464 28.848 31.907 1.00 73.19 226 LEU A O 1
ATOM 1784 N N . GLY A 1 227 ? 3.843 26.728 32.260 1.00 71.31 227 GLY A N 1
ATOM 1785 C CA . GLY A 1 227 ? 2.418 26.944 32.000 1.00 71.31 227 GLY A CA 1
ATOM 1786 C C . GLY A 1 227 ? 2.032 26.904 30.519 1.00 71.31 227 GLY A C 1
ATOM 1787 O O . GLY A 1 227 ? 0.891 27.228 30.182 1.00 71.31 227 GLY A O 1
ATOM 1788 N N . ASN A 1 228 ? 2.950 26.490 29.639 1.00 70.75 228 ASN A N 1
ATOM 1789 C CA . ASN A 1 228 ? 2.662 26.281 28.223 1.00 70.75 228 ASN A CA 1
ATOM 1790 C C . ASN A 1 228 ? 1.619 25.169 28.052 1.00 70.75 228 ASN A C 1
ATOM 1792 O O . ASN A 1 228 ? 1.690 24.122 28.696 1.00 70.75 228 ASN A O 1
ATOM 1796 N N . LYS A 1 229 ? 0.640 25.409 27.179 1.00 69.88 229 LYS A N 1
ATOM 1797 C CA . LYS A 1 229 ? -0.471 24.492 26.899 1.00 69.88 229 LYS A CA 1
ATOM 1798 C C . LYS A 1 229 ? -0.385 23.983 25.460 1.00 69.88 229 LYS A C 1
ATOM 1800 O O . LYS A 1 229 ? 0.152 24.697 24.612 1.00 69.88 229 LYS A O 1
ATOM 1805 N N . PRO A 1 230 ? -0.916 22.783 25.172 1.00 67.62 230 PRO A N 1
ATOM 1806 C CA . PRO A 1 230 ? -0.992 22.305 23.800 1.00 67.62 230 PRO A CA 1
ATOM 1807 C C . PRO A 1 230 ? -1.875 23.248 22.979 1.00 67.62 230 PRO A C 1
ATOM 1809 O O . PRO A 1 230 ? -2.932 23.680 23.445 1.00 67.62 230 PRO A O 1
ATOM 1812 N N . ASN A 1 231 ? -1.427 23.584 21.769 1.00 70.25 231 ASN A N 1
ATOM 1813 C CA . ASN A 1 231 ? -2.225 24.351 20.822 1.00 70.25 231 ASN A CA 1
ATOM 1814 C C . ASN A 1 231 ? -3.323 23.428 20.258 1.00 70.25 231 ASN A C 1
ATOM 1816 O O . ASN A 1 231 ? -2.990 22.492 19.531 1.00 70.25 231 ASN A O 1
ATOM 1820 N N . PRO A 1 232 ? -4.615 23.666 20.557 1.00 67.38 232 PRO A N 1
ATOM 1821 C CA . PRO A 1 232 ? -5.700 22.800 20.092 1.00 67.38 232 PRO A CA 1
ATOM 1822 C C . PRO A 1 232 ? -5.890 22.840 18.569 1.00 67.38 232 PRO A C 1
ATOM 1824 O O . PRO A 1 232 ? -6.536 21.957 18.017 1.00 67.38 232 PRO A O 1
ATOM 1827 N N . ASN A 1 233 ? -5.330 23.850 17.894 1.00 68.31 233 ASN A N 1
ATOM 1828 C CA . ASN A 1 233 ? -5.394 24.006 16.443 1.00 68.31 233 ASN A CA 1
ATOM 1829 C C . ASN A 1 233 ? -4.127 23.508 15.731 1.00 68.31 233 ASN A C 1
ATOM 1831 O O . ASN A 1 233 ? -4.073 23.551 14.502 1.00 68.31 233 ASN A O 1
ATOM 1835 N N . ALA A 1 234 ? -3.098 23.073 16.468 1.00 68.31 234 ALA A N 1
ATOM 1836 C CA . ALA A 1 234 ? -1.878 22.577 15.850 1.00 68.31 234 ALA A CA 1
ATOM 1837 C C . ALA A 1 234 ? -2.153 21.226 15.185 1.00 68.31 234 ALA A C 1
ATOM 1839 O O . ALA A 1 234 ? -2.624 20.281 15.819 1.00 68.31 234 ALA A O 1
ATOM 1840 N N . GLN A 1 235 ? -1.839 21.128 13.896 1.00 70.88 235 GLN A N 1
ATOM 1841 C CA . GLN A 1 235 ? -1.991 19.880 13.163 1.00 70.88 235 GLN A CA 1
ATOM 1842 C C . GLN A 1 235 ? -0.906 18.896 13.590 1.00 70.88 235 GLN A C 1
ATOM 1844 O O . GLN A 1 235 ? 0.273 19.090 13.310 1.00 70.88 235 GLN A O 1
ATOM 1849 N N . GLU A 1 236 ? -1.309 17.819 14.253 1.00 77.69 236 GLU A N 1
ATOM 1850 C CA . GLU A 1 236 ? -0.418 16.703 14.562 1.00 77.69 236 GLU A CA 1
ATOM 1851 C C . GLU A 1 236 ? 0.084 16.038 13.278 1.00 77.69 236 GLU A C 1
ATOM 1853 O O . GLU A 1 236 ? -0.637 15.960 12.276 1.00 77.69 236 GLU A O 1
ATOM 1858 N N . LEU A 1 237 ? 1.322 15.549 13.311 1.00 77.62 237 LEU A N 1
ATOM 1859 C CA . LEU A 1 237 ? 1.933 14.862 12.180 1.00 77.62 237 LEU A CA 1
ATOM 1860 C C . LEU A 1 237 ? 1.685 13.355 12.245 1.00 77.62 237 LEU A C 1
ATOM 1862 O O . LEU A 1 237 ? 1.774 12.776 13.331 1.00 77.62 237 LEU A O 1
ATOM 1866 N N . PRO A 1 238 ? 1.462 12.696 11.096 1.00 83.81 238 PRO A N 1
ATOM 1867 C CA . PRO A 1 238 ? 1.474 11.243 11.030 1.00 83.81 238 PRO A CA 1
ATOM 1868 C C . PRO A 1 238 ? 2.774 10.650 11.586 1.00 83.81 238 PRO A C 1
ATOM 1870 O O . PRO A 1 238 ? 3.874 11.174 11.366 1.00 83.81 238 PRO A O 1
ATOM 1873 N N . ILE A 1 239 ? 2.657 9.551 12.332 1.00 78.56 239 ILE A N 1
ATOM 1874 C CA . ILE A 1 239 ? 3.809 8.889 12.959 1.00 78.56 239 ILE A CA 1
ATOM 1875 C C . ILE A 1 239 ? 4.811 8.381 11.916 1.00 78.56 239 ILE A C 1
ATOM 1877 O O . ILE A 1 239 ? 6.023 8.478 12.097 1.00 78.56 239 ILE A O 1
ATOM 1881 N N . ASP A 1 240 ? 4.293 7.944 10.772 1.00 77.75 240 ASP A N 1
ATOM 1882 C CA . ASP A 1 240 ? 5.069 7.404 9.664 1.00 77.75 240 ASP A CA 1
ATOM 1883 C C . ASP A 1 240 ? 5.883 8.453 8.893 1.00 77.75 240 ASP A C 1
ATOM 1885 O O . ASP A 1 240 ? 6.747 8.061 8.120 1.00 77.75 240 ASP A O 1
ATOM 1889 N N . VAL A 1 241 ? 5.690 9.760 9.125 1.00 74.38 241 VAL A N 1
ATOM 1890 C CA . VAL A 1 241 ? 6.517 10.843 8.538 1.00 74.38 241 VAL A CA 1
ATOM 1891 C C . VAL A 1 241 ? 7.269 11.686 9.571 1.00 74.38 241 VAL A C 1
ATOM 1893 O O . VAL A 1 241 ? 8.014 12.605 9.221 1.00 74.38 241 VAL A O 1
ATOM 1896 N N . SER A 1 242 ? 7.061 11.425 10.859 1.00 63.66 242 SER A N 1
ATOM 1897 C CA . SER A 1 242 ? 7.588 12.262 11.944 1.00 63.66 242 SER A CA 1
ATOM 1898 C C . SER A 1 242 ? 8.863 11.710 12.573 1.00 63.66 242 SER A C 1
ATOM 1900 O O . SER A 1 242 ? 9.696 12.503 13.012 1.00 63.66 242 SER A O 1
ATOM 1902 N N . TRP A 1 243 ? 9.063 10.391 12.561 1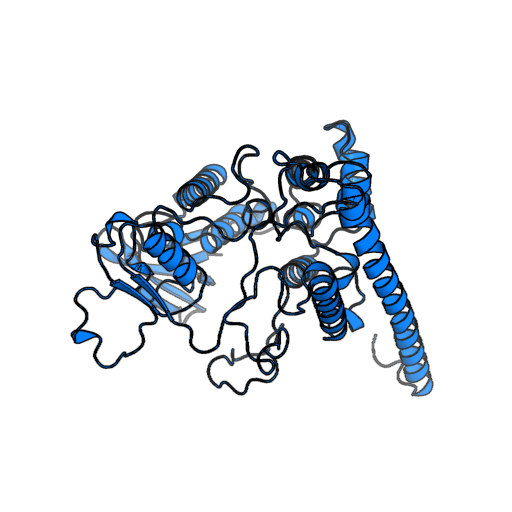.00 59.38 243 TRP A N 1
ATOM 1903 C CA . TRP A 1 243 ? 10.241 9.744 13.136 1.00 59.38 243 TRP A CA 1
ATOM 1904 C C . TRP A 1 243 ? 11.185 9.224 12.056 1.00 59.38 243 TRP A C 1
ATOM 1906 O O . TRP A 1 243 ? 11.153 8.041 11.743 1.00 59.38 243 TRP A O 1
ATOM 1916 N N . GLN A 1 244 ? 12.019 10.082 11.461 1.00 56.94 244 GLN A N 1
ATOM 1917 C CA . GLN A 1 244 ? 12.908 9.632 10.386 1.00 56.94 244 GLN A CA 1
ATOM 1918 C C . GLN A 1 244 ? 14.297 10.248 10.494 1.00 56.94 244 GLN A C 1
ATOM 1920 O O . GLN A 1 244 ? 14.476 11.465 10.448 1.00 56.94 244 GLN A O 1
ATOM 1925 N N . ALA A 1 245 ? 15.294 9.376 10.640 1.00 53.50 245 ALA A N 1
ATOM 1926 C CA . ALA A 1 245 ? 16.696 9.745 10.622 1.00 53.50 245 ALA A CA 1
ATOM 1927 C C . ALA A 1 245 ? 17.416 8.910 9.548 1.00 53.50 245 ALA A C 1
ATOM 1929 O O . ALA A 1 245 ? 18.028 7.890 9.866 1.00 53.50 245 ALA A O 1
ATOM 1930 N N . PRO A 1 246 ? 17.402 9.354 8.275 1.00 51.72 246 PRO A N 1
ATOM 1931 C CA . PRO A 1 246 ? 18.067 8.668 7.161 1.00 51.72 246 PRO A CA 1
ATOM 1932 C C . PRO A 1 246 ? 19.539 8.318 7.435 1.00 51.72 246 PRO A C 1
ATOM 1934 O O . PRO A 1 246 ? 20.088 7.357 6.889 1.00 51.72 246 PRO A O 1
ATOM 1937 N N . LEU A 1 247 ? 20.182 9.122 8.288 1.00 48.31 247 LEU A N 1
ATOM 1938 C CA . LEU A 1 247 ? 21.563 8.971 8.737 1.00 48.31 247 LEU A CA 1
ATOM 1939 C C . LEU A 1 247 ? 21.800 7.721 9.600 1.00 48.31 247 LEU A C 1
ATOM 1941 O O . LEU A 1 247 ? 22.947 7.295 9.708 1.00 48.31 247 LEU A O 1
ATOM 1945 N N . LEU A 1 248 ? 20.766 7.137 10.213 1.00 50.28 248 LEU A N 1
ATOM 1946 C CA . LEU A 1 248 ? 20.874 5.934 11.049 1.00 50.28 248 LEU A CA 1
ATOM 1947 C C . LEU A 1 248 ? 20.740 4.626 10.265 1.00 50.28 248 LEU A C 1
ATOM 1949 O O . LEU A 1 248 ? 21.238 3.614 10.742 1.00 50.28 248 LEU A O 1
ATOM 1953 N N . ASP A 1 249 ? 20.099 4.645 9.092 1.00 54.38 249 ASP A N 1
ATOM 1954 C CA . ASP A 1 249 ? 19.706 3.410 8.399 1.00 54.38 249 ASP A CA 1
ATOM 1955 C C . ASP A 1 249 ? 20.181 3.359 6.943 1.00 54.38 249 ASP A C 1
ATOM 1957 O O . ASP A 1 249 ? 20.851 2.412 6.525 1.00 54.38 249 ASP A O 1
ATOM 1961 N N . SER A 1 250 ? 19.889 4.397 6.157 1.00 59.75 250 SER A N 1
ATOM 1962 C CA . SER A 1 250 ? 20.126 4.392 4.707 1.00 59.75 250 SER A CA 1
ATOM 1963 C C . SER A 1 250 ? 21.562 4.764 4.336 1.00 59.75 250 SER A C 1
ATOM 1965 O O . SER A 1 250 ? 22.166 4.143 3.468 1.00 59.75 250 SER A O 1
ATOM 1967 N N . TYR A 1 251 ? 22.149 5.761 5.001 1.00 62.75 251 TYR A N 1
ATOM 1968 C CA . TYR A 1 251 ? 23.453 6.316 4.605 1.00 62.75 251 TYR A CA 1
ATOM 1969 C C . TYR A 1 251 ? 24.653 5.725 5.358 1.00 62.75 251 TYR A C 1
ATOM 1971 O O . TYR A 1 251 ? 25.779 6.201 5.205 1.00 62.75 251 TYR A O 1
ATOM 1979 N N . LEU A 1 252 ? 24.439 4.673 6.154 1.00 62.16 252 LEU A N 1
ATOM 1980 C CA . LEU A 1 252 ? 25.531 3.971 6.821 1.00 62.16 252 LEU A CA 1
ATOM 1981 C C . LEU A 1 252 ? 26.334 3.100 5.841 1.00 62.16 252 LEU A C 1
ATOM 1983 O O . LEU A 1 252 ? 25.760 2.540 4.899 1.00 62.16 252 LEU A O 1
ATOM 1987 N N . PRO A 1 253 ? 27.647 2.925 6.086 1.00 62.09 253 PRO A N 1
ATOM 1988 C CA . PRO A 1 253 ? 28.467 1.959 5.368 1.00 62.09 253 PRO A CA 1
ATOM 1989 C C . PRO A 1 253 ? 27.897 0.528 5.430 1.00 62.09 253 PRO A C 1
ATOM 1991 O O . PRO A 1 253 ? 27.364 0.140 6.476 1.00 62.09 253 PRO A O 1
ATOM 1994 N N . PRO A 1 254 ? 28.094 -0.299 4.381 1.00 60.44 254 PRO A N 1
ATOM 1995 C CA . PRO A 1 254 ? 27.530 -1.653 4.303 1.00 60.44 254 PRO A CA 1
ATOM 1996 C C . PRO A 1 254 ? 27.799 -2.531 5.537 1.00 60.44 254 PRO A C 1
ATOM 1998 O O . PRO A 1 254 ? 26.886 -3.138 6.084 1.00 60.44 254 PRO A O 1
ATOM 2001 N N . PHE A 1 255 ? 29.023 -2.507 6.080 1.00 60.75 255 PHE A N 1
ATOM 2002 C CA . PHE A 1 255 ? 29.402 -3.360 7.219 1.00 60.75 255 PHE A CA 1
ATOM 2003 C C . PHE A 1 255 ? 28.642 -3.059 8.533 1.00 60.75 255 PHE A C 1
ATOM 2005 O O . PHE A 1 255 ? 28.688 -3.882 9.452 1.00 60.75 255 PHE A O 1
ATOM 2012 N N . LEU A 1 256 ? 27.986 -1.893 8.650 1.00 58.09 256 LEU A N 1
ATOM 2013 C CA . LEU A 1 256 ? 27.099 -1.546 9.772 1.00 58.09 256 LEU A CA 1
ATOM 2014 C C . LEU A 1 256 ? 25.641 -1.830 9.476 1.00 58.09 256 LEU A C 1
ATOM 2016 O O . LEU A 1 256 ? 24.917 -2.231 10.384 1.00 58.09 256 LEU A O 1
ATOM 2020 N N . ARG A 1 257 ? 25.233 -1.610 8.225 1.00 58.28 257 ARG A N 1
ATOM 2021 C CA . ARG A 1 257 ? 23.867 -1.841 7.764 1.00 58.28 257 ARG A CA 1
ATOM 2022 C C . ARG A 1 257 ? 23.476 -3.313 7.891 1.00 58.28 257 ARG A C 1
ATOM 2024 O O . ARG A 1 257 ? 22.365 -3.613 8.312 1.00 58.28 257 ARG A O 1
ATOM 2031 N N . ASP A 1 258 ? 24.420 -4.213 7.631 1.00 55.69 258 ASP A N 1
ATOM 2032 C CA . ASP A 1 258 ? 24.197 -5.664 7.648 1.00 55.69 258 ASP A CA 1
ATOM 2033 C C . ASP A 1 258 ? 24.259 -6.274 9.066 1.00 55.69 258 ASP A C 1
ATOM 2035 O O . ASP A 1 258 ? 24.371 -7.489 9.235 1.00 55.69 258 ASP A O 1
ATOM 2039 N N . ARG A 1 259 ? 24.242 -5.449 10.124 1.00 60.09 259 ARG A N 1
ATOM 2040 C CA . ARG A 1 259 ? 24.333 -5.901 11.521 1.00 60.09 259 ARG A CA 1
ATOM 2041 C C . ARG A 1 259 ? 23.183 -5.350 12.355 1.00 60.09 259 ARG A C 1
ATOM 2043 O O . ARG A 1 259 ? 22.822 -4.187 12.251 1.00 60.09 259 ARG A O 1
ATOM 2050 N N . LEU A 1 260 ? 22.714 -6.140 13.325 1.00 59.75 260 LEU A N 1
ATOM 2051 C CA . LEU A 1 260 ? 21.681 -5.743 14.303 1.00 59.75 260 LEU A CA 1
ATOM 2052 C C . LEU A 1 260 ? 22.091 -4.593 15.247 1.00 59.75 260 LEU A C 1
ATOM 2054 O O . LEU A 1 260 ? 21.349 -4.246 16.163 1.00 59.75 260 LEU A O 1
ATOM 2058 N N . PHE A 1 261 ? 23.283 -4.025 15.086 1.00 62.72 261 PHE A N 1
ATOM 2059 C CA . PHE A 1 261 ? 23.776 -2.970 15.962 1.00 62.72 261 PHE A CA 1
ATOM 2060 C C . PHE A 1 261 ? 22.934 -1.692 15.857 1.00 62.72 261 PHE A C 1
ATOM 2062 O O . PHE A 1 261 ? 22.550 -1.139 16.885 1.00 62.72 261 PHE A O 1
ATOM 2069 N N . THR A 1 262 ? 22.617 -1.251 14.636 1.00 59.88 262 THR A N 1
ATOM 2070 C CA . THR A 1 262 ? 21.808 -0.046 14.377 1.00 59.88 262 THR A CA 1
ATOM 2071 C C . THR A 1 262 ? 20.422 -0.180 14.999 1.00 59.88 262 THR A C 1
ATOM 2073 O O . THR A 1 262 ? 19.989 0.692 15.749 1.00 59.88 262 THR A O 1
ATOM 2076 N N . TRP A 1 263 ? 19.804 -1.346 14.816 1.00 62.66 263 TRP A N 1
ATOM 2077 C CA . TRP A 1 263 ? 18.546 -1.730 15.448 1.00 62.66 263 TRP A CA 1
ATOM 2078 C C . TRP A 1 263 ? 18.590 -1.681 16.975 1.00 62.66 263 TRP A C 1
ATOM 2080 O O . TRP A 1 263 ? 17.710 -1.095 17.596 1.00 62.66 263 TRP A O 1
ATOM 2090 N N . ARG A 1 264 ? 19.619 -2.266 17.604 1.00 66.50 264 ARG A N 1
ATOM 2091 C CA . ARG A 1 264 ? 19.768 -2.236 19.071 1.00 66.50 264 ARG A CA 1
ATOM 2092 C C . ARG A 1 264 ? 19.938 -0.816 19.592 1.00 66.50 264 ARG A C 1
ATOM 2094 O O . ARG A 1 264 ? 19.378 -0.475 20.628 1.00 66.50 264 ARG A O 1
ATOM 2101 N N . PHE A 1 265 ? 20.704 0.005 18.882 1.00 68.50 265 PHE A N 1
ATOM 2102 C CA . PHE A 1 265 ? 20.877 1.405 19.235 1.00 68.50 265 PHE A CA 1
ATOM 2103 C C . PHE A 1 265 ? 19.545 2.166 19.162 1.00 68.50 265 PHE A C 1
ATOM 2105 O O . PHE A 1 265 ? 19.190 2.861 20.112 1.00 68.50 265 PHE A O 1
ATOM 2112 N N . GLN A 1 266 ? 18.774 1.999 18.085 1.00 65.75 266 GLN A N 1
ATOM 2113 C CA . GLN A 1 266 ? 17.450 2.614 17.948 1.00 65.75 266 GLN A CA 1
ATOM 2114 C C . GLN A 1 266 ? 16.468 2.147 19.026 1.00 65.75 266 GLN A C 1
ATOM 2116 O O . GLN A 1 266 ? 15.830 2.983 19.661 1.00 65.75 266 GLN A O 1
ATOM 2121 N N . ASP A 1 267 ? 16.388 0.839 19.281 1.00 69.38 267 ASP A N 1
ATOM 2122 C CA . ASP A 1 267 ? 15.510 0.254 20.301 1.00 69.38 267 ASP A CA 1
ATOM 2123 C C . ASP A 1 267 ? 15.786 0.842 21.695 1.00 69.38 267 ASP A C 1
ATOM 2125 O O . ASP A 1 267 ? 14.856 1.240 22.397 1.00 69.38 267 ASP A O 1
ATOM 2129 N N . ILE A 1 268 ? 17.063 0.989 22.069 1.00 72.81 268 ILE A N 1
ATOM 2130 C CA . ILE A 1 268 ? 17.462 1.630 23.332 1.00 72.81 268 ILE A CA 1
ATOM 2131 C C . ILE A 1 268 ? 17.003 3.091 23.376 1.00 72.81 268 ILE A C 1
ATOM 2133 O O . ILE A 1 268 ? 16.422 3.515 24.375 1.00 72.81 268 ILE A O 1
ATOM 2137 N N . ASN A 1 269 ? 17.245 3.861 22.311 1.00 68.62 269 ASN A N 1
ATOM 2138 C CA . ASN A 1 269 ? 16.876 5.277 22.269 1.00 68.62 269 ASN A CA 1
ATOM 2139 C C . ASN A 1 269 ? 15.356 5.475 22.337 1.00 68.62 269 ASN A C 1
ATOM 2141 O O . ASN A 1 269 ? 14.895 6.328 23.091 1.00 68.62 269 ASN A O 1
ATOM 2145 N N . ILE A 1 270 ? 14.576 4.668 21.611 1.00 70.25 270 ILE A N 1
ATOM 2146 C CA . ILE A 1 270 ? 13.107 4.723 21.625 1.00 70.25 270 ILE A CA 1
ATOM 2147 C C . ILE A 1 270 ? 12.571 4.365 23.013 1.00 70.25 270 ILE A C 1
ATOM 2149 O O . ILE A 1 270 ? 11.743 5.092 23.557 1.00 70.25 270 ILE A O 1
ATOM 2153 N N . LYS A 1 271 ? 13.066 3.284 23.628 1.00 70.62 271 LYS A N 1
ATOM 2154 C CA . LYS A 1 271 ? 12.650 2.882 24.981 1.00 70.62 271 LYS A CA 1
ATOM 2155 C C . LYS A 1 271 ? 12.991 3.941 26.021 1.00 70.62 271 LYS A C 1
ATOM 2157 O O . LYS A 1 271 ? 12.165 4.218 26.887 1.00 70.62 271 LYS A O 1
ATOM 2162 N N . LEU A 1 272 ? 14.178 4.544 25.931 1.00 70.38 272 LEU A N 1
ATOM 2163 C CA . LEU A 1 272 ? 14.590 5.624 26.823 1.00 70.38 272 LEU A CA 1
ATOM 2164 C C . LEU A 1 272 ? 13.714 6.867 26.634 1.00 70.38 272 LEU A C 1
ATOM 2166 O O . LEU A 1 272 ? 13.255 7.431 27.622 1.00 70.38 272 LEU A O 1
ATOM 2170 N N . ALA A 1 273 ? 13.447 7.266 25.389 1.00 66.88 273 ALA A N 1
ATOM 2171 C CA . ALA A 1 273 ? 12.564 8.387 25.082 1.00 66.88 273 ALA A CA 1
ATOM 2172 C C . ALA A 1 273 ? 11.144 8.142 25.616 1.00 66.88 273 ALA A C 1
ATOM 2174 O O . ALA A 1 273 ? 10.605 8.987 26.325 1.00 66.88 273 ALA A O 1
ATOM 2175 N N . ASN A 1 274 ? 10.576 6.958 25.372 1.00 67.25 274 ASN A N 1
ATOM 2176 C CA . ASN A 1 274 ? 9.272 6.575 25.912 1.00 67.25 274 ASN A CA 1
ATOM 2177 C C . ASN A 1 274 ? 9.265 6.614 27.441 1.00 67.25 274 ASN A C 1
ATOM 2179 O O . ASN A 1 274 ? 8.346 7.185 28.026 1.00 67.25 274 ASN A O 1
ATOM 2183 N N . TRP A 1 275 ? 10.299 6.083 28.097 1.00 70.56 275 TRP A N 1
ATOM 2184 C CA . TRP A 1 275 ? 10.397 6.112 29.554 1.00 70.56 275 TRP A CA 1
ATOM 2185 C C . TRP A 1 275 ? 10.479 7.542 30.098 1.00 70.56 275 TRP A C 1
ATOM 2187 O O . TRP A 1 275 ? 9.776 7.870 31.049 1.00 70.56 275 TRP A O 1
ATOM 2197 N N . LEU A 1 276 ? 11.264 8.413 29.459 1.00 61.59 276 LEU A N 1
ATOM 2198 C CA . LEU A 1 276 ? 11.370 9.824 29.837 1.00 61.59 276 LEU A CA 1
ATOM 2199 C C . LEU A 1 276 ? 10.049 10.583 29.645 1.00 61.59 276 LEU A C 1
ATOM 2201 O O . LEU A 1 276 ? 9.713 11.431 30.467 1.00 61.59 276 LEU A O 1
ATOM 2205 N N . CYS A 1 277 ? 9.305 10.292 28.576 1.00 56.50 277 CYS A N 1
ATOM 2206 C CA . CYS A 1 277 ? 8.070 11.003 28.242 1.00 56.50 277 CYS A CA 1
ATOM 2207 C C . CYS A 1 277 ? 6.827 10.464 28.967 1.00 56.50 277 CYS A C 1
ATOM 2209 O O . CYS A 1 277 ? 5.916 11.236 29.253 1.00 56.50 277 CYS A O 1
ATOM 2211 N N . SER A 1 278 ? 6.766 9.158 29.238 1.00 58.66 278 SER A N 1
ATOM 2212 C CA . SER A 1 278 ? 5.550 8.468 29.703 1.00 58.66 278 SER A CA 1
ATOM 2213 C C . SER A 1 278 ? 5.731 7.652 30.987 1.00 58.66 278 SER A C 1
ATOM 2215 O O . SER A 1 278 ? 4.761 7.117 31.515 1.00 58.66 278 SER A O 1
ATOM 2217 N N . GLY A 1 279 ? 6.958 7.526 31.503 1.00 66.19 279 GLY A N 1
ATOM 2218 C CA . GLY A 1 279 ? 7.271 6.680 32.660 1.00 66.19 279 GLY A CA 1
ATOM 2219 C C . GLY A 1 279 ? 7.334 5.179 32.349 1.00 66.19 279 GLY A C 1
ATOM 2220 O O . GLY A 1 279 ? 7.630 4.388 33.244 1.00 66.19 279 GLY A O 1
ATOM 2221 N N . THR A 1 280 ? 7.106 4.768 31.097 1.00 68.88 280 THR A N 1
ATOM 2222 C CA . THR A 1 280 ? 7.165 3.370 30.647 1.00 68.88 280 THR A CA 1
ATOM 2223 C C . THR A 1 280 ? 8.006 3.220 29.379 1.00 68.88 280 THR A C 1
ATOM 2225 O O . THR A 1 280 ? 7.970 4.058 28.484 1.00 68.88 280 THR A O 1
ATOM 2228 N N . THR A 1 281 ? 8.770 2.131 29.272 1.00 71.50 281 THR A N 1
ATOM 2229 C CA . THR A 1 281 ? 9.500 1.770 28.040 1.00 71.50 281 THR A CA 1
ATOM 2230 C C . THR A 1 281 ? 8.589 1.145 26.981 1.00 71.50 281 THR A C 1
ATOM 2232 O O . THR A 1 281 ? 9.006 0.980 25.835 1.00 71.50 281 THR A O 1
ATOM 2235 N N . ALA A 1 282 ? 7.357 0.799 27.362 1.00 63.78 282 ALA A N 1
ATOM 2236 C CA . ALA A 1 282 ? 6.400 0.058 26.550 1.00 63.78 282 ALA A CA 1
ATOM 2237 C C . ALA A 1 282 ? 5.669 0.957 25.520 1.00 63.78 282 ALA A C 1
ATOM 2239 O O . ALA A 1 282 ? 5.168 0.476 24.509 1.00 63.78 282 ALA A O 1
ATOM 2240 N N . GLY A 1 283 ? 5.691 2.281 25.718 1.00 63.44 283 GLY A N 1
ATOM 2241 C CA . GLY A 1 283 ? 5.130 3.271 24.792 1.00 63.44 283 GLY A CA 1
ATOM 2242 C C . GLY A 1 283 ? 4.022 4.122 25.411 1.00 63.44 283 GLY A C 1
ATOM 2243 O O . GLY A 1 283 ? 3.541 3.840 26.505 1.00 63.44 283 GLY A O 1
ATOM 2244 N N . VAL A 1 284 ? 3.627 5.172 24.688 1.00 55.81 284 VAL A N 1
ATOM 2245 C CA . VAL A 1 284 ? 2.765 6.262 25.186 1.00 55.81 284 VAL A CA 1
ATOM 2246 C C . VAL A 1 284 ? 1.336 5.845 25.570 1.00 55.81 284 VAL A C 1
ATOM 2248 O O . VAL A 1 284 ? 0.743 6.502 26.419 1.00 55.81 284 VAL A O 1
ATOM 2251 N N . ASP A 1 285 ? 0.826 4.722 25.047 1.00 57.00 285 ASP A N 1
ATOM 2252 C CA . ASP A 1 285 ? -0.555 4.250 25.275 1.00 57.00 285 ASP A CA 1
ATOM 2253 C C . ASP A 1 285 ? -0.652 2.853 25.923 1.00 57.00 285 ASP A C 1
ATOM 2255 O O . ASP A 1 285 ? -1.731 2.263 26.017 1.00 57.00 285 ASP A O 1
ATOM 2259 N N . GLN A 1 286 ? 0.459 2.286 26.402 1.00 60.72 286 GLN A N 1
ATOM 2260 C CA . GLN A 1 286 ? 0.450 0.946 26.998 1.00 60.72 286 GLN A CA 1
ATOM 2261 C C . GLN A 1 286 ? 0.217 0.975 28.510 1.00 60.72 286 GLN A C 1
ATOM 2263 O O . GLN A 1 286 ? 1.156 0.901 29.299 1.00 60.72 286 GLN A O 1
ATOM 2268 N N . TRP A 1 287 ? -1.056 1.020 28.911 1.00 52.75 287 TRP A N 1
ATOM 2269 C CA . TRP A 1 287 ? -1.462 0.889 30.318 1.00 52.75 287 TRP A CA 1
ATOM 2270 C C . TRP A 1 287 ? -2.008 -0.508 30.678 1.00 52.75 287 TRP A C 1
ATOM 2272 O O . TRP A 1 287 ? -1.910 -0.911 31.834 1.00 52.75 287 TRP A O 1
ATOM 2282 N N . ILE A 1 288 ? -2.556 -1.275 29.717 1.00 57.94 288 ILE A N 1
ATOM 2283 C CA . ILE A 1 288 ? -3.130 -2.624 29.931 1.00 57.94 288 ILE A CA 1
ATOM 2284 C C . ILE A 1 288 ? -2.857 -3.516 28.706 1.00 57.94 288 ILE A C 1
ATOM 2286 O O . ILE A 1 288 ? -3.088 -3.094 27.578 1.00 57.94 288 ILE A O 1
ATOM 2290 N N . GLY A 1 289 ? -2.419 -4.764 28.925 1.00 60.06 289 GLY A N 1
ATOM 2291 C CA . GLY A 1 289 ? -2.264 -5.766 27.857 1.00 60.06 289 GLY A CA 1
ATOM 2292 C C . GLY A 1 289 ? -0.926 -5.734 27.111 1.00 60.06 289 GLY A C 1
ATOM 2293 O O . GLY A 1 289 ? -0.873 -6.166 25.961 1.00 60.06 289 GLY A O 1
ATOM 2294 N N . GLY A 1 290 ? 0.141 -5.229 27.742 1.00 64.19 290 GLY A N 1
ATOM 2295 C CA . GLY A 1 290 ? 1.493 -5.215 27.171 1.00 64.19 290 GLY A CA 1
ATOM 2296 C C . GLY A 1 290 ? 1.993 -6.601 26.746 1.00 64.19 290 GLY A C 1
ATOM 2297 O O . GLY A 1 290 ? 1.505 -7.627 27.219 1.00 64.19 290 GLY A O 1
ATOM 2298 N N . LEU A 1 291 ? 2.958 -6.628 25.824 1.00 66.31 291 LEU A N 1
ATOM 2299 C CA . LEU A 1 291 ? 3.627 -7.869 25.435 1.00 66.31 291 LEU A CA 1
ATOM 2300 C C . LEU A 1 291 ? 4.544 -8.348 26.566 1.00 66.31 291 LEU A C 1
ATOM 2302 O O . LEU A 1 291 ? 5.238 -7.534 27.177 1.00 66.31 291 LEU A O 1
ATOM 2306 N N . ASP A 1 292 ? 4.594 -9.661 26.791 1.00 64.88 292 ASP A N 1
ATOM 2307 C CA . ASP A 1 292 ? 5.585 -10.261 27.686 1.00 64.88 292 ASP A CA 1
ATOM 2308 C C . ASP A 1 292 ? 7.024 -9.934 27.234 1.00 64.88 292 ASP A C 1
ATOM 2310 O O . ASP A 1 292 ? 7.313 -9.745 26.046 1.00 64.88 292 ASP A O 1
ATOM 2314 N N . ALA A 1 293 ? 7.943 -9.826 28.200 1.00 64.00 293 ALA A N 1
ATOM 2315 C CA . ALA A 1 293 ? 9.317 -9.368 27.969 1.00 64.00 293 ALA A CA 1
ATOM 2316 C C . ALA A 1 293 ? 10.126 -10.297 27.041 1.00 64.00 293 ALA A C 1
ATOM 2318 O O . ALA A 1 293 ? 10.997 -9.831 26.307 1.00 64.00 293 ALA A O 1
ATOM 2319 N N . ASP A 1 294 ? 9.805 -11.590 27.035 1.00 62.50 294 ASP A N 1
ATOM 2320 C CA . ASP A 1 294 ? 10.331 -12.615 26.122 1.00 62.50 294 ASP A CA 1
ATOM 2321 C C . ASP A 1 294 ? 9.833 -12.452 24.674 1.00 62.50 294 ASP A C 1
ATOM 2323 O O . ASP A 1 294 ? 10.310 -13.125 23.765 1.00 62.50 294 ASP A O 1
ATOM 2327 N N . ARG A 1 295 ? 8.881 -11.543 24.433 1.00 59.25 295 ARG A N 1
ATOM 2328 C CA . ARG A 1 295 ? 8.364 -11.209 23.099 1.00 59.25 295 ARG A CA 1
ATOM 2329 C C . ARG A 1 295 ? 8.647 -9.779 22.676 1.00 59.25 295 ARG A C 1
ATOM 2331 O O . ARG A 1 295 ? 8.353 -9.413 21.538 1.00 59.25 295 ARG A O 1
ATOM 2338 N N . PHE A 1 296 ? 9.294 -8.987 23.532 1.00 58.03 296 PHE A N 1
ATOM 2339 C CA . PHE A 1 296 ? 9.939 -7.726 23.158 1.00 58.03 296 PHE A CA 1
ATOM 2340 C C . PHE A 1 296 ? 11.213 -8.005 22.339 1.00 58.03 296 PHE A C 1
ATOM 2342 O O . PHE A 1 296 ? 12.334 -7.628 22.688 1.00 58.03 296 PHE A O 1
ATOM 2349 N N . HIS A 1 297 ? 11.049 -8.724 21.232 1.00 56.28 297 HIS A N 1
ATOM 2350 C CA . HIS A 1 297 ? 12.103 -9.111 20.310 1.00 56.28 297 HIS A CA 1
ATOM 2351 C C . HIS A 1 297 ? 11.735 -8.595 18.926 1.00 56.28 297 HIS A C 1
ATOM 2353 O O . HIS A 1 297 ? 11.435 -9.356 18.012 1.00 56.28 297 HIS A O 1
ATOM 2359 N N . THR A 1 298 ? 11.820 -7.277 18.754 1.00 47.25 298 THR A N 1
ATOM 2360 C CA . THR A 1 298 ? 11.686 -6.572 17.467 1.00 47.25 298 THR A CA 1
ATOM 2361 C C . THR A 1 298 ? 12.658 -7.074 16.381 1.00 47.25 298 THR A C 1
ATOM 2363 O O . THR A 1 298 ? 12.567 -6.641 15.240 1.00 47.25 298 THR A O 1
ATOM 2366 N N . SER A 1 299 ? 13.572 -8.007 16.691 1.00 43.03 299 SER A N 1
ATOM 2367 C CA . SER A 1 299 ? 14.663 -8.443 15.809 1.00 43.03 299 SER A CA 1
ATOM 2368 C C . SER A 1 299 ? 14.961 -9.955 15.752 1.00 43.03 299 SER A C 1
ATOM 2370 O O . SER A 1 299 ? 15.912 -10.333 15.074 1.00 43.03 299 SER A O 1
ATOM 2372 N N . GLN A 1 300 ? 14.187 -10.854 16.380 1.00 41.09 300 GLN A N 1
ATOM 2373 C CA . GLN A 1 300 ? 14.493 -12.306 16.355 1.00 41.09 300 GLN A CA 1
ATOM 2374 C C . GLN A 1 300 ? 13.731 -13.130 15.300 1.00 41.09 300 GLN A C 1
ATOM 2376 O O . GLN A 1 300 ? 13.514 -14.326 15.480 1.00 41.09 300 GLN A O 1
ATOM 2381 N N . MET A 1 301 ? 13.401 -12.562 14.136 1.00 39.28 301 MET A N 1
ATOM 2382 C CA . MET A 1 301 ? 12.979 -13.409 13.002 1.00 39.28 301 MET A CA 1
ATOM 2383 C C . MET A 1 301 ? 14.081 -14.370 12.516 1.00 39.28 301 MET A C 1
ATOM 2385 O O . MET A 1 301 ? 13.789 -15.281 11.749 1.00 39.28 301 MET A O 1
ATOM 2389 N N . SER A 1 302 ? 15.324 -14.220 12.983 1.00 36.91 302 SER A N 1
ATOM 2390 C CA . SER A 1 302 ? 16.430 -15.111 12.626 1.00 36.91 302 SER A CA 1
ATOM 2391 C C . SER A 1 302 ? 16.564 -16.375 13.488 1.00 36.91 302 SER A C 1
ATOM 2393 O O . SER A 1 302 ? 17.454 -17.172 13.201 1.00 36.91 302 SER A O 1
ATOM 2395 N N . LEU A 1 303 ? 15.732 -16.610 14.518 1.00 35.56 303 LEU A N 1
ATOM 2396 C CA . LEU A 1 303 ? 15.939 -17.756 15.430 1.00 35.56 303 LEU A CA 1
ATOM 2397 C C . LEU A 1 303 ? 14.678 -18.472 15.939 1.00 35.56 303 LEU A C 1
ATOM 2399 O O . LEU A 1 303 ? 14.802 -19.398 16.738 1.00 35.56 303 LEU A O 1
ATOM 2403 N N . ILE A 1 304 ? 13.477 -18.125 15.473 1.00 33.72 304 ILE A N 1
ATOM 2404 C CA . ILE A 1 304 ? 12.295 -18.929 15.808 1.00 33.72 304 ILE A CA 1
ATOM 2405 C C . ILE A 1 304 ? 12.292 -20.172 14.904 1.00 33.72 304 ILE A C 1
ATOM 2407 O O . ILE A 1 304 ? 12.045 -20.080 13.702 1.00 33.72 304 ILE A O 1
ATOM 2411 N N . GLU A 1 305 ? 12.546 -21.344 15.495 1.00 35.19 305 GLU A N 1
ATOM 2412 C CA . GLU A 1 305 ? 12.337 -22.689 14.924 1.00 35.19 305 GLU A CA 1
ATOM 2413 C C . GLU A 1 305 ? 10.849 -22.989 14.617 1.00 35.19 305 GLU A C 1
ATOM 2415 O O . GLU A 1 305 ? 10.388 -24.126 14.702 1.00 35.19 305 GLU A O 1
ATOM 2420 N N . GLU A 1 306 ? 10.053 -21.992 14.234 1.00 32.66 306 GLU A N 1
ATOM 2421 C CA . GLU A 1 306 ? 8.708 -22.225 13.731 1.00 32.66 306 GLU A CA 1
ATOM 2422 C C . GLU A 1 306 ? 8.831 -22.717 12.287 1.00 32.66 306 GLU A C 1
ATOM 2424 O O . GLU A 1 306 ? 9.050 -21.964 11.336 1.00 32.66 306 GLU A O 1
ATOM 2429 N N . TYR A 1 307 ? 8.689 -24.036 12.138 1.00 31.16 307 TYR A N 1
ATOM 2430 C CA . TYR A 1 307 ? 8.747 -24.817 10.897 1.00 31.16 307 TYR A CA 1
ATOM 2431 C C . TYR A 1 307 ? 7.881 -24.281 9.735 1.00 31.16 307 TYR A C 1
ATOM 2433 O O . TYR A 1 307 ? 8.002 -24.763 8.610 1.00 31.16 307 TYR A O 1
ATOM 2441 N N . HIS A 1 308 ? 7.023 -23.288 9.976 1.00 31.59 308 HIS A N 1
ATOM 2442 C CA . HIS A 1 308 ? 5.970 -22.843 9.068 1.00 31.59 308 HIS A CA 1
ATOM 2443 C C . HIS A 1 308 ? 6.324 -21.623 8.200 1.00 31.59 308 HIS A C 1
ATOM 2445 O O . HIS A 1 308 ? 5.605 -21.357 7.241 1.00 31.59 308 HIS A O 1
ATOM 2451 N N . PHE A 1 309 ? 7.444 -20.928 8.453 1.00 32.06 309 PHE A N 1
ATOM 2452 C CA . PHE A 1 309 ? 7.868 -19.760 7.653 1.00 32.06 309 PHE A CA 1
ATOM 2453 C C . PHE A 1 309 ? 9.252 -19.902 7.000 1.00 32.06 309 PHE A C 1
ATOM 2455 O O . PHE A 1 309 ? 9.887 -18.917 6.608 1.00 32.06 309 PHE A O 1
ATOM 2462 N N . LYS A 1 310 ? 9.731 -21.135 6.790 1.00 28.70 310 LYS A N 1
ATOM 2463 C CA . LYS A 1 310 ? 10.885 -21.362 5.911 1.00 28.70 310 LYS A CA 1
ATOM 2464 C C . LYS A 1 310 ? 10.481 -21.095 4.459 1.00 28.70 310 LYS A C 1
ATOM 2466 O O . LYS A 1 310 ? 10.056 -21.998 3.751 1.00 28.70 310 LYS A O 1
ATOM 2471 N N . LEU A 1 311 ? 10.665 -19.862 3.973 1.00 32.69 311 LEU A N 1
ATOM 2472 C CA . LEU A 1 311 ? 10.775 -19.670 2.518 1.00 32.69 311 LEU A CA 1
ATOM 2473 C C . LEU A 1 311 ? 11.960 -20.553 2.050 1.00 32.69 311 LEU A C 1
ATOM 2475 O O . LEU A 1 311 ? 13.019 -20.539 2.679 1.00 32.69 311 LEU A O 1
ATOM 2479 N N . HIS A 1 312 ? 11.783 -21.380 1.028 1.00 31.66 312 HIS A N 1
ATOM 2480 C CA . HIS A 1 312 ? 12.837 -22.258 0.512 1.00 31.66 312 HIS A CA 1
ATOM 2481 C C . HIS A 1 312 ? 13.623 -21.525 -0.594 1.00 31.66 312 HIS A C 1
ATOM 2483 O O . HIS A 1 312 ? 13.006 -20.975 -1.501 1.00 31.66 312 HIS A O 1
ATOM 2489 N N . GLY A 1 313 ? 14.964 -21.500 -0.528 1.00 42.28 313 GLY A N 1
ATOM 2490 C CA . GLY A 1 313 ? 15.851 -20.932 -1.565 1.00 42.28 313 GLY A CA 1
ATOM 2491 C C . GLY A 1 313 ? 17.013 -20.083 -1.022 1.00 42.28 313 GLY A C 1
ATOM 2492 O O . GLY A 1 313 ? 17.033 -19.742 0.160 1.00 42.28 313 GLY A O 1
ATOM 2493 N N . HIS A 1 314 ? 17.977 -19.726 -1.885 1.00 41.41 314 HIS A N 1
ATOM 2494 C CA . HIS A 1 314 ? 18.968 -18.671 -1.616 1.00 41.41 314 HIS A CA 1
ATOM 2495 C C . HIS A 1 314 ? 18.230 -17.332 -1.468 1.00 41.41 314 HIS A C 1
ATOM 2497 O O . HIS A 1 314 ? 17.925 -16.666 -2.456 1.00 41.41 314 HIS A O 1
ATOM 2503 N N . LYS A 1 315 ? 17.871 -16.959 -0.237 1.00 43.19 315 LYS A N 1
ATOM 2504 C CA . LYS A 1 315 ? 17.200 -15.685 0.041 1.00 43.19 315 LYS A CA 1
ATOM 2505 C C . LYS A 1 315 ? 18.216 -14.560 0.142 1.00 43.19 315 LYS A C 1
ATOM 2507 O O . LYS A 1 315 ? 19.279 -14.734 0.726 1.00 43.19 315 LYS A O 1
ATOM 2512 N N . ARG A 1 316 ? 17.834 -13.389 -0.368 1.00 51.34 316 ARG A N 1
ATOM 2513 C CA . ARG A 1 316 ? 18.601 -12.143 -0.243 1.00 51.34 316 ARG A CA 1
ATOM 2514 C C . ARG A 1 316 ? 18.468 -11.482 1.137 1.00 51.34 316 ARG A C 1
ATOM 2516 O O . ARG A 1 316 ? 19.351 -10.735 1.528 1.00 51.34 316 ARG A O 1
ATOM 2523 N N . ILE A 1 317 ? 17.354 -11.722 1.833 1.00 45.38 317 ILE A N 1
ATOM 2524 C CA . ILE A 1 317 ? 17.006 -11.142 3.138 1.00 45.38 317 ILE A CA 1
ATOM 2525 C C . ILE A 1 317 ? 16.394 -12.261 3.993 1.00 45.38 317 ILE A C 1
ATOM 2527 O O . ILE A 1 317 ? 15.438 -12.914 3.569 1.00 45.38 317 ILE A O 1
ATOM 2531 N N . ASP A 1 318 ? 16.953 -12.497 5.176 1.00 43.88 318 ASP A N 1
ATOM 2532 C CA . ASP A 1 318 ? 16.569 -13.547 6.130 1.00 43.88 318 ASP A CA 1
ATOM 2533 C C . ASP A 1 318 ? 16.065 -12.995 7.480 1.00 43.88 318 ASP A C 1
ATOM 2535 O O . ASP A 1 318 ? 15.838 -13.755 8.419 1.00 43.88 318 ASP A O 1
ATOM 2539 N N . TYR A 1 319 ? 15.831 -11.683 7.568 1.00 47.34 319 TYR A N 1
ATOM 2540 C CA . TYR A 1 319 ? 15.369 -10.982 8.769 1.00 47.34 319 TYR A CA 1
ATOM 2541 C C . TYR A 1 319 ? 14.287 -9.937 8.445 1.00 47.34 319 TYR A C 1
ATOM 2543 O O . TYR A 1 319 ? 14.076 -9.565 7.291 1.00 47.34 319 TYR A O 1
ATOM 2551 N N . GLY A 1 320 ? 13.588 -9.451 9.475 1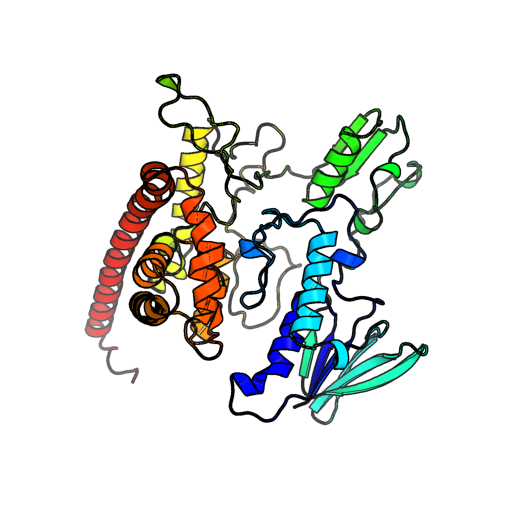.00 46.28 320 GLY A N 1
ATOM 2552 C CA . GLY A 1 320 ? 12.652 -8.332 9.341 1.00 46.28 320 GLY A CA 1
ATOM 2553 C C . GLY A 1 320 ? 13.367 -7.026 9.044 1.00 46.28 320 GLY A C 1
ATOM 2554 O O . GLY A 1 320 ? 14.248 -6.629 9.801 1.00 46.28 320 GLY A O 1
ATOM 2555 N N . VAL A 1 321 ? 12.972 -6.339 7.977 1.00 51.28 321 VAL A N 1
ATOM 2556 C CA . VAL A 1 321 ? 13.585 -5.073 7.563 1.00 51.28 321 VAL A CA 1
ATOM 2557 C C . VAL A 1 321 ? 12.595 -3.931 7.760 1.00 51.28 321 VAL A C 1
ATOM 2559 O O . VAL A 1 321 ? 11.418 -4.068 7.429 1.00 51.28 321 VAL A O 1
ATOM 2562 N N . HIS A 1 322 ? 13.073 -2.796 8.273 1.00 61.78 322 HIS A N 1
ATOM 2563 C CA . HIS A 1 322 ? 12.313 -1.548 8.299 1.00 61.78 322 HIS A CA 1
ATOM 2564 C C . HIS A 1 322 ? 11.953 -1.142 6.865 1.00 61.78 322 HIS A C 1
ATOM 2566 O O . HIS A 1 322 ? 12.769 -1.339 5.958 1.00 61.78 322 HIS A O 1
ATOM 2572 N N . HIS A 1 323 ? 10.772 -0.547 6.664 1.00 70.62 323 HIS A N 1
ATOM 2573 C CA . HIS A 1 323 ? 10.310 -0.113 5.341 1.00 70.62 323 HIS A CA 1
ATOM 2574 C C . HIS A 1 323 ? 11.361 0.747 4.621 1.00 70.62 323 HIS A C 1
ATOM 2576 O O . HIS A 1 323 ? 11.684 0.478 3.467 1.00 70.62 323 HIS A O 1
ATOM 2582 N N . GLU A 1 324 ? 11.949 1.731 5.308 1.00 69.62 324 GLU A N 1
ATOM 2583 C CA . GLU A 1 324 ? 12.947 2.627 4.706 1.00 69.62 324 GLU A CA 1
ATOM 2584 C C . GLU A 1 324 ? 14.203 1.889 4.244 1.00 69.62 324 GLU A C 1
ATOM 2586 O 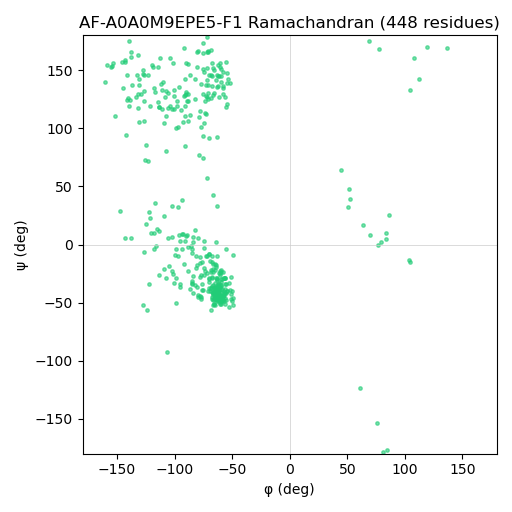O . GLU A 1 324 ? 14.666 2.100 3.127 1.00 69.62 324 GLU A O 1
ATOM 2591 N N . SER A 1 325 ? 14.742 0.991 5.072 1.00 67.94 325 SER A N 1
ATOM 2592 C CA . SER A 1 325 ? 15.937 0.212 4.733 1.00 67.94 325 SER A CA 1
ATOM 2593 C C . SER A 1 325 ? 15.676 -0.732 3.561 1.00 67.94 325 SER A C 1
ATOM 2595 O O . SER A 1 325 ? 16.543 -0.906 2.706 1.00 67.94 325 SER A O 1
ATOM 2597 N N . TYR A 1 326 ? 14.474 -1.312 3.492 1.00 73.25 326 TYR A N 1
ATOM 2598 C CA . TYR A 1 326 ? 14.055 -2.140 2.365 1.00 73.25 326 TYR A CA 1
ATOM 2599 C C . TYR A 1 326 ? 13.929 -1.323 1.072 1.00 73.25 326 TYR A C 1
ATOM 2601 O O . TYR A 1 326 ? 14.536 -1.682 0.063 1.00 73.25 326 TYR A O 1
ATOM 2609 N N . ALA A 1 327 ? 13.198 -0.206 1.110 1.00 77.12 327 ALA A N 1
ATOM 2610 C CA . ALA A 1 327 ? 12.998 0.669 -0.042 1.00 77.12 327 ALA A CA 1
ATOM 2611 C C . ALA A 1 327 ? 14.323 1.256 -0.552 1.00 77.12 327 ALA A C 1
ATOM 2613 O O . ALA A 1 327 ? 14.585 1.252 -1.753 1.00 77.12 327 ALA A O 1
ATOM 2614 N N . TYR A 1 328 ? 15.196 1.690 0.359 1.00 76.88 328 TYR A N 1
ATOM 2615 C CA . TYR A 1 328 ? 16.524 2.188 0.020 1.00 76.88 328 TYR A CA 1
ATOM 2616 C C . TYR A 1 328 ? 17.408 1.104 -0.604 1.00 76.88 328 TYR A C 1
ATOM 2618 O O . TYR A 1 328 ? 18.089 1.365 -1.594 1.00 76.88 328 TYR A O 1
ATOM 2626 N N . GLN A 1 329 ? 17.393 -0.122 -0.065 1.00 75.88 329 GLN A N 1
ATOM 2627 C CA . GLN A 1 329 ? 18.163 -1.217 -0.651 1.00 75.88 329 GLN A CA 1
ATOM 2628 C C . GLN A 1 329 ? 17.666 -1.562 -2.058 1.00 75.88 329 GLN A C 1
ATOM 2630 O O . GLN A 1 329 ? 18.489 -1.736 -2.948 1.00 75.88 329 GLN A O 1
ATOM 2635 N N . LEU A 1 330 ? 16.348 -1.606 -2.282 1.00 79.38 330 LEU A N 1
ATOM 2636 C CA . LEU A 1 330 ? 15.795 -1.783 -3.629 1.00 79.38 330 LEU A CA 1
ATOM 2637 C C . LEU A 1 330 ? 16.253 -0.675 -4.579 1.00 79.38 330 LEU A C 1
ATOM 2639 O O . LEU A 1 330 ? 16.669 -0.960 -5.699 1.00 79.38 330 LEU A O 1
ATOM 2643 N N . ALA A 1 331 ? 16.227 0.577 -4.124 1.00 83.56 331 ALA A N 1
ATOM 2644 C CA . ALA A 1 331 ? 16.705 1.694 -4.922 1.00 83.56 331 ALA A CA 1
ATOM 2645 C C . ALA A 1 331 ? 18.196 1.557 -5.275 1.00 83.56 331 ALA A C 1
ATOM 2647 O O . ALA A 1 331 ? 18.576 1.924 -6.382 1.00 83.56 331 ALA A O 1
ATOM 2648 N N . LEU A 1 332 ? 19.040 1.014 -4.383 1.00 79.44 332 LEU A N 1
ATOM 2649 C CA . LEU A 1 332 ? 20.453 0.758 -4.695 1.00 79.44 332 LEU A CA 1
ATOM 2650 C C . LEU A 1 332 ? 20.600 -0.249 -5.832 1.00 79.44 332 LEU A C 1
ATOM 2652 O O . LEU A 1 332 ? 21.382 -0.024 -6.748 1.00 79.44 332 LEU A O 1
ATOM 2656 N N . ASP A 1 333 ? 19.840 -1.342 -5.788 1.00 82.62 333 ASP A N 1
ATOM 2657 C CA . ASP A 1 333 ? 19.933 -2.389 -6.811 1.00 82.62 333 ASP A CA 1
ATOM 2658 C C . ASP A 1 333 ? 19.420 -1.918 -8.176 1.00 82.62 333 ASP A C 1
ATOM 2660 O O . ASP A 1 333 ? 19.785 -2.474 -9.209 1.00 82.62 333 ASP A O 1
ATOM 2664 N N . MET A 1 334 ? 18.553 -0.907 -8.166 1.00 85.50 334 MET A N 1
ATOM 2665 C CA . MET A 1 334 ? 17.992 -0.278 -9.356 1.00 85.50 334 MET A CA 1
ATOM 2666 C C . MET A 1 334 ? 18.820 0.917 -9.845 1.00 85.50 334 MET A C 1
ATOM 2668 O O . MET A 1 334 ? 18.385 1.577 -10.781 1.00 85.50 334 MET A O 1
ATOM 2672 N N . ASP A 1 335 ? 19.958 1.225 -9.212 1.00 88.38 335 ASP A N 1
ATOM 2673 C CA . ASP A 1 335 ? 20.763 2.428 -9.480 1.00 88.38 335 ASP A CA 1
ATOM 2674 C C . ASP A 1 335 ? 19.938 3.731 -9.417 1.00 88.38 335 ASP A C 1
ATOM 2676 O O . ASP A 1 335 ? 20.064 4.656 -10.217 1.00 88.38 335 ASP A O 1
ATOM 2680 N N . ALA A 1 336 ? 19.019 3.776 -8.454 1.00 89.06 336 ALA A N 1
ATOM 2681 C CA . ALA A 1 336 ? 18.036 4.835 -8.259 1.00 89.06 336 ALA A CA 1
ATOM 2682 C C . ALA A 1 336 ? 18.249 5.588 -6.938 1.00 89.06 336 ALA A C 1
ATOM 2684 O O . ALA A 1 336 ? 17.363 6.314 -6.485 1.00 89.06 336 ALA A O 1
ATOM 2685 N N . VAL A 1 337 ? 19.404 5.408 -6.282 1.00 86.06 337 VAL A N 1
ATOM 2686 C CA . VAL A 1 337 ? 19.755 6.159 -5.072 1.00 86.06 337 VAL A CA 1
ATOM 2687 C C . VAL A 1 337 ? 20.462 7.460 -5.442 1.00 86.06 337 VAL A C 1
ATOM 2689 O O . VAL A 1 337 ? 21.644 7.448 -5.780 1.00 86.06 337 VAL A O 1
ATOM 2692 N N . PRO A 1 338 ? 19.785 8.604 -5.307 1.00 84.44 338 PRO A N 1
ATOM 2693 C CA . PRO A 1 338 ? 20.415 9.905 -5.481 1.00 84.44 338 PRO A CA 1
ATOM 2694 C C . PRO A 1 338 ? 21.443 10.215 -4.387 1.00 84.44 338 PRO A C 1
ATOM 2696 O O . PRO A 1 338 ? 21.255 9.898 -3.205 1.00 84.44 338 PRO A O 1
ATOM 2699 N N . SER A 1 339 ? 22.512 10.912 -4.768 1.00 84.06 339 SER A N 1
ATOM 2700 C CA . SER A 1 339 ? 23.436 11.542 -3.827 1.00 84.06 339 SER A CA 1
ATOM 2701 C C . SER A 1 339 ? 22.882 12.877 -3.312 1.00 84.06 339 SER A C 1
ATOM 2703 O O . SER A 1 339 ? 21.967 13.469 -3.888 1.00 84.06 339 SER A O 1
ATOM 2705 N N . PHE A 1 340 ? 23.480 13.405 -2.239 1.00 81.50 340 PHE A N 1
ATOM 2706 C CA . PHE A 1 340 ? 23.180 14.764 -1.769 1.00 81.50 340 PHE A CA 1
ATOM 2707 C C . PHE A 1 340 ? 23.374 15.812 -2.880 1.00 81.50 340 PHE A C 1
ATOM 2709 O O . PHE A 1 340 ? 22.562 16.723 -3.034 1.00 81.50 340 PHE A O 1
ATOM 2716 N N . TRP A 1 341 ? 24.422 15.655 -3.692 1.00 84.06 341 TRP A N 1
ATOM 2717 C CA . TRP A 1 341 ? 24.726 16.579 -4.782 1.00 84.06 341 TRP A CA 1
ATOM 2718 C C . TRP A 1 341 ? 23.726 16.491 -5.931 1.00 84.06 341 TRP A C 1
ATOM 2720 O O . TRP A 1 341 ? 23.468 17.506 -6.578 1.00 84.06 341 TRP A O 1
ATOM 2730 N N . ASP A 1 342 ? 23.116 15.326 -6.151 1.00 86.94 342 ASP A N 1
ATOM 2731 C CA . ASP A 1 342 ? 22.011 15.201 -7.100 1.00 86.94 342 ASP A CA 1
ATOM 2732 C C . ASP A 1 342 ? 20.789 15.974 -6.604 1.00 86.94 342 ASP A C 1
ATOM 2734 O O . ASP A 1 342 ? 20.200 16.728 -7.373 1.00 86.94 342 ASP A O 1
ATOM 2738 N N . GLY A 1 343 ? 20.481 15.904 -5.303 1.00 83.94 343 GLY A N 1
ATOM 2739 C CA . GLY A 1 343 ? 19.430 16.718 -4.684 1.00 83.94 343 GLY A CA 1
ATOM 2740 C C . GLY A 1 343 ? 19.659 18.228 -4.846 1.00 83.94 343 GLY A C 1
ATOM 2741 O O . GLY A 1 343 ? 18.741 18.954 -5.227 1.00 83.94 343 GLY A O 1
ATOM 2742 N N . VAL A 1 344 ? 20.893 18.703 -4.630 1.00 86.88 344 VAL A N 1
ATOM 2743 C CA . VAL A 1 344 ? 21.269 20.115 -4.851 1.00 86.88 344 VAL A CA 1
ATOM 2744 C C . VAL A 1 344 ? 21.123 20.505 -6.320 1.00 86.88 344 VAL A C 1
ATOM 2746 O O . VAL A 1 344 ? 20.509 21.526 -6.625 1.00 86.88 344 VAL A O 1
ATOM 2749 N N . ARG A 1 345 ? 21.660 19.693 -7.237 1.00 89.56 345 ARG A N 1
ATOM 2750 C CA . ARG A 1 345 ? 21.624 19.965 -8.680 1.00 89.56 345 ARG A CA 1
ATOM 2751 C C . ARG A 1 345 ? 20.190 20.023 -9.198 1.00 89.56 345 ARG A C 1
ATOM 2753 O O . ARG A 1 345 ? 19.825 20.959 -9.905 1.00 89.56 345 ARG A O 1
ATOM 2760 N N . VAL A 1 346 ? 19.375 19.040 -8.830 1.00 87.69 346 VAL A N 1
ATOM 2761 C CA . VAL A 1 346 ? 17.976 18.953 -9.254 1.00 87.69 346 VAL A CA 1
ATOM 2762 C C . VAL A 1 346 ? 17.156 20.090 -8.655 1.00 87.69 346 VAL A C 1
ATOM 2764 O O . VAL A 1 346 ? 16.394 20.729 -9.378 1.00 87.69 346 VAL A O 1
ATOM 2767 N N . GLY A 1 347 ? 17.370 20.419 -7.378 1.00 87.94 347 GLY A N 1
ATOM 2768 C CA . GLY A 1 347 ? 16.742 21.579 -6.749 1.00 87.94 347 GLY A CA 1
ATOM 2769 C C . GLY A 1 347 ? 17.093 22.881 -7.456 1.00 87.94 347 GLY A C 1
ATOM 2770 O O . GLY A 1 347 ? 16.204 23.684 -7.738 1.00 87.94 347 GLY A O 1
ATOM 2771 N N . TRP A 1 348 ? 18.372 23.088 -7.773 1.00 89.75 348 TRP A N 1
ATOM 2772 C CA . TRP A 1 348 ? 18.835 24.278 -8.484 1.00 89.75 348 TRP A CA 1
ATOM 2773 C C . TRP A 1 348 ? 18.156 24.427 -9.848 1.00 89.75 348 TRP A C 1
ATOM 2775 O O . TRP A 1 348 ? 17.596 25.480 -10.150 1.00 89.75 348 TRP A O 1
ATOM 2785 N N . ASN A 1 349 ? 18.131 23.349 -10.635 1.00 88.19 349 ASN A N 1
ATOM 2786 C CA . ASN A 1 349 ? 17.506 23.335 -11.957 1.00 88.19 349 ASN A CA 1
ATOM 2787 C C . ASN A 1 349 ? 15.993 23.589 -11.884 1.00 88.19 349 ASN A C 1
ATOM 2789 O O . ASN A 1 349 ? 15.446 24.345 -12.688 1.00 88.19 349 ASN A O 1
ATOM 2793 N N . ALA A 1 350 ? 15.314 22.996 -10.902 1.00 86.00 350 ALA A N 1
ATOM 2794 C CA . ALA A 1 350 ? 13.881 23.185 -10.705 1.00 86.00 350 ALA A CA 1
ATOM 2795 C C . ALA A 1 350 ? 13.530 24.580 -10.159 1.00 86.00 350 ALA A C 1
ATOM 2797 O O . ALA A 1 350 ? 12.440 25.091 -10.420 1.00 86.00 350 ALA A O 1
ATOM 2798 N N . GLY A 1 351 ? 14.468 25.237 -9.468 1.00 84.06 351 GLY A N 1
ATOM 2799 C CA . GLY A 1 351 ? 14.313 26.592 -8.935 1.00 84.06 351 GLY A CA 1
ATOM 2800 C C . GLY A 1 351 ? 13.988 27.652 -9.992 1.00 84.06 351 GLY A C 1
ATOM 2801 O O . GLY A 1 351 ? 13.372 28.662 -9.659 1.00 84.06 351 GLY A O 1
ATOM 2802 N N . ALA A 1 352 ? 14.339 27.408 -11.260 1.00 81.12 352 ALA A N 1
ATOM 2803 C CA . ALA A 1 352 ? 13.974 28.275 -12.379 1.00 81.12 352 ALA A CA 1
ATOM 2804 C C . ALA A 1 352 ? 12.469 28.238 -12.714 1.00 81.12 352 ALA A C 1
ATOM 2806 O O . ALA A 1 352 ? 11.929 29.232 -13.191 1.00 81.12 352 ALA A O 1
ATOM 2807 N N . LYS A 1 353 ? 11.793 27.106 -12.468 1.00 76.75 353 LYS A N 1
ATOM 2808 C CA . LYS A 1 353 ? 10.351 26.924 -12.717 1.00 76.75 353 LYS A CA 1
ATOM 2809 C C . LYS A 1 353 ? 9.510 27.174 -11.463 1.00 76.75 353 LYS A C 1
ATOM 2811 O O . LYS A 1 353 ? 8.410 27.707 -11.562 1.00 76.75 353 LYS A O 1
ATOM 2816 N N . HIS A 1 354 ? 10.044 26.836 -10.289 1.00 78.69 354 HIS A N 1
ATOM 2817 C CA . HIS A 1 354 ? 9.341 26.927 -9.010 1.00 78.69 354 HIS A CA 1
ATOM 2818 C C . HIS A 1 354 ? 10.204 27.646 -7.959 1.00 78.69 354 HIS A C 1
ATOM 2820 O O . HIS A 1 354 ? 11.157 27.061 -7.422 1.00 78.69 354 HIS A O 1
ATOM 2826 N N . PRO A 1 355 ? 9.879 28.912 -7.624 1.00 77.44 355 PRO A N 1
ATOM 2827 C CA . PRO A 1 355 ? 10.617 29.682 -6.631 1.00 77.44 355 PRO A CA 1
ATOM 2828 C C . PRO A 1 355 ? 10.716 28.945 -5.288 1.00 77.44 355 PRO A C 1
ATOM 2830 O O . PRO A 1 355 ? 9.716 28.616 -4.654 1.00 77.44 355 PRO A O 1
ATOM 2833 N N . GLY A 1 356 ? 11.948 28.695 -4.842 1.00 80.75 356 GLY A N 1
ATOM 2834 C CA . GLY A 1 356 ? 12.252 2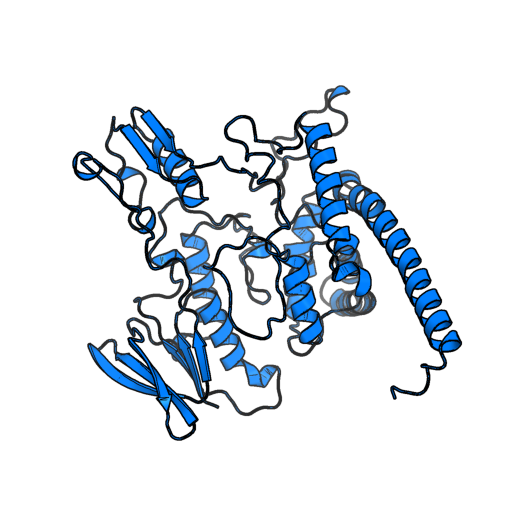8.089 -3.543 1.00 80.75 356 GLY A CA 1
ATOM 2835 C C . GLY A 1 356 ? 12.665 26.615 -3.570 1.00 80.75 356 GLY A C 1
ATOM 2836 O O . GLY A 1 356 ? 13.243 26.153 -2.588 1.00 80.75 356 GLY A O 1
ATOM 2837 N N . LEU A 1 357 ? 12.483 25.886 -4.678 1.00 83.75 357 LEU A N 1
ATOM 2838 C CA . LEU A 1 357 ? 12.919 24.479 -4.748 1.00 83.75 357 LEU A CA 1
ATOM 2839 C C . LEU A 1 357 ? 14.435 24.297 -4.604 1.00 83.75 357 LEU A C 1
ATOM 2841 O O . LEU A 1 357 ? 14.879 23.305 -4.026 1.00 83.75 357 LEU A O 1
ATOM 2845 N N . TRP A 1 358 ? 15.218 25.288 -5.037 1.00 86.75 358 TRP A N 1
ATOM 2846 C CA . TRP A 1 358 ? 16.681 25.260 -4.971 1.00 86.75 358 TRP A CA 1
ATOM 2847 C C . TRP A 1 358 ? 17.244 25.117 -3.554 1.00 86.75 358 TRP A C 1
ATOM 2849 O O . TRP A 1 358 ? 18.303 24.519 -3.389 1.00 86.75 358 TRP A O 1
ATOM 2859 N N . TRP A 1 359 ? 16.538 25.616 -2.535 1.00 83.12 359 TRP A N 1
ATOM 2860 C CA . TRP A 1 359 ? 16.940 25.464 -1.134 1.00 83.12 359 TRP A CA 1
ATOM 2861 C C . TRP A 1 359 ? 16.061 24.469 -0.368 1.00 83.12 359 TRP A C 1
ATOM 2863 O O . TRP A 1 359 ? 16.557 23.808 0.543 1.00 83.12 359 TRP A O 1
ATOM 2873 N N . ARG A 1 360 ? 14.784 24.300 -0.746 1.00 81.56 360 ARG A N 1
ATOM 2874 C CA . ARG A 1 360 ? 13.872 23.343 -0.095 1.00 81.56 360 ARG A CA 1
ATOM 2875 C C . ARG A 1 360 ? 14.303 21.895 -0.293 1.00 81.56 360 ARG A C 1
ATOM 2877 O O . ARG A 1 360 ? 14.284 21.144 0.676 1.00 81.56 360 ARG A O 1
ATOM 2884 N N . LEU A 1 361 ? 14.718 21.499 -1.502 1.00 80.19 361 LEU A N 1
ATOM 2885 C CA . LEU A 1 361 ? 15.114 20.110 -1.772 1.00 80.19 361 LEU A CA 1
ATOM 2886 C C . LEU A 1 361 ? 16.361 19.673 -0.984 1.00 80.19 361 LEU A C 1
ATOM 2888 O O . LEU A 1 361 ? 16.311 18.601 -0.382 1.00 80.19 361 LEU A O 1
ATOM 2892 N N . PRO A 1 362 ? 17.446 20.469 -0.895 1.00 79.12 362 PRO A N 1
ATOM 2893 C CA . PRO A 1 362 ? 18.557 20.154 0.003 1.00 79.12 362 PRO A CA 1
ATOM 2894 C C . PRO A 1 362 ? 18.140 20.039 1.472 1.00 79.12 362 PRO A C 1
ATOM 2896 O O . PRO A 1 362 ? 18.626 19.154 2.173 1.00 79.12 362 PRO A O 1
ATOM 2899 N N . VAL A 1 363 ? 17.225 20.896 1.943 1.00 75.88 363 VAL A N 1
ATOM 2900 C CA . VAL A 1 363 ? 16.700 20.813 3.315 1.00 75.88 363 VAL A CA 1
ATOM 2901 C C . VAL A 1 363 ? 15.918 19.517 3.505 1.00 75.88 363 VAL A C 1
ATOM 2903 O O . VAL A 1 363 ? 16.279 18.749 4.385 1.00 75.88 363 VAL A O 1
ATOM 2906 N N . LEU A 1 364 ? 14.948 19.213 2.636 1.00 74.56 364 LEU A N 1
ATOM 2907 C CA . LEU A 1 364 ? 14.220 17.935 2.611 1.00 74.56 364 LEU A CA 1
ATOM 2908 C C . LEU A 1 364 ? 15.159 16.729 2.553 1.00 74.56 364 LEU A C 1
ATOM 2910 O O . LEU A 1 364 ? 14.851 15.686 3.115 1.00 74.56 364 LEU A O 1
ATOM 2914 N N . TRP A 1 365 ? 16.313 16.851 1.900 1.00 73.44 365 TRP A N 1
ATOM 2915 C CA . TRP A 1 365 ? 17.298 15.777 1.866 1.00 73.44 365 TRP A CA 1
ATOM 2916 C C . TRP A 1 365 ? 17.877 15.444 3.229 1.00 73.44 365 TRP A C 1
ATOM 2918 O O . TRP A 1 365 ? 18.087 14.275 3.553 1.00 73.44 365 TRP A O 1
ATOM 2928 N N . LEU A 1 366 ? 18.196 16.498 3.974 1.00 67.81 366 LEU A N 1
ATOM 2929 C CA . LEU A 1 366 ? 18.816 16.410 5.281 1.00 67.81 366 LEU A CA 1
ATOM 2930 C C . LEU A 1 366 ? 17.766 16.041 6.323 1.00 67.81 366 LEU A C 1
ATOM 2932 O O . LEU A 1 366 ? 18.021 15.191 7.160 1.00 67.81 366 LEU A O 1
ATOM 2936 N N . THR A 1 367 ? 16.593 16.668 6.265 1.00 63.12 367 THR A N 1
ATOM 2937 C CA . THR A 1 367 ? 15.592 16.666 7.336 1.00 63.12 367 THR A CA 1
ATOM 2938 C C . THR A 1 367 ? 14.390 15.774 7.080 1.00 63.12 367 THR A C 1
ATOM 2940 O O . THR A 1 367 ? 13.637 15.481 8.009 1.00 63.12 367 THR A O 1
ATOM 2943 N N . GLY A 1 368 ? 14.170 15.414 5.821 1.00 59.69 368 GLY A N 1
ATOM 2944 C CA . GLY A 1 368 ? 12.973 14.748 5.361 1.00 59.69 368 GLY A CA 1
ATOM 2945 C C . GLY A 1 368 ? 13.079 13.237 5.423 1.00 59.69 368 GLY A C 1
ATOM 2946 O O . GLY A 1 368 ? 14.147 12.622 5.380 1.00 59.69 368 GLY A O 1
ATOM 2947 N N . ALA A 1 369 ? 11.895 12.661 5.488 1.00 61.78 369 ALA A N 1
ATOM 2948 C CA . ALA A 1 369 ? 11.652 11.248 5.406 1.00 61.78 369 ALA A CA 1
ATOM 2949 C C . ALA A 1 369 ? 12.139 10.616 4.077 1.00 61.78 369 ALA A C 1
ATOM 2951 O O . ALA A 1 369 ? 12.170 11.283 3.037 1.00 61.78 369 ALA A O 1
ATOM 2952 N N . GLN A 1 370 ? 12.513 9.328 4.078 1.00 63.94 370 GLN A N 1
ATOM 2953 C CA . GLN A 1 370 ? 12.822 8.567 2.854 1.00 63.94 370 GLN A CA 1
ATOM 2954 C C . GLN A 1 370 ? 11.521 8.211 2.124 1.00 63.94 370 GLN A C 1
ATOM 2956 O O . GLN A 1 370 ? 11.052 7.075 2.133 1.00 63.94 370 GLN A O 1
ATOM 2961 N N . PHE A 1 371 ? 10.913 9.204 1.483 1.00 77.31 371 PHE A N 1
ATOM 2962 C CA . PHE A 1 371 ? 9.766 8.980 0.615 1.00 77.31 371 PHE A CA 1
ATOM 2963 C C . PHE A 1 371 ? 10.206 8.271 -0.664 1.00 77.31 371 PHE A C 1
ATOM 2965 O O . PHE A 1 371 ? 11.189 8.672 -1.286 1.00 77.31 371 PHE A O 1
ATOM 2972 N N . ASN A 1 372 ? 9.447 7.272 -1.121 1.00 82.06 372 ASN A N 1
ATOM 2973 C CA . ASN A 1 372 ? 9.783 6.513 -2.333 1.00 82.06 372 ASN A CA 1
ATOM 2974 C C . ASN A 1 372 ? 9.942 7.409 -3.578 1.00 82.06 372 ASN A C 1
ATOM 2976 O O . ASN A 1 372 ? 10.739 7.105 -4.463 1.00 82.06 372 ASN A O 1
ATOM 2980 N N . THR A 1 373 ? 9.247 8.552 -3.630 1.00 87.31 373 THR A N 1
ATOM 2981 C CA . THR A 1 373 ? 9.389 9.556 -4.698 1.00 87.31 373 THR A CA 1
ATOM 2982 C C . THR A 1 373 ? 10.802 10.138 -4.795 1.00 87.31 373 THR A C 1
ATOM 2984 O O . THR A 1 373 ? 11.234 10.534 -5.872 1.00 87.31 373 THR A O 1
ATOM 2987 N N . LYS A 1 374 ? 11.583 10.120 -3.713 1.00 85.44 374 LYS A N 1
ATOM 2988 C CA . LYS A 1 374 ? 12.990 10.535 -3.721 1.00 85.44 374 LYS A CA 1
ATOM 2989 C C . LYS A 1 374 ? 13.846 9.687 -4.662 1.00 85.44 374 LYS A C 1
ATOM 2991 O O . LYS A 1 374 ? 14.706 10.227 -5.350 1.00 85.44 374 LYS A O 1
ATOM 2996 N N . PHE A 1 375 ? 13.570 8.386 -4.759 1.00 87.75 375 PHE A N 1
ATOM 2997 C CA . PHE A 1 375 ? 14.265 7.466 -5.669 1.00 87.75 375 PHE A CA 1
ATOM 2998 C C . PHE A 1 375 ? 13.849 7.637 -7.138 1.00 87.75 375 PHE A C 1
ATOM 3000 O O . PHE A 1 375 ? 14.299 6.901 -8.004 1.00 87.75 375 PHE A O 1
ATOM 3007 N N . ARG A 1 376 ? 12.979 8.608 -7.438 1.00 91.12 376 ARG A N 1
ATOM 3008 C CA . ARG A 1 376 ? 12.536 8.953 -8.797 1.00 91.12 376 ARG A CA 1
ATOM 3009 C C . ARG A 1 376 ? 13.230 10.205 -9.335 1.00 91.12 376 ARG A C 1
ATOM 3011 O O . ARG A 1 376 ? 12.866 10.700 -10.394 1.00 91.12 376 ARG A O 1
ATOM 3018 N N . VAL A 1 377 ? 14.208 10.735 -8.602 1.00 89.31 377 VAL A N 1
ATOM 3019 C CA . VAL A 1 377 ? 14.980 11.922 -8.998 1.00 89.31 377 VAL A CA 1
ATOM 3020 C C . VAL A 1 377 ? 16.146 11.564 -9.927 1.00 89.31 377 VAL A C 1
ATOM 3022 O O . VAL A 1 377 ? 16.556 12.389 -10.738 1.00 89.31 377 VAL A O 1
ATOM 3025 N N . VAL A 1 378 ? 16.666 10.340 -9.822 1.00 89.94 378 VAL A N 1
ATOM 3026 C CA . VAL A 1 378 ? 17.748 9.801 -10.659 1.00 89.94 378 VAL A CA 1
ATOM 3027 C C . VAL A 1 378 ? 17.458 8.344 -11.017 1.00 89.94 378 VAL A C 1
ATOM 3029 O O . VAL A 1 378 ? 16.514 7.747 -10.495 1.00 89.94 378 VAL A O 1
ATOM 3032 N N . GLY A 1 379 ? 18.309 7.763 -11.858 1.00 91.12 379 GLY A N 1
ATOM 3033 C CA . GLY A 1 379 ? 18.266 6.348 -12.200 1.00 91.12 379 GLY A CA 1
ATOM 3034 C C . GLY A 1 379 ? 17.288 6.024 -13.331 1.00 91.12 379 GLY A C 1
ATOM 3035 O O . GLY A 1 379 ? 16.655 6.917 -13.900 1.00 91.12 379 GLY A O 1
ATOM 3036 N N . PRO A 1 380 ? 17.137 4.732 -13.665 1.00 90.69 380 PRO A N 1
ATOM 3037 C CA . PRO A 1 380 ? 16.389 4.281 -14.840 1.00 90.69 380 PRO A CA 1
ATOM 3038 C C . PRO A 1 380 ? 14.896 4.610 -14.779 1.00 90.69 380 PRO A C 1
ATOM 3040 O O . PRO A 1 380 ? 14.231 4.642 -15.804 1.00 90.69 380 PRO A O 1
ATOM 3043 N N . TYR A 1 381 ? 14.368 4.882 -13.587 1.00 91.06 381 TYR A N 1
ATOM 3044 C CA . TYR A 1 381 ? 12.960 5.193 -13.353 1.00 91.06 381 TYR A CA 1
ATOM 3045 C C . TYR A 1 381 ? 12.729 6.661 -12.979 1.00 91.06 381 TYR A C 1
ATOM 3047 O O . TYR A 1 381 ? 11.746 6.970 -12.301 1.00 91.06 381 TYR A O 1
ATOM 3055 N N . GLN A 1 382 ? 13.636 7.556 -13.376 1.00 92.06 382 GLN A N 1
ATOM 3056 C CA . GLN A 1 382 ? 13.498 8.988 -13.136 1.00 92.06 382 GLN A CA 1
ATOM 3057 C C . GLN A 1 382 ? 12.153 9.520 -13.663 1.00 92.06 382 GLN A C 1
ATOM 3059 O O . GLN A 1 382 ? 11.657 9.107 -14.711 1.00 92.06 382 GLN A O 1
ATOM 3064 N N . TRP A 1 383 ? 11.557 10.453 -12.922 1.00 92.25 383 TRP A N 1
ATOM 3065 C CA . TRP A 1 383 ? 10.308 11.113 -13.282 1.00 92.25 383 TRP A CA 1
ATOM 3066 C C . TRP A 1 383 ? 10.360 12.597 -12.924 1.00 92.25 383 TRP A C 1
ATOM 3068 O O . TRP A 1 383 ? 10.597 12.949 -11.771 1.00 92.25 383 TRP A O 1
ATOM 3078 N N . ASP A 1 384 ? 10.090 13.469 -13.897 1.00 87.75 384 ASP A N 1
ATOM 3079 C CA . ASP A 1 384 ? 10.222 14.924 -13.733 1.00 87.75 384 ASP A CA 1
ATOM 3080 C C . ASP A 1 384 ? 9.341 15.495 -12.611 1.00 87.75 384 ASP A C 1
ATOM 3082 O O . ASP A 1 384 ? 9.781 16.371 -11.866 1.00 87.75 384 ASP A O 1
ATOM 3086 N N . GLY A 1 385 ? 8.134 14.950 -12.423 1.00 89.56 385 GLY A N 1
ATOM 3087 C CA . GLY A 1 385 ? 7.216 15.388 -11.365 1.00 89.56 385 GLY A CA 1
ATOM 3088 C C . GLY A 1 385 ? 7.669 15.021 -9.946 1.00 89.56 385 GLY A C 1
ATOM 3089 O O . GLY A 1 385 ? 7.092 15.505 -8.973 1.00 89.56 385 GLY A O 1
ATOM 3090 N N . ALA A 1 386 ? 8.726 14.211 -9.788 1.00 90.69 386 ALA A N 1
ATOM 3091 C CA . ALA A 1 386 ? 9.242 13.839 -8.472 1.00 90.69 386 ALA A CA 1
ATOM 3092 C C . ALA A 1 386 ? 9.687 15.071 -7.674 1.00 90.69 386 ALA A C 1
ATOM 3094 O O . ALA A 1 386 ? 9.515 15.132 -6.457 1.00 90.69 386 ALA A O 1
ATOM 3095 N N . VAL A 1 387 ? 10.231 16.069 -8.372 1.00 88.12 387 VAL A N 1
ATOM 3096 C CA . VAL A 1 387 ? 10.717 17.315 -7.778 1.00 88.12 387 VAL A CA 1
ATOM 3097 C C . VAL A 1 387 ? 9.570 18.160 -7.230 1.00 88.12 387 VAL A C 1
ATOM 3099 O O . VAL A 1 387 ? 9.699 18.731 -6.146 1.00 88.12 387 VAL A O 1
ATOM 3102 N N . ASP A 1 388 ? 8.438 18.177 -7.929 1.00 86.94 388 ASP A N 1
ATOM 3103 C CA . ASP A 1 388 ? 7.247 18.918 -7.519 1.00 86.94 388 ASP A CA 1
ATOM 3104 C C . ASP A 1 388 ? 6.588 18.269 -6.299 1.00 86.94 388 ASP A C 1
ATOM 3106 O O . ASP A 1 388 ? 6.218 18.961 -5.352 1.00 86.94 388 ASP A O 1
ATOM 3110 N N . VAL A 1 389 ? 6.529 16.934 -6.259 1.00 88.75 389 VAL A N 1
ATOM 3111 C CA . VAL A 1 389 ? 6.035 16.190 -5.087 1.00 88.75 389 VAL A CA 1
ATOM 3112 C C . VAL A 1 389 ? 6.925 16.432 -3.867 1.00 88.75 389 VAL A C 1
ATOM 3114 O O . VAL A 1 389 ? 6.425 16.744 -2.784 1.00 88.75 389 VAL A O 1
ATOM 3117 N N . LEU A 1 390 ? 8.251 16.338 -4.035 1.00 83.19 390 LEU A N 1
ATOM 3118 C CA . LEU A 1 390 ? 9.208 16.616 -2.961 1.00 83.19 390 LEU A CA 1
ATOM 3119 C C . LEU A 1 390 ? 9.073 18.061 -2.462 1.00 83.19 390 LEU A C 1
ATOM 3121 O O . LEU A 1 390 ? 8.999 18.301 -1.262 1.00 83.19 390 LEU A O 1
ATOM 3125 N N . GLY A 1 391 ? 9.019 19.024 -3.377 1.00 78.31 391 GLY A N 1
ATOM 3126 C CA . GLY A 1 391 ? 8.975 20.451 -3.074 1.00 78.31 391 GLY A CA 1
ATOM 3127 C C . GLY A 1 391 ? 7.622 21.018 -2.632 1.00 78.31 391 GLY A C 1
ATOM 3128 O O . GLY A 1 391 ? 7.585 22.136 -2.105 1.00 78.31 391 GLY A O 1
ATOM 3129 N N . GLY A 1 392 ? 6.540 20.275 -2.871 1.00 81.00 392 GLY A N 1
ATOM 3130 C CA . GLY A 1 392 ? 5.155 20.620 -2.554 1.00 81.00 392 GLY A CA 1
ATOM 3131 C C . GLY A 1 392 ? 4.625 19.807 -1.376 1.00 81.00 392 GLY A C 1
ATOM 3132 O O . GLY A 1 392 ? 4.817 20.199 -0.227 1.00 81.00 392 GLY A O 1
ATOM 3133 N N . GLU A 1 393 ? 3.981 18.671 -1.663 1.00 81.50 393 GLU A N 1
ATOM 3134 C CA . GLU A 1 393 ? 3.349 17.785 -0.668 1.00 81.50 393 GLU A CA 1
ATOM 3135 C C . GLU A 1 393 ? 4.296 17.447 0.492 1.00 81.50 393 GLU A C 1
ATOM 3137 O O . GLU A 1 393 ? 3.937 17.558 1.664 1.00 81.50 393 GLU A O 1
ATOM 3142 N N . LEU A 1 394 ? 5.531 17.047 0.186 1.00 78.56 394 LEU A N 1
ATOM 3143 C CA . LEU A 1 394 ? 6.467 16.602 1.219 1.00 78.56 394 LEU A CA 1
ATOM 3144 C C . LEU A 1 394 ? 7.077 17.783 1.979 1.00 78.56 394 LEU A C 1
ATOM 3146 O O . LEU A 1 394 ? 7.369 17.663 3.169 1.00 78.56 394 LEU A O 1
ATOM 3150 N N . TRP A 1 395 ? 7.197 18.950 1.343 1.00 77.75 395 TRP A N 1
ATOM 3151 C CA . TRP A 1 395 ? 7.573 20.186 2.027 1.00 77.75 395 TRP A CA 1
ATOM 3152 C C . TRP A 1 395 ? 6.538 20.594 3.084 1.00 77.75 395 TRP A C 1
ATOM 3154 O O . TRP A 1 395 ? 6.918 21.039 4.169 1.00 77.75 395 TRP A O 1
ATOM 3164 N N . GLU A 1 396 ? 5.249 20.370 2.815 1.00 75.00 396 GLU A N 1
ATOM 3165 C CA . GLU A 1 396 ? 4.167 20.644 3.765 1.00 75.00 396 GLU A CA 1
ATOM 3166 C C . GLU A 1 396 ? 4.364 19.891 5.090 1.00 75.00 396 GLU A C 1
ATOM 3168 O O . GLU A 1 396 ? 4.198 20.471 6.167 1.00 75.00 396 GLU A O 1
ATOM 3173 N N . THR A 1 397 ? 4.818 18.632 5.029 1.00 74.25 397 THR A N 1
ATOM 3174 C CA . THR A 1 397 ? 5.093 17.816 6.229 1.00 74.25 397 THR A CA 1
ATOM 3175 C C . THR A 1 397 ? 6.151 18.439 7.142 1.00 74.25 397 THR A C 1
ATOM 3177 O O . THR A 1 397 ? 6.080 18.309 8.367 1.00 74.25 397 THR A O 1
ATOM 3180 N N . ILE A 1 398 ? 7.123 19.151 6.564 1.00 69.50 398 ILE A N 1
ATOM 3181 C CA . ILE A 1 398 ? 8.160 19.860 7.317 1.00 69.50 398 ILE A CA 1
ATOM 3182 C C . ILE A 1 398 ? 7.585 21.148 7.899 1.00 69.50 398 ILE A C 1
ATOM 3184 O O . ILE A 1 398 ? 7.809 21.436 9.072 1.00 69.50 398 ILE A O 1
ATOM 3188 N N . THR A 1 399 ? 6.838 21.920 7.107 1.00 70.81 399 THR A N 1
ATOM 3189 C CA . THR A 1 399 ? 6.324 23.229 7.536 1.00 70.81 399 THR A CA 1
ATOM 3190 C C . THR A 1 399 ? 5.168 23.158 8.526 1.00 70.81 399 THR A C 1
ATOM 3192 O O . THR A 1 399 ? 4.946 24.125 9.248 1.00 70.81 399 THR A O 1
ATOM 3195 N N . ARG A 1 400 ? 4.461 22.022 8.611 1.00 72.31 400 ARG A N 1
ATOM 3196 C CA . ARG A 1 400 ? 3.445 21.762 9.648 1.00 72.31 400 ARG A CA 1
ATOM 3197 C C . ARG A 1 400 ? 4.030 21.723 11.064 1.00 72.31 400 ARG A C 1
ATOM 3199 O O . ARG A 1 400 ? 3.297 21.881 12.034 1.00 72.31 400 ARG A O 1
ATOM 3206 N N . ARG A 1 401 ? 5.350 21.551 11.200 1.00 68.50 401 ARG A N 1
ATOM 3207 C CA . ARG A 1 401 ? 6.061 21.647 12.482 1.00 68.50 401 ARG A CA 1
ATOM 3208 C C . ARG A 1 401 ? 6.162 23.128 12.854 1.00 68.50 401 ARG A C 1
ATOM 3210 O O . ARG A 1 401 ? 6.950 23.853 12.254 1.00 68.50 401 ARG A O 1
ATOM 3217 N N . GLU A 1 402 ? 5.352 23.590 13.806 1.00 59.31 402 GLU A N 1
ATOM 3218 C CA . GLU A 1 402 ? 5.285 25.013 14.164 1.00 59.31 402 GLU A CA 1
ATOM 3219 C C . GLU A 1 402 ? 6.670 25.590 14.541 1.00 59.31 402 GLU A C 1
ATOM 3221 O O . GLU A 1 402 ? 7.314 25.188 15.515 1.00 59.31 402 GLU A O 1
ATOM 3226 N N . GLY A 1 403 ? 7.116 26.579 13.758 1.00 55.53 403 GLY A N 1
ATOM 3227 C CA . GLY A 1 403 ? 8.287 27.412 14.030 1.00 55.53 403 GLY A CA 1
ATOM 3228 C C . GLY A 1 403 ? 9.658 26.776 13.757 1.00 55.53 403 GLY A C 1
ATOM 3229 O O . GLY A 1 403 ? 9.826 25.568 13.596 1.00 55.53 403 GLY A O 1
ATOM 3230 N N . LEU A 1 404 ? 10.690 27.630 13.773 1.00 48.69 404 LEU A N 1
ATOM 3231 C CA . LEU A 1 404 ? 12.096 27.224 13.628 1.00 48.69 404 LEU A CA 1
ATOM 3232 C C . LEU A 1 404 ? 12.508 26.194 14.701 1.00 48.69 404 LEU A C 1
ATOM 3234 O O . LEU A 1 404 ? 13.368 25.355 14.456 1.00 48.69 404 LEU A O 1
ATOM 3238 N N . PHE A 1 405 ? 11.866 26.242 15.877 1.00 47.31 405 PHE A N 1
ATOM 3239 C CA . PHE A 1 405 ? 12.148 25.390 17.034 1.00 47.31 405 PHE A CA 1
ATOM 3240 C C . PHE A 1 405 ? 11.438 24.028 17.006 1.00 47.31 405 PHE A C 1
ATOM 3242 O O . PHE A 1 405 ? 12.047 23.051 17.434 1.00 47.31 405 PHE A O 1
ATOM 3249 N N . GLY A 1 406 ? 10.214 23.917 16.469 1.00 53.78 406 GLY A N 1
ATOM 3250 C CA . GLY A 1 406 ? 9.563 22.618 16.242 1.00 53.78 406 GLY A CA 1
ATOM 3251 C C . GLY A 1 406 ? 10.317 21.801 15.193 1.00 53.78 406 GLY A C 1
ATOM 3252 O O . GLY A 1 406 ? 10.601 20.618 15.394 1.00 53.78 406 GLY A O 1
ATOM 3253 N N . ALA A 1 407 ? 10.768 22.475 14.129 1.00 54.38 407 ALA A N 1
ATOM 3254 C CA . ALA A 1 407 ? 11.738 21.920 13.197 1.00 54.38 407 ALA A CA 1
ATOM 3255 C C . ALA A 1 407 ? 13.055 21.567 13.912 1.00 54.38 407 ALA A C 1
ATOM 3257 O O . ALA A 1 407 ? 13.486 20.426 13.822 1.00 54.38 407 ALA A O 1
ATOM 3258 N N . PHE A 1 408 ? 13.672 22.465 14.686 1.00 56.03 408 PHE A N 1
ATOM 3259 C CA . PHE A 1 408 ? 14.938 22.190 15.384 1.00 56.03 408 PHE A CA 1
ATOM 3260 C C . PHE A 1 408 ? 14.867 20.985 16.343 1.00 56.03 408 PHE A C 1
ATOM 3262 O O . PHE A 1 408 ? 15.736 20.122 16.308 1.00 56.03 408 PHE A O 1
ATOM 3269 N N . ILE A 1 409 ? 13.826 20.862 17.166 1.00 55.06 409 ILE A N 1
ATOM 3270 C CA . ILE A 1 409 ? 13.724 19.782 18.159 1.00 55.06 409 ILE A CA 1
ATOM 3271 C C . ILE A 1 409 ? 13.364 18.447 17.512 1.00 55.06 409 ILE A C 1
ATOM 3273 O O . ILE A 1 409 ? 13.935 17.440 17.895 1.00 55.06 409 ILE A O 1
ATOM 3277 N N . MET A 1 410 ? 12.485 18.412 16.510 1.00 54.56 410 MET A N 1
ATOM 3278 C CA . MET A 1 410 ? 12.121 17.150 15.842 1.00 54.56 410 MET A CA 1
ATOM 3279 C C . MET A 1 410 ? 13.088 16.752 14.722 1.00 54.56 410 MET A C 1
ATOM 3281 O O . MET A 1 410 ? 12.970 15.671 14.158 1.00 54.56 410 MET A O 1
ATOM 3285 N N . THR A 1 411 ? 14.036 17.625 14.378 1.00 57.06 411 THR A N 1
ATOM 3286 C CA . THR A 1 411 ? 14.945 17.424 13.243 1.00 57.06 411 THR A CA 1
ATOM 3287 C C . THR A 1 411 ? 16.398 17.493 13.680 1.00 57.06 411 THR A C 1
ATOM 3289 O O . THR A 1 411 ? 17.133 16.535 13.486 1.00 57.06 411 THR A O 1
ATOM 3292 N N . VAL A 1 412 ? 16.831 18.591 14.305 1.00 59.00 412 VAL A N 1
ATOM 3293 C CA . VAL A 1 412 ? 18.230 18.789 14.712 1.00 59.00 412 VAL A CA 1
ATOM 3294 C C . VAL A 1 412 ? 18.563 17.977 15.955 1.00 59.00 412 VAL A C 1
ATOM 3296 O O . VAL A 1 412 ? 19.640 17.402 15.992 1.00 59.00 412 VAL A O 1
ATOM 3299 N N . VAL A 1 413 ? 17.683 17.855 16.954 1.00 58.84 413 VAL A N 1
ATOM 3300 C CA . VAL A 1 413 ? 17.996 17.040 18.149 1.00 58.84 413 VAL A CA 1
ATOM 3301 C C . VAL A 1 413 ? 18.109 15.551 17.792 1.00 58.84 413 VAL A C 1
ATOM 3303 O O . VAL A 1 413 ? 19.177 14.987 18.034 1.00 58.84 413 VAL A O 1
ATOM 3306 N N . PRO A 1 414 ? 17.125 14.923 17.114 1.00 57.69 414 PRO A N 1
ATOM 3307 C CA . PRO A 1 414 ? 17.289 13.598 16.546 1.00 57.69 414 PRO A CA 1
ATOM 3308 C C . PRO A 1 414 ? 18.525 13.528 15.663 1.00 57.69 414 PRO A C 1
ATOM 3310 O O . PRO A 1 414 ? 19.394 12.730 15.962 1.00 57.69 414 PRO A O 1
ATOM 3313 N N . MET A 1 415 ? 18.711 14.400 14.665 1.00 60.09 415 MET A N 1
ATOM 3314 C CA . MET A 1 415 ? 19.884 14.303 13.786 1.00 60.09 415 MET A CA 1
ATOM 3315 C C . MET A 1 415 ? 21.226 14.583 14.446 1.00 60.09 415 MET A C 1
ATOM 3317 O O . MET A 1 415 ? 22.233 14.102 13.946 1.00 60.09 415 MET A O 1
ATOM 3321 N N . THR A 1 416 ? 21.293 15.315 15.549 1.00 61.47 416 THR A N 1
ATOM 3322 C CA . THR A 1 416 ? 22.543 15.488 16.298 1.00 61.47 416 THR A CA 1
ATOM 3323 C C . THR A 1 416 ? 22.805 14.263 17.158 1.00 61.47 416 THR A C 1
ATOM 3325 O O . THR A 1 416 ? 23.908 13.734 17.093 1.00 61.47 416 THR A O 1
ATOM 3328 N N . MET A 1 417 ? 21.814 13.729 17.877 1.00 59.97 417 MET A N 1
ATOM 3329 C CA . MET A 1 417 ? 21.959 12.475 18.632 1.00 59.97 417 MET A CA 1
ATOM 3330 C C . MET A 1 417 ? 22.306 11.292 17.709 1.00 59.97 417 MET A C 1
ATOM 3332 O O . MET A 1 417 ? 23.288 10.572 17.913 1.00 59.97 417 MET A O 1
ATOM 3336 N N . VAL A 1 418 ? 21.521 11.136 16.648 1.00 56.84 418 VAL A N 1
ATOM 3337 C CA . VAL A 1 418 ? 21.650 10.122 15.599 1.00 56.84 418 VAL A CA 1
ATOM 3338 C C . VAL A 1 418 ? 22.892 10.352 14.760 1.00 56.84 418 VAL A C 1
ATOM 3340 O O . VAL A 1 418 ? 23.718 9.459 14.651 1.00 56.84 418 VAL A O 1
ATOM 3343 N N . GLY A 1 419 ? 23.037 11.529 14.159 1.00 60.62 419 GLY A N 1
ATOM 3344 C CA . GLY A 1 419 ? 24.117 11.829 13.225 1.00 60.62 419 GLY A CA 1
ATOM 3345 C C . GLY A 1 419 ? 25.479 11.780 13.899 1.00 60.62 419 GLY A C 1
ATOM 3346 O O . GLY A 1 419 ? 26.411 11.249 13.307 1.00 60.62 419 GLY A O 1
ATOM 3347 N N . THR A 1 420 ? 25.597 12.216 15.159 1.00 64.88 420 THR A N 1
ATOM 3348 C CA . THR A 1 420 ? 26.841 12.040 15.930 1.00 64.88 420 THR A CA 1
ATOM 3349 C C . THR A 1 420 ? 27.157 10.558 16.109 1.00 64.88 420 THR A C 1
ATOM 3351 O O . THR A 1 420 ? 28.287 10.139 15.863 1.00 64.88 420 THR A O 1
ATOM 3354 N N . SER A 1 421 ? 26.157 9.742 16.452 1.00 59.22 421 SER A N 1
ATOM 3355 C CA . SER A 1 421 ? 26.324 8.289 16.558 1.00 59.22 421 SER A CA 1
ATOM 3356 C C . SER A 1 421 ? 26.721 7.673 15.213 1.00 59.22 421 SER A C 1
ATOM 3358 O O . SER A 1 421 ? 27.675 6.904 15.153 1.00 59.22 421 SER A O 1
ATOM 3360 N N . SER A 1 422 ? 26.082 8.068 14.112 1.00 59.00 422 SER A N 1
ATOM 3361 C CA . SER A 1 422 ? 26.410 7.598 12.762 1.00 59.00 422 SER A CA 1
ATOM 3362 C C . SER A 1 422 ? 27.815 7.997 12.318 1.00 59.00 422 SER A C 1
ATOM 3364 O O . SER A 1 422 ? 28.515 7.179 11.729 1.00 59.00 422 SER A O 1
ATOM 3366 N N . ILE A 1 423 ? 28.264 9.216 12.631 1.00 67.38 423 ILE A N 1
ATOM 3367 C CA . ILE A 1 423 ? 29.625 9.690 12.343 1.00 67.38 423 ILE A CA 1
ATOM 3368 C C . ILE A 1 423 ? 30.649 8.873 13.132 1.00 67.38 423 ILE A C 1
ATOM 3370 O O . ILE A 1 423 ? 31.616 8.382 12.551 1.00 67.38 423 ILE A O 1
ATOM 3374 N N . ILE A 1 424 ? 30.422 8.675 14.436 1.00 69.44 424 ILE A N 1
ATOM 3375 C CA . ILE A 1 424 ? 31.276 7.822 15.275 1.00 69.44 424 ILE A CA 1
ATOM 3376 C C . ILE A 1 424 ? 31.372 6.428 14.655 1.00 69.44 424 ILE A C 1
ATOM 3378 O O . ILE A 1 424 ? 32.464 5.898 14.466 1.00 69.44 424 ILE A O 1
ATOM 3382 N N . MET A 1 425 ? 30.235 5.856 14.272 1.00 63.81 425 MET A N 1
ATOM 3383 C CA . MET A 1 425 ? 30.164 4.526 13.684 1.00 63.81 425 MET A CA 1
ATOM 3384 C C . MET A 1 425 ? 30.851 4.446 12.309 1.00 63.81 425 MET A C 1
ATOM 3386 O O . MET A 1 425 ? 31.537 3.462 12.013 1.00 63.81 425 MET A O 1
ATOM 3390 N N . TRP A 1 426 ? 30.741 5.495 11.493 1.00 66.38 426 TRP A N 1
ATOM 3391 C CA . TRP A 1 426 ? 31.447 5.616 10.218 1.00 66.38 426 TRP A CA 1
ATOM 3392 C C . TRP A 1 426 ? 32.965 5.602 10.421 1.00 66.38 426 TRP A C 1
ATOM 3394 O O . TRP A 1 426 ? 33.662 4.809 9.786 1.00 66.38 426 TRP A O 1
ATOM 3404 N N . PHE A 1 427 ? 33.478 6.388 11.374 1.00 76.25 427 PHE A N 1
ATOM 3405 C CA . PHE A 1 427 ? 34.898 6.373 11.733 1.00 76.25 427 PHE A CA 1
ATOM 3406 C C . PHE A 1 427 ? 35.346 5.020 12.293 1.00 76.25 427 PHE A C 1
ATOM 3408 O O . PHE A 1 427 ? 36.401 4.520 11.898 1.00 76.25 427 PHE A O 1
ATOM 3415 N N . VAL A 1 428 ? 34.538 4.393 13.156 1.00 74.44 428 VAL A N 1
ATOM 3416 C CA . VAL A 1 428 ? 34.841 3.078 13.742 1.00 74.44 428 VAL A CA 1
ATOM 3417 C C . VAL A 1 428 ? 35.084 2.034 12.664 1.00 74.44 428 VAL A C 1
ATOM 3419 O O . VAL A 1 428 ? 36.020 1.244 12.791 1.00 74.44 428 VAL A O 1
ATOM 3422 N N . GLY A 1 429 ? 34.298 2.012 11.589 1.00 67.12 429 GLY A N 1
ATOM 3423 C CA . GLY A 1 429 ? 34.561 1.017 10.559 1.00 67.12 429 GLY A CA 1
ATOM 3424 C C . GLY A 1 429 ? 35.327 1.456 9.333 1.00 67.12 429 GLY A C 1
ATOM 3425 O O . GLY A 1 429 ? 35.833 0.572 8.651 1.00 67.12 429 GLY A O 1
ATOM 3426 N N . LEU A 1 430 ? 35.579 2.750 9.123 1.00 77.00 430 LEU A N 1
ATOM 3427 C CA . LEU A 1 430 ? 36.783 3.135 8.384 1.00 77.00 430 LEU A CA 1
ATOM 3428 C C . LEU A 1 430 ? 38.029 2.553 9.058 1.00 77.00 430 LEU A C 1
ATOM 3430 O O . LEU A 1 430 ? 38.869 1.948 8.395 1.00 77.00 430 LEU A O 1
ATOM 3434 N N . PHE A 1 431 ? 38.116 2.673 10.383 1.00 78.88 431 PHE A N 1
ATOM 3435 C CA . PHE A 1 431 ? 39.216 2.111 11.155 1.00 78.88 431 PHE A CA 1
ATOM 3436 C C . PHE A 1 431 ? 39.243 0.575 11.078 1.00 78.88 431 PHE A C 1
ATOM 3438 O O . PHE A 1 431 ? 40.295 -0.010 10.824 1.00 78.88 431 PHE A O 1
ATOM 3445 N N . ALA A 1 432 ? 38.093 -0.100 11.188 1.00 72.06 432 ALA A N 1
ATOM 3446 C CA . ALA A 1 432 ? 38.019 -1.555 11.017 1.00 72.06 432 ALA A CA 1
ATOM 3447 C C . ALA A 1 432 ? 38.385 -2.020 9.591 1.00 72.06 432 ALA A C 1
ATOM 3449 O O . ALA A 1 432 ? 39.053 -3.047 9.427 1.00 72.06 432 ALA A O 1
ATOM 3450 N N . ALA A 1 433 ? 37.983 -1.275 8.556 1.00 72.75 433 ALA A N 1
ATOM 3451 C CA . ALA A 1 433 ? 38.348 -1.551 7.169 1.00 72.75 433 ALA A CA 1
ATOM 3452 C C . ALA A 1 433 ? 39.856 -1.377 6.946 1.00 72.75 433 ALA A C 1
ATOM 3454 O O . ALA A 1 433 ? 40.481 -2.242 6.329 1.00 72.75 433 ALA A O 1
ATOM 3455 N N . LEU A 1 434 ? 40.449 -0.325 7.519 1.00 81.06 434 LEU A N 1
ATOM 3456 C CA . LEU A 1 434 ? 41.891 -0.087 7.513 1.00 81.06 434 LEU A CA 1
ATOM 3457 C C . LEU A 1 434 ? 42.649 -1.234 8.196 1.00 81.06 434 LEU A C 1
ATOM 3459 O O . LEU A 1 434 ? 43.556 -1.805 7.595 1.00 81.06 434 LEU A O 1
ATOM 3463 N N . LEU A 1 435 ? 42.241 -1.643 9.402 1.00 79.25 435 LEU A N 1
ATOM 3464 C CA . LEU A 1 435 ? 42.837 -2.788 10.104 1.00 79.25 435 LEU A CA 1
ATOM 3465 C C . LEU A 1 435 ? 42.706 -4.090 9.304 1.00 79.25 435 LEU A C 1
ATOM 3467 O O . LEU A 1 435 ? 43.644 -4.883 9.244 1.00 79.25 435 LEU A O 1
ATOM 3471 N N . SER A 1 436 ? 41.566 -4.301 8.645 1.00 73.38 436 SER A N 1
ATOM 3472 C CA . SER A 1 436 ? 41.342 -5.467 7.784 1.00 73.38 436 SER A CA 1
ATOM 3473 C C . SER A 1 436 ? 42.218 -5.441 6.528 1.00 73.38 436 SER A C 1
ATOM 3475 O O . SER A 1 436 ? 42.666 -6.492 6.071 1.00 73.38 436 SER A O 1
ATOM 3477 N N . ALA A 1 437 ? 42.466 -4.263 5.951 1.00 75.56 437 ALA A N 1
ATOM 3478 C CA . ALA A 1 437 ? 43.382 -4.089 4.827 1.00 75.56 437 ALA A CA 1
ATOM 3479 C C . ALA A 1 437 ? 44.834 -4.351 5.257 1.00 75.56 437 ALA A C 1
ATOM 3481 O O . ALA A 1 437 ? 45.516 -5.149 4.619 1.00 75.56 437 ALA A O 1
ATOM 3482 N N . ILE A 1 438 ? 45.265 -3.787 6.391 1.00 81.44 438 ILE A N 1
ATOM 3483 C CA . ILE A 1 438 ? 46.583 -4.044 6.993 1.00 81.44 438 ILE A CA 1
ATOM 3484 C C . ILE A 1 438 ? 46.757 -5.539 7.288 1.00 81.44 438 ILE A C 1
ATOM 3486 O O . ILE A 1 438 ? 47.778 -6.122 6.937 1.00 81.44 438 ILE A O 1
ATOM 3490 N N . GLY A 1 439 ? 45.743 -6.195 7.858 1.00 75.88 439 GLY A N 1
ATOM 3491 C CA . GLY A 1 439 ? 45.759 -7.634 8.125 1.00 75.88 439 GLY A CA 1
ATOM 3492 C C . GLY A 1 439 ? 45.837 -8.493 6.857 1.00 75.88 439 GLY A C 1
ATOM 3493 O O . GLY A 1 439 ? 46.533 -9.507 6.852 1.00 75.88 439 GLY A O 1
ATOM 3494 N N . ARG A 1 440 ? 45.170 -8.091 5.766 1.00 75.19 440 ARG A N 1
ATOM 3495 C CA . ARG A 1 440 ? 45.267 -8.759 4.451 1.00 75.19 440 ARG A CA 1
ATOM 3496 C C . ARG A 1 440 ? 46.642 -8.580 3.804 1.00 75.19 440 ARG A C 1
ATOM 3498 O O . ARG A 1 440 ? 47.153 -9.527 3.209 1.00 75.19 440 ARG A O 1
ATOM 3505 N N . ILE A 1 441 ? 47.250 -7.405 3.961 1.00 71.56 441 ILE A N 1
ATOM 3506 C CA . ILE A 1 441 ? 48.624 -7.124 3.524 1.00 71.56 441 ILE A CA 1
ATOM 3507 C C . ILE A 1 441 ? 49.617 -7.967 4.340 1.00 71.56 441 ILE A C 1
ATOM 3509 O O . ILE A 1 441 ? 50.452 -8.656 3.762 1.00 71.56 441 ILE A O 1
ATOM 3513 N N . ALA A 1 442 ? 49.465 -8.011 5.667 1.00 70.31 442 ALA A N 1
ATOM 3514 C CA . ALA A 1 442 ? 50.311 -8.801 6.564 1.00 70.31 442 ALA A CA 1
ATOM 3515 C C . ALA A 1 442 ? 50.196 -10.322 6.334 1.00 70.31 442 ALA A C 1
ATOM 3517 O O . ALA A 1 442 ? 51.159 -11.052 6.548 1.00 70.31 442 ALA A O 1
ATOM 3518 N N . LYS A 1 443 ? 49.038 -10.808 5.865 1.00 71.19 443 LYS A N 1
ATOM 3519 C CA . LYS A 1 443 ? 48.806 -12.214 5.484 1.00 71.19 443 LYS A CA 1
ATOM 3520 C C . LYS A 1 443 ? 49.139 -12.523 4.014 1.00 71.19 443 LYS A C 1
ATOM 3522 O O . LYS A 1 443 ? 48.790 -13.600 3.534 1.00 71.19 443 LYS A O 1
ATOM 3527 N N . GLY A 1 444 ? 49.749 -11.590 3.275 1.00 52.69 444 GLY A N 1
ATOM 3528 C CA . GLY A 1 444 ? 50.174 -11.791 1.881 1.00 52.69 444 GLY A CA 1
ATOM 3529 C C . GLY A 1 444 ? 49.036 -12.053 0.884 1.00 52.69 444 GLY A C 1
ATOM 3530 O O . GLY A 1 444 ? 49.273 -12.543 -0.214 1.00 52.69 444 GLY A O 1
ATOM 3531 N N . THR A 1 445 ? 47.786 -11.757 1.247 1.00 55.44 445 THR A N 1
ATOM 3532 C CA . THR A 1 445 ? 46.590 -12.181 0.492 1.00 55.44 445 THR A CA 1
ATOM 3533 C C . THR A 1 445 ? 46.080 -11.121 -0.490 1.00 55.44 445 THR A C 1
ATOM 3535 O O . THR A 1 445 ? 45.065 -11.328 -1.147 1.00 55.44 445 THR A O 1
ATOM 3538 N N . PHE A 1 446 ? 46.774 -9.984 -0.602 1.00 48.75 446 PHE A N 1
ATOM 3539 C CA . PHE A 1 446 ? 46.330 -8.819 -1.378 1.00 48.75 446 PHE A CA 1
ATOM 3540 C C . PHE A 1 446 ? 46.310 -9.053 -2.903 1.00 48.75 446 PHE A C 1
ATOM 3542 O O . PHE A 1 446 ? 45.553 -8.402 -3.608 1.00 48.75 446 PHE A O 1
ATOM 3549 N N . TRP A 1 447 ? 47.075 -10.023 -3.416 1.00 47.22 447 TRP A N 1
ATOM 3550 C CA . TRP A 1 447 ? 47.246 -10.256 -4.860 1.00 47.22 447 TRP A CA 1
ATOM 3551 C C . TRP A 1 447 ? 46.280 -11.270 -5.497 1.00 47.22 447 TRP A C 1
ATOM 3553 O O . TRP A 1 447 ? 46.493 -11.663 -6.639 1.00 47.22 447 TRP A O 1
ATOM 3563 N N . ARG A 1 448 ? 45.240 -11.742 -4.793 1.00 41.09 448 ARG A N 1
ATOM 3564 C CA . ARG A 1 448 ? 44.374 -12.829 -5.305 1.00 41.09 448 ARG A CA 1
ATOM 3565 C C . ARG A 1 448 ? 42.979 -12.438 -5.789 1.00 41.09 448 ARG A C 1
ATOM 3567 O O . ARG A 1 448 ? 42.226 -13.335 -6.145 1.00 41.09 448 ARG A O 1
ATOM 3574 N N . VAL A 1 449 ? 42.634 -11.154 -5.837 1.00 39.91 449 VAL A N 1
ATOM 3575 C CA . VAL A 1 449 ? 41.357 -10.704 -6.415 1.00 39.91 449 VAL A CA 1
ATOM 3576 C C . VAL A 1 449 ? 41.585 -9.393 -7.169 1.00 39.91 449 VAL A C 1
ATOM 3578 O O . VAL A 1 449 ? 41.584 -8.325 -6.560 1.00 39.91 449 VAL A O 1
ATOM 3581 N N . VAL A 1 450 ? 41.828 -9.506 -8.476 1.00 34.59 450 VAL A N 1
ATOM 3582 C CA . VAL A 1 450 ? 41.483 -8.489 -9.482 1.00 34.59 450 VAL A CA 1
ATOM 3583 C C . VAL A 1 450 ? 40.381 -9.093 -10.329 1.00 34.59 450 VAL A C 1
ATOM 3585 O O . VAL A 1 450 ? 40.542 -10.287 -10.680 1.00 34.59 450 VAL A O 1
#

Mean predicted aligned error: 10.06 Å

Sequence (450 aa):
MRVAVVGAGPGGLVTLKYLKEATKFFDIDPIDVRLFEREDEVGGTFTKRTYEDAELVSSKYLTCFSDWRADLEDPDFLSAKRFIRYLKEYTDHFNLWPEISLSTPVTSIRRDQAGGHIVHYRGPDGIDKTWECDAVAICSGLHVTPNIPDVPGIDKVKIVKHSSQFKKREEFPQGSQVVVLGTGETGMDIAHLAVTSPTKRVVLCHRQGFLGAP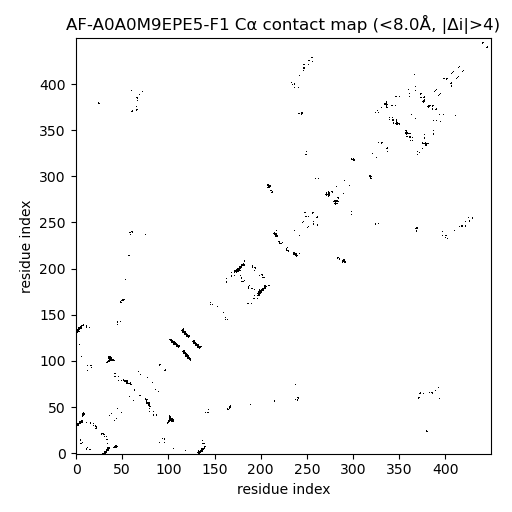KKIPNPILFPILGNKPNPNAQELPIDVSWQAPLLDSYLPPFLRDRLFTWRFQDINIKLANWLCSGTTAGVDQWIGGLDADRFHTSQMSLIEEYHFKLHGHKRIDYGVHHESYAYQLALDMDAVPSFWDGVRVGWNAGAKHPGLWWRLPVLWLTGAQFNTKFRVVGPYQWDGAVDVLGGELWETITRREGLFGAFIMTVVPMTMVGTSSIIMWFVGLFAALLSAIGRIAKGTFWRVV

Radius of gyration: 25.36 Å; Cα contacts (8 Å, |Δi|>4): 610; chains: 1; bounding box: 79×58×61 Å

Nearest PDB structures (foldseek):
  5nmw-assembly1_A-2  TM=8.717E-01  e=5.299E-13  Zonocerus variegatus
  6wpu-assembly1_A  TM=8.274E-01  e=1.704E-13  Allium sativum
  6sf0-assembly2_C-2  TM=6.685E-01  e=8.236E-16  synthetic construct
  7d4k-assembly1_B  TM=9.053E-01  e=1.344E-11  Candidatus Pelagibacter sp. HTCC7211
  6sem-assembly2_A  TM=5.999E-01  e=1.297E-15  synthetic construct

pLDDT: mean 79.94, std 17.51, range [28.7, 98.81]

Organism: Fusarium langsethiae (NCBI:txid179993)